Protein AF-A0A2G9NC36-F1 (afdb_monomer)

pLDDT: mean 77.53, std 16.36, range [22.19, 96.81]

Radius of gyration: 26.42 Å; Cα contacts (8 Å, |Δi|>4): 617; chains: 1; bounding box: 69×47×94 Å

Solvent-accessible surface area (backbone atoms only — not comparable to full-atom values): 25697 Å² total; per-residue (Å²): 114,75,70,69,78,70,40,68,79,71,44,37,54,64,49,45,41,42,75,47,56,85,85,50,82,55,37,86,55,66,44,44,47,41,65,25,54,75,38,78,63,41,40,47,51,50,34,28,48,54,59,43,30,57,73,79,97,61,54,72,70,52,50,50,33,51,55,51,51,51,52,52,32,73,72,32,71,68,51,36,48,52,50,48,38,52,49,49,49,51,25,44,46,45,9,47,58,44,93,63,91,25,84,47,46,59,56,57,46,74,66,67,52,52,59,66,73,41,53,57,73,50,66,64,66,46,85,80,39,73,56,50,52,49,55,49,33,41,68,71,62,77,46,80,42,78,73,56,96,64,49,10,45,51,34,36,57,51,38,26,50,41,46,54,65,62,60,77,50,79,69,55,79,68,59,86,79,55,70,72,56,50,49,48,31,49,46,40,40,38,30,51,47,48,45,57,51,27,40,42,95,78,38,23,84,57,28,52,83,74,81,88,88,88,86,88,80,95,74,71,51,69,49,59,72,66,77,87,62,81,80,53,33,69,24,30,51,40,49,31,52,42,49,60,47,50,52,53,51,34,59,72,63,46,47,73,54,39,77,29,55,47,75,44,89,86,76,45,67,47,98,51,31,42,50,55,52,53,55,52,49,39,37,31,27,50,8,47,22,50,52,26,27,58,49,62,70,50,91,75,91,87,51,91,77,44,60,60,20,36,53,48,24,55,50,42,69,76,45,42,66,72,34,76,76,38,65,54,54,30,34,37,60,32,82,74,48,68,33,76,85,63,57,31,22,41,26,38,35,32,68,33,26,29,82,42,81,45,82,39,61,64,91,71,73,77,91,80,80,82,86,71,75,98,73,78,77,77,80,84,92,72,90,75,79,69,79,79,68,59,76,42,76,44,71,38,77,48,75,42,80,43,58,41,54,46,82,43,63,22,47,51,83,64,64,69,29,28,67,58,48,41,54,50,43,66,76,53,46,95,54,99,53,60,62,51,76,67,38,52,53,49,45,47,57,63,60,50,105

Secondary structure (DSSP, 8-state):
-HHHHH--TTTHHHHHHHH-GGG---HHHHS--GGGTTSTTHHHHHHHHHHHH--SS--HHHHHHHHHHHHHHHH-HHHHHHHHHHHHHHHHHS-SB-SSS-SSPPB--HHHHHHHHS-HHHHHH-TT-HHHHHHHHHHTTSS-----TT--HHHHHHHHHHHHHH--SGGGGS----HHHHHHHHHHHHHHHHHHHHSSTT-----------------SEE-------SS-HHHHHHHHHHHHHHHHHHHHH-GGGTTSEEEPTTS-EEEEEHHHHHHHHHHHHHHHHHHHHHHTT------TTHHHHHHHHHHHHHHGGG-TTTSS---EEEEEEE-TTSSEEEEEEEEEEEEEEEEE--SS---------SS---------------EE---EEEEEEEEEEEEEEEETT-PPPHHHHHHHHHHH-SSSSBPPHHHHHHHHHHH--

Mean predicted aligned error: 10.38 Å

Nearest PDB structures (foldseek):
  6bfi-assembly1_A  TM=1.791E-01  e=7.728E+00  Oscarella pearsei

Structure (mmCIF, N/CA/C/O backbone):
data_AF-A0A2G9NC36-F1
#
_entry.id   AF-A0A2G9NC36-F1
#
loop_
_atom_site.group_PDB
_atom_site.id
_atom_site.type_symbol
_atom_site.label_atom_id
_atom_site.label_alt_id
_atom_site.label_comp_id
_atom_site.label_asym_id
_atom_site.label_entity_id
_atom_site.label_seq_id
_atom_site.pdbx_PDB_ins_code
_atom_site.Cartn_x
_atom_site.Cartn_y
_atom_site.Cartn_z
_atom_site.occupancy
_atom_site.B_iso_or_equiv
_atom_site.auth_seq_id
_atom_site.auth_comp_id
_atom_site.auth_asym_id
_atom_site.auth_atom_id
_atom_site.pdbx_PDB_model_num
ATOM 1 N N . LYS A 1 1 ? -21.804 11.315 20.994 1.00 44.22 1 LYS A N 1
ATOM 2 C CA . LYS A 1 1 ? -22.792 12.044 21.836 1.00 44.22 1 LYS A CA 1
ATOM 3 C C . LYS A 1 1 ? -24.109 11.271 21.976 1.00 44.22 1 LYS A C 1
ATOM 5 O O . LYS A 1 1 ? -24.357 10.840 23.087 1.00 44.22 1 LYS A O 1
ATOM 10 N N . GLY A 1 2 ? -24.885 11.010 20.910 1.00 48.91 2 GLY A N 1
ATOM 11 C CA . GLY A 1 2 ? -26.192 10.312 20.994 1.00 48.91 2 GLY A CA 1
ATOM 12 C C . GLY A 1 2 ? -26.221 9.040 21.864 1.00 48.91 2 GLY A C 1
ATOM 13 O O . GLY A 1 2 ? -26.971 8.994 22.833 1.00 48.91 2 GLY A O 1
ATOM 14 N N . LEU A 1 3 ? -25.329 8.073 21.605 1.00 46.31 3 LEU A N 1
ATOM 15 C CA . LEU A 1 3 ? -25.204 6.820 22.380 1.00 46.31 3 LEU A CA 1
ATOM 16 C C . LEU A 1 3 ? -25.100 7.004 23.910 1.00 46.31 3 LEU A C 1
ATOM 18 O O . LEU A 1 3 ? -25.616 6.180 24.660 1.00 46.31 3 LEU A O 1
ATOM 22 N N . VAL A 1 4 ? -24.486 8.097 24.381 1.00 51.41 4 VAL A N 1
ATOM 23 C CA . VAL A 1 4 ? -24.308 8.384 25.819 1.00 51.41 4 VAL A CA 1
ATOM 24 C C . VAL A 1 4 ? -25.640 8.738 26.497 1.00 51.41 4 VAL A C 1
ATOM 26 O O . VAL A 1 4 ? -25.793 8.534 27.694 1.00 51.41 4 VAL A O 1
ATOM 29 N N . GLY A 1 5 ? -26.633 9.223 25.742 1.00 54.19 5 GLY A N 1
ATOM 30 C CA . GLY A 1 5 ? -27.978 9.486 26.263 1.00 54.19 5 GLY A CA 1
ATOM 31 C C . GLY A 1 5 ? -28.843 8.231 26.435 1.00 54.19 5 GLY A C 1
ATOM 32 O O . GLY A 1 5 ? -29.790 8.258 27.218 1.00 54.19 5 GLY A O 1
ATOM 33 N N . VAL A 1 6 ? -28.528 7.140 25.725 1.00 52.34 6 VAL A N 1
ATOM 34 C CA . VAL A 1 6 ? -29.342 5.908 25.702 1.00 52.34 6 VAL A CA 1
ATOM 35 C C . VAL A 1 6 ? -28.864 4.879 26.736 1.00 52.34 6 VAL A C 1
ATOM 37 O O . VAL A 1 6 ? -29.656 4.091 27.251 1.00 52.34 6 VAL A O 1
ATOM 40 N N . LEU A 1 7 ? -27.573 4.888 27.077 1.00 52.72 7 LEU A N 1
ATOM 41 C CA . LEU A 1 7 ? -26.943 3.885 27.939 1.00 52.72 7 LEU A CA 1
ATOM 42 C C . LEU A 1 7 ? -26.838 4.372 29.388 1.00 52.72 7 LEU A C 1
ATOM 44 O O . LEU A 1 7 ? -25.788 4.841 29.827 1.00 52.72 7 LEU A O 1
ATOM 48 N N . ARG A 1 8 ? -27.931 4.237 30.146 1.00 54.28 8 ARG A N 1
ATOM 49 C CA . ARG A 1 8 ? -27.901 4.491 31.592 1.00 54.28 8 ARG A CA 1
ATOM 50 C C . ARG A 1 8 ? -27.179 3.387 32.369 1.00 54.28 8 ARG A C 1
ATOM 52 O O . ARG A 1 8 ? -27.300 2.199 32.070 1.00 54.28 8 ARG A O 1
ATOM 59 N N . ASP A 1 9 ? -26.458 3.856 33.381 1.00 52.72 9 ASP A N 1
ATOM 60 C CA . ASP A 1 9 ? -25.914 3.181 34.562 1.00 52.72 9 ASP A CA 1
ATOM 61 C C . ASP A 1 9 ? -25.004 1.960 34.324 1.00 52.72 9 ASP A C 1
ATOM 63 O O . ASP A 1 9 ? -23.807 2.059 34.580 1.00 52.72 9 ASP A O 1
ATOM 67 N N . GLU A 1 10 ? -25.500 0.846 33.784 1.00 47.88 10 GLU A N 1
ATOM 68 C CA . GLU A 1 10 ? -24.709 -0.383 33.579 1.00 47.88 10 GLU A CA 1
ATOM 69 C C . GLU A 1 10 ? -23.885 -0.367 32.282 1.00 47.88 10 GLU A C 1
ATOM 71 O O . GLU A 1 10 ? -22.680 -0.608 32.295 1.00 47.88 10 GLU A O 1
ATOM 76 N N . GLY A 1 11 ? -24.511 -0.025 31.145 1.00 50.00 11 GLY A N 1
ATOM 77 C CA . GLY A 1 11 ? -23.807 0.080 29.850 1.00 50.00 11 GLY A CA 1
ATOM 78 C C . GLY A 1 11 ? -22.803 1.239 29.797 1.00 50.00 11 GLY A C 1
ATOM 79 O O . GLY A 1 11 ? -22.037 1.382 28.844 1.00 50.00 11 GLY A O 1
ATOM 80 N N . ASN A 1 12 ? -22.815 2.060 30.845 1.00 57.25 12 ASN A N 1
ATOM 81 C CA . ASN A 1 12 ? -21.961 3.209 31.048 1.00 57.25 12 ASN A CA 1
ATOM 82 C C . ASN A 1 12 ? -20.493 2.792 31.246 1.00 57.25 12 ASN A C 1
ATOM 84 O O . ASN A 1 12 ? -19.615 3.540 30.848 1.00 57.25 12 ASN A O 1
ATOM 88 N N . ASP A 1 13 ? -20.185 1.609 31.795 1.00 59.25 13 ASP A N 1
ATOM 89 C CA . ASP A 1 13 ? -18.788 1.241 32.094 1.00 59.25 13 ASP A CA 1
ATOM 90 C C . ASP A 1 13 ? -17.988 0.790 30.860 1.00 59.25 13 ASP A C 1
ATOM 92 O O . ASP A 1 13 ? -16.901 1.304 30.604 1.00 59.25 13 ASP A O 1
ATOM 96 N N . TYR A 1 14 ? -18.559 -0.065 30.005 1.00 59.88 14 TYR A N 1
ATOM 97 C CA . TYR A 1 14 ? -17.944 -0.403 28.712 1.00 59.88 14 TYR A CA 1
ATOM 98 C C . TYR A 1 14 ? -17.834 0.830 27.796 1.00 59.88 14 TYR A C 1
ATOM 100 O O . TYR A 1 14 ? -16.826 1.007 27.114 1.00 59.88 14 TYR A O 1
ATOM 108 N N . VAL A 1 15 ? -18.813 1.748 27.832 1.00 59.91 15 VAL A N 1
ATOM 109 C CA . VAL A 1 15 ? -18.716 3.021 27.096 1.00 59.91 15 VAL A CA 1
ATOM 110 C C . VAL A 1 15 ? -17.710 3.989 27.723 1.00 59.91 15 VAL A C 1
ATOM 112 O O . VAL A 1 15 ? -17.000 4.654 26.974 1.00 59.91 15 VAL A O 1
ATOM 115 N N . LYS A 1 16 ? -17.551 4.036 29.053 1.00 65.19 16 LYS A N 1
ATOM 116 C CA . LYS A 1 16 ? -16.435 4.752 29.692 1.00 65.19 16 LYS A CA 1
ATOM 117 C C . LYS A 1 16 ? -15.099 4.192 29.224 1.00 65.19 16 LYS A C 1
ATOM 119 O O . LYS A 1 16 ? -14.269 4.995 28.837 1.00 65.19 16 LYS A O 1
ATOM 124 N N . ARG A 1 17 ? -14.895 2.870 29.172 1.00 63.53 17 ARG A N 1
ATOM 125 C CA . ARG A 1 17 ? -13.646 2.270 28.653 1.00 63.53 17 ARG A CA 1
ATOM 126 C C . ARG A 1 17 ? -13.426 2.573 27.169 1.00 63.53 17 ARG A C 1
ATOM 128 O O . ARG A 1 17 ? -12.319 2.924 26.776 1.00 63.53 17 ARG A O 1
ATOM 135 N N . ALA A 1 18 ? -14.481 2.538 26.352 1.00 60.66 18 ALA A N 1
ATOM 136 C CA . ALA A 1 18 ? -14.415 2.930 24.940 1.00 60.66 18 ALA A CA 1
ATOM 137 C C . ALA A 1 18 ? -14.108 4.430 24.725 1.00 60.66 18 ALA A C 1
ATOM 139 O O . ALA A 1 18 ? -13.563 4.793 23.685 1.00 60.66 18 ALA A O 1
ATOM 140 N N . LEU A 1 19 ? -14.442 5.297 25.691 1.00 60.38 19 LEU A N 1
ATOM 141 C CA . LEU A 1 19 ? -14.141 6.737 25.682 1.00 60.38 19 LEU A CA 1
ATOM 142 C C . LEU A 1 19 ? -12.830 7.095 26.414 1.00 60.38 19 LEU A C 1
ATOM 144 O O . LEU A 1 19 ? -12.193 8.087 26.064 1.00 60.38 19 LEU A O 1
ATOM 148 N N . ASN A 1 20 ? -12.406 6.269 27.375 1.00 65.62 20 ASN A N 1
ATOM 149 C CA . ASN A 1 20 ? -11.200 6.381 28.198 1.00 65.62 20 ASN A CA 1
ATOM 150 C C . ASN A 1 20 ? -10.367 5.076 28.104 1.00 65.62 20 ASN A C 1
ATOM 152 O O . ASN A 1 20 ? -10.308 4.311 29.067 1.00 65.62 20 ASN A O 1
ATOM 156 N N . PRO A 1 21 ? -9.676 4.803 26.980 1.00 57.12 21 PRO A N 1
ATOM 157 C CA . PRO A 1 21 ? -9.018 3.510 26.729 1.00 57.12 21 PRO A CA 1
ATOM 158 C C . PRO A 1 21 ? -7.812 3.167 27.623 1.00 57.12 21 PRO A C 1
ATOM 160 O O . PRO A 1 21 ? -7.161 2.152 27.395 1.00 57.12 21 PRO A O 1
ATOM 163 N N . GLY A 1 22 ? -7.448 4.029 28.578 1.00 58.78 22 GLY A N 1
ATOM 164 C CA . GLY A 1 22 ? -6.222 3.899 29.378 1.00 58.78 22 GLY A CA 1
ATOM 165 C C . GLY A 1 22 ? -6.221 2.731 30.370 1.00 58.78 22 GLY A C 1
ATOM 166 O O . GLY A 1 22 ? -5.154 2.334 30.822 1.00 58.78 22 GLY A O 1
ATOM 167 N N . GLU A 1 23 ? -7.395 2.177 30.678 1.00 62.16 23 GLU A N 1
ATOM 168 C CA . GLU A 1 23 ? -7.585 1.046 31.602 1.00 62.16 23 GLU A CA 1
ATOM 169 C C . GLU A 1 23 ? -7.373 -0.330 30.941 1.00 62.16 23 GLU A C 1
ATOM 171 O O . GLU A 1 23 ? -7.416 -1.351 31.621 1.00 62.16 23 GLU A O 1
ATOM 176 N N . ILE A 1 24 ? -7.174 -0.386 29.618 1.00 65.44 24 ILE A N 1
ATOM 177 C CA . ILE A 1 24 ? -7.014 -1.642 28.874 1.00 65.44 24 ILE A CA 1
ATOM 178 C C . ILE A 1 24 ? -5.527 -1.900 28.632 1.00 65.44 24 ILE A C 1
ATOM 180 O O . ILE A 1 24 ? -4.847 -1.095 28.000 1.00 65.44 24 ILE A O 1
ATOM 184 N N . GLU A 1 25 ? -5.021 -3.038 29.112 1.00 65.75 25 GLU A N 1
ATOM 185 C CA . GLU A 1 25 ? -3.594 -3.381 29.022 1.00 65.75 25 GLU A CA 1
ATOM 186 C C . GLU A 1 25 ? -3.163 -3.963 27.665 1.00 65.75 25 GLU A C 1
ATOM 188 O O . GLU A 1 25 ? -1.969 -3.983 27.377 1.00 65.75 25 GLU A O 1
ATOM 193 N N . GLU A 1 26 ? -4.098 -4.388 26.805 1.00 66.44 26 GLU A N 1
ATOM 194 C CA . GLU A 1 26 ? -3.772 -4.999 25.507 1.00 66.44 26 GLU A CA 1
ATOM 195 C C . GLU A 1 26 ? -2.943 -4.045 24.611 1.00 66.44 26 GLU A C 1
ATOM 197 O O . GLU A 1 26 ? -3.437 -2.970 24.243 1.00 66.44 26 GLU A O 1
ATOM 202 N N . PRO A 1 27 ? -1.712 -4.422 24.198 1.00 64.56 27 PRO A N 1
ATOM 203 C CA . PRO A 1 27 ? -0.825 -3.527 23.452 1.00 64.56 27 PRO A CA 1
ATOM 204 C C . PRO A 1 27 ? -1.411 -3.038 22.122 1.00 64.56 27 PRO A C 1
ATOM 206 O O . PRO A 1 27 ? -1.294 -1.856 21.820 1.00 64.56 27 PRO A O 1
ATOM 209 N N . SER A 1 28 ? -2.147 -3.884 21.391 1.00 64.75 28 SER A N 1
ATOM 210 C CA . SER A 1 28 ? -2.811 -3.528 20.121 1.00 64.75 28 SER A CA 1
ATOM 211 C C . SER A 1 28 ? -4.002 -2.565 20.272 1.00 64.75 28 SER A C 1
ATOM 213 O O . SER A 1 28 ? -4.563 -2.106 19.278 1.00 64.75 28 SER A O 1
ATOM 215 N N . ILE A 1 29 ? -4.396 -2.247 21.510 1.00 64.56 29 ILE A N 1
ATOM 216 C CA . ILE A 1 29 ? -5.322 -1.156 21.847 1.00 64.56 29 ILE A CA 1
ATOM 217 C C . ILE A 1 29 ? -4.544 0.026 22.442 1.00 64.56 29 ILE A C 1
ATOM 219 O O . ILE A 1 29 ? -4.863 1.183 22.167 1.00 64.56 29 ILE A O 1
ATOM 223 N N . ARG A 1 30 ? -3.504 -0.211 23.249 1.00 71.38 30 ARG A N 1
ATOM 224 C CA . ARG A 1 30 ? -2.697 0.870 23.843 1.00 71.38 30 ARG A CA 1
ATOM 225 C C . ARG A 1 30 ? -1.866 1.643 22.821 1.00 71.38 30 ARG A C 1
ATOM 227 O O . ARG A 1 30 ? -1.744 2.862 22.971 1.00 71.38 30 ARG A O 1
ATOM 234 N N . VAL A 1 31 ? -1.338 0.969 21.812 1.00 73.44 31 VAL A N 1
ATOM 235 C CA . VAL A 1 31 ? -0.427 1.511 20.802 1.00 73.44 31 VAL A CA 1
ATOM 236 C C . VAL A 1 31 ? -1.174 1.545 19.463 1.00 73.44 31 VAL A C 1
ATOM 238 O O . VAL A 1 31 ? -1.501 0.486 18.930 1.00 73.44 31 VAL A O 1
ATOM 241 N N . PRO A 1 32 ? -1.526 2.731 18.928 1.00 72.38 32 PRO A N 1
ATOM 242 C CA . PRO A 1 32 ? -2.003 2.833 17.555 1.00 72.38 32 PRO A CA 1
ATOM 243 C C . PRO A 1 32 ? -0.889 2.466 16.572 1.00 72.38 32 PRO A C 1
ATOM 245 O O . PRO A 1 32 ? 0.292 2.538 16.902 1.00 72.38 32 PRO A O 1
ATOM 248 N N . GLN A 1 33 ? -1.269 2.084 15.361 1.00 73.50 33 GLN A N 1
ATOM 249 C CA . GLN A 1 33 ? -0.358 1.788 14.253 1.00 73.50 33 GLN A CA 1
ATOM 250 C C . GLN A 1 33 ? -0.771 2.696 13.087 1.00 73.50 33 GLN A C 1
ATOM 252 O O . GLN A 1 33 ? -1.979 2.901 12.908 1.00 73.50 33 GLN A O 1
ATOM 257 N N . GLY A 1 34 ? 0.174 3.251 12.327 1.00 70.75 34 GLY A N 1
ATOM 258 C CA . GLY A 1 34 ? -0.125 4.234 11.285 1.00 70.75 34 GLY A CA 1
ATOM 259 C C . GLY A 1 34 ? -0.558 5.614 11.808 1.00 70.75 34 GLY A C 1
ATOM 260 O O . GLY A 1 34 ? -0.457 5.903 12.998 1.00 70.75 34 GLY A O 1
ATOM 261 N N . PHE A 1 35 ? -1.156 6.423 10.922 1.00 65.25 35 PHE A N 1
ATOM 262 C CA . PHE A 1 35 ? -1.780 7.753 11.068 1.00 65.25 35 PHE A CA 1
ATOM 263 C C . PHE A 1 35 ? -2.639 7.951 12.307 1.00 65.25 35 PHE A C 1
ATOM 265 O O . PHE A 1 35 ? -2.893 9.069 12.757 1.00 65.25 35 PHE A O 1
ATOM 272 N N . TYR A 1 36 ? -3.086 6.849 12.887 1.00 71.31 36 TYR A N 1
ATOM 273 C CA . TYR A 1 36 ? -3.763 6.820 14.162 1.00 71.31 36 TYR A CA 1
ATOM 274 C C . TYR A 1 36 ? -2.871 7.213 15.341 1.00 71.31 36 TYR A C 1
ATOM 276 O O . TYR A 1 36 ? -3.395 7.460 16.422 1.00 71.31 36 TYR A O 1
ATOM 284 N N . ASP A 1 37 ? -1.553 7.280 15.182 1.00 71.75 37 ASP A N 1
ATOM 285 C CA . ASP A 1 37 ? -0.635 7.673 16.239 1.00 71.75 37 ASP A CA 1
ATOM 286 C C . ASP A 1 37 ? -0.207 9.158 16.139 1.00 71.75 37 ASP A C 1
ATOM 288 O O . ASP A 1 37 ? -0.124 9.799 17.193 1.00 71.75 37 ASP A O 1
ATOM 292 N N . TRP A 1 38 ? -0.088 9.743 14.936 1.00 71.62 38 TRP A N 1
ATOM 293 C CA . TRP A 1 38 ? 0.381 11.129 14.717 1.00 71.62 38 TRP A CA 1
ATOM 294 C C . TRP A 1 38 ? -0.475 12.189 15.433 1.00 71.62 38 TRP A C 1
ATOM 296 O O . TRP A 1 38 ? 0.074 13.069 16.089 1.00 71.62 38 TRP A O 1
ATOM 306 N N . ASN A 1 39 ? -1.812 12.070 15.401 1.00 77.56 39 ASN A N 1
ATOM 307 C CA . ASN A 1 39 ? -2.724 13.033 16.039 1.00 77.56 39 ASN A CA 1
ATOM 308 C C . ASN A 1 39 ? -3.528 12.441 17.213 1.00 77.56 39 ASN A C 1
ATOM 310 O O . ASN A 1 39 ? -4.110 11.355 17.141 1.00 77.56 39 ASN A O 1
ATOM 314 N N . ASN A 1 40 ? -3.676 13.225 18.286 1.00 79.75 40 ASN A N 1
ATOM 315 C CA . ASN A 1 40 ? -4.393 12.838 19.510 1.00 79.75 40 ASN A CA 1
ATOM 316 C C . ASN A 1 40 ? -5.883 12.474 19.328 1.00 79.75 40 ASN A C 1
ATOM 318 O O . ASN A 1 40 ? -6.447 11.790 20.187 1.00 79.75 40 ASN A O 1
ATOM 322 N N . ASN A 1 41 ? -6.548 12.931 18.264 1.00 79.50 41 ASN A N 1
ATOM 323 C CA . ASN A 1 41 ? -7.943 12.591 17.973 1.00 79.50 41 ASN A CA 1
ATOM 324 C C . ASN A 1 41 ? -8.048 11.276 17.194 1.00 79.50 41 ASN A C 1
ATOM 326 O O . ASN A 1 41 ? -8.861 10.428 17.564 1.00 79.50 41 ASN A O 1
ATOM 330 N N . LEU A 1 42 ? -7.178 11.056 16.202 1.00 79.00 42 LEU A N 1
ATOM 331 C CA . LEU A 1 42 ? -7.066 9.774 15.496 1.00 79.00 42 LEU A CA 1
ATOM 332 C C . LEU A 1 42 ? -6.664 8.655 16.478 1.00 79.00 42 LEU A C 1
ATOM 334 O O . LEU A 1 42 ? -7.293 7.596 16.501 1.00 79.00 42 LEU A O 1
ATOM 338 N N . ARG A 1 43 ? -5.756 8.961 17.416 1.00 79.56 43 ARG A N 1
ATOM 339 C CA . ARG A 1 43 ? -5.343 8.107 18.549 1.00 79.56 43 ARG A CA 1
ATOM 340 C C . ARG A 1 43 ? -6.487 7.718 19.482 1.00 79.56 43 ARG A C 1
ATOM 342 O O . ARG A 1 43 ? -6.443 6.644 20.076 1.00 79.56 43 ARG A O 1
ATOM 349 N N . LYS A 1 44 ? -7.524 8.549 19.621 1.00 80.31 44 LYS A N 1
ATOM 350 C CA . LYS A 1 44 ? -8.743 8.215 20.385 1.00 80.31 44 LYS A CA 1
ATOM 351 C C . LYS A 1 44 ? -9.730 7.415 19.536 1.00 80.31 44 LYS A C 1
ATOM 353 O O . LYS A 1 44 ? -10.259 6.416 20.018 1.00 80.31 44 LYS A O 1
ATOM 358 N N . ALA A 1 45 ? -9.926 7.807 18.277 1.00 80.06 45 ALA A N 1
ATOM 359 C CA . ALA A 1 45 ? -10.822 7.129 17.342 1.00 80.06 45 ALA A CA 1
ATOM 360 C C . ALA A 1 45 ? -10.401 5.670 17.095 1.00 80.06 45 ALA A C 1
ATOM 362 O O . ALA A 1 45 ? -11.231 4.774 17.224 1.00 80.06 45 ALA A O 1
ATOM 363 N N . TYR A 1 46 ? -9.109 5.417 16.852 1.00 82.06 46 TYR A N 1
ATOM 364 C CA . TYR A 1 46 ? -8.526 4.074 16.733 1.00 82.06 46 TYR A CA 1
ATOM 365 C C . TYR A 1 46 ? -8.902 3.176 17.905 1.00 82.06 46 TYR A C 1
ATOM 367 O O . TYR A 1 46 ? -9.433 2.084 17.726 1.00 82.06 46 TYR A O 1
ATOM 375 N N . LYS A 1 47 ? -8.652 3.665 19.121 1.00 79.00 47 LYS A N 1
ATOM 376 C CA . LYS A 1 47 ? -8.860 2.902 20.349 1.00 79.00 47 LYS A CA 1
ATOM 377 C C . LYS A 1 47 ? -10.334 2.614 20.574 1.00 79.00 47 LYS A C 1
ATOM 379 O O . LYS A 1 47 ? -10.687 1.479 20.880 1.00 79.00 47 LYS A O 1
ATOM 384 N N . GLN A 1 48 ? -11.194 3.603 20.335 1.00 76.88 48 GLN A N 1
ATOM 385 C CA . GLN A 1 48 ? -12.638 3.412 20.369 1.00 76.88 48 GLN A CA 1
ATOM 386 C C . GLN A 1 48 ? -13.086 2.346 19.349 1.00 76.88 48 GLN A C 1
ATOM 388 O O . GLN A 1 48 ? -13.838 1.445 19.714 1.00 76.88 48 GLN A O 1
ATOM 393 N N . VAL A 1 49 ? -12.599 2.387 18.103 1.00 78.12 49 VAL A N 1
ATOM 394 C CA . VAL A 1 49 ? -12.930 1.388 17.070 1.00 78.12 49 VAL A CA 1
ATOM 395 C C . VAL A 1 49 ? -12.423 -0.006 17.452 1.00 78.12 49 VAL A C 1
ATOM 397 O O . VAL A 1 49 ? -13.214 -0.944 17.422 1.00 78.12 49 VAL A O 1
ATOM 400 N N . LYS A 1 50 ? -11.166 -0.157 17.896 1.00 76.56 50 LYS A N 1
ATOM 401 C CA . LYS A 1 50 ? -10.595 -1.456 18.310 1.00 76.56 50 LYS A CA 1
ATOM 402 C C . LYS A 1 50 ? -11.343 -2.078 19.498 1.00 76.56 50 LYS A C 1
ATOM 404 O O . LYS A 1 50 ? -11.587 -3.284 19.510 1.00 76.56 50 LYS A O 1
ATOM 409 N N . ILE A 1 51 ? -11.775 -1.268 20.470 1.00 73.56 51 ILE A N 1
ATOM 410 C CA . ILE A 1 51 ? -12.609 -1.722 21.600 1.00 73.56 51 ILE A CA 1
ATOM 411 C C . ILE A 1 51 ? -13.988 -2.207 21.120 1.00 73.56 51 ILE A C 1
ATOM 413 O O . ILE A 1 51 ? -14.498 -3.209 21.625 1.00 73.56 51 ILE A O 1
ATOM 417 N N . LEU A 1 52 ? -14.582 -1.528 20.134 1.00 73.88 52 LEU A N 1
ATOM 418 C CA . LEU A 1 52 ? -15.909 -1.842 19.590 1.00 73.88 52 LEU A CA 1
ATOM 419 C C . LEU A 1 52 ? -15.892 -2.973 18.532 1.00 73.88 52 LEU A C 1
ATOM 421 O O . LEU A 1 52 ? -16.924 -3.609 18.298 1.00 73.88 52 LEU A O 1
ATOM 425 N N . SER A 1 53 ? -14.739 -3.270 17.923 1.00 72.81 53 SER A N 1
ATOM 426 C CA . SER A 1 53 ? -14.555 -4.393 16.990 1.00 72.81 53 SER A CA 1
ATOM 427 C C . SER A 1 53 ? -14.334 -5.749 17.678 1.00 72.81 53 SER A C 1
ATOM 429 O O . SER A 1 53 ? -14.511 -6.788 17.044 1.00 72.81 53 SER A O 1
ATOM 431 N N . ARG A 1 54 ? -13.955 -5.773 18.967 1.00 68.00 54 ARG A N 1
ATOM 432 C CA . ARG A 1 54 ? -13.670 -7.009 19.728 1.00 68.00 54 ARG A CA 1
ATOM 433 C C . ARG A 1 54 ? -14.882 -7.961 19.830 1.00 68.00 54 ARG A C 1
ATOM 435 O O . ARG A 1 54 ? -16.021 -7.538 20.059 1.00 68.00 54 ARG A O 1
ATOM 442 N N . SER A 1 55 ? -14.613 -9.264 19.701 1.00 51.84 55 SER A N 1
ATOM 443 C CA . SER A 1 55 ? -15.485 -10.393 20.083 1.00 51.84 55 SER A CA 1
ATOM 444 C C . SER A 1 55 ? -14.747 -11.725 19.871 1.00 51.84 55 SER A C 1
ATOM 446 O O . SER A 1 55 ? -14.200 -11.891 18.780 1.00 51.84 55 SER A O 1
ATOM 448 N N . PRO A 1 56 ? -14.872 -12.718 20.773 1.00 48.22 56 PRO A N 1
ATOM 449 C CA . PRO A 1 56 ? -14.814 -12.662 22.247 1.00 48.22 56 PRO A CA 1
ATOM 450 C C . PRO A 1 56 ? -13.320 -12.715 22.707 1.00 48.22 56 PRO A C 1
ATOM 452 O O . PRO A 1 56 ? -12.445 -12.624 21.855 1.00 48.22 56 PRO A O 1
ATOM 455 N N . ASP A 1 57 ? -12.890 -12.779 23.971 1.00 51.69 57 ASP A N 1
ATOM 456 C CA . ASP A 1 57 ? -13.539 -13.020 25.270 1.00 51.69 57 ASP A CA 1
ATOM 457 C C . ASP A 1 57 ? -14.129 -11.752 25.900 1.00 51.69 57 ASP A C 1
ATOM 459 O O . ASP A 1 57 ? -13.460 -11.011 26.619 1.00 51.69 57 ASP A O 1
ATOM 463 N N . LEU A 1 58 ? -15.409 -11.492 25.626 1.00 57.91 58 LEU A N 1
ATOM 464 C CA . LEU A 1 58 ? -16.167 -10.441 26.305 1.00 57.91 58 LEU A CA 1
ATOM 465 C C . LEU A 1 58 ? -16.999 -11.060 27.425 1.00 57.91 58 LEU A C 1
ATOM 467 O O . LEU A 1 58 ? -17.759 -12.005 27.186 1.00 57.91 58 LEU A O 1
ATOM 471 N N . SER A 1 59 ? -16.889 -10.490 28.623 1.00 64.31 59 SER A N 1
ATOM 472 C CA . SER A 1 59 ? -17.702 -10.881 29.775 1.00 64.31 59 SER A CA 1
ATOM 473 C C . SER A 1 59 ? -19.197 -10.651 29.511 1.00 64.31 59 SER A C 1
ATOM 475 O O . SER A 1 59 ? -19.577 -9.842 28.657 1.00 64.31 59 SER A O 1
ATOM 477 N N . ASP A 1 60 ? -20.076 -11.344 30.242 1.00 70.50 60 ASP A N 1
ATOM 478 C CA . ASP A 1 60 ? -21.529 -11.291 30.003 1.00 70.50 60 ASP A CA 1
ATOM 479 C C . ASP A 1 60 ? -22.086 -9.854 30.003 1.00 70.50 60 ASP A C 1
ATOM 481 O O . ASP A 1 60 ? -22.949 -9.510 29.194 1.00 70.50 60 ASP A O 1
ATOM 485 N N . SER A 1 61 ? -21.553 -8.975 30.859 1.00 67.06 61 SER A N 1
ATOM 486 C CA . SER A 1 61 ? -21.933 -7.557 30.940 1.00 67.06 61 SER A CA 1
ATOM 487 C C . SER A 1 61 ? -21.526 -6.747 29.700 1.00 67.06 61 SER A C 1
ATOM 489 O O . SER A 1 61 ? -22.259 -5.848 29.272 1.00 67.06 61 SER A O 1
ATOM 491 N N . GLU A 1 62 ? -20.402 -7.082 29.068 1.00 67.12 62 GLU A N 1
ATOM 492 C CA . GLU A 1 62 ? -19.933 -6.468 27.823 1.00 67.12 62 GLU A CA 1
ATOM 493 C C . GLU A 1 62 ? -20.754 -6.967 26.627 1.00 67.12 62 GLU A C 1
ATOM 495 O O . GLU A 1 62 ? -21.181 -6.160 25.797 1.00 67.12 62 GLU A O 1
ATOM 500 N N . GLN A 1 63 ? -21.094 -8.261 26.584 1.00 71.69 63 GLN A N 1
ATOM 501 C CA . GLN A 1 63 ? -22.028 -8.811 25.592 1.00 71.69 63 GLN A CA 1
ATOM 502 C C . GLN A 1 63 ? -23.431 -8.192 25.713 1.00 71.69 63 GLN A C 1
ATOM 504 O O . GLN A 1 63 ? -24.050 -7.834 24.706 1.00 71.69 63 GLN A O 1
ATOM 509 N N . ILE A 1 64 ? -23.933 -8.019 26.941 1.00 72.75 64 ILE A N 1
ATOM 510 C CA . ILE A 1 64 ? -25.191 -7.313 27.223 1.00 72.75 64 ILE A CA 1
ATOM 511 C C . ILE A 1 64 ? -25.100 -5.853 26.760 1.00 72.75 64 ILE A C 1
ATOM 513 O O . ILE A 1 64 ? -26.035 -5.353 26.131 1.00 72.75 64 ILE A O 1
ATOM 517 N N . THR A 1 65 ? -23.982 -5.167 27.008 1.00 70.69 65 THR A N 1
ATOM 518 C CA . THR A 1 65 ? -23.812 -3.765 26.595 1.00 70.69 65 THR A CA 1
ATOM 519 C C . THR A 1 65 ? -23.743 -3.618 25.076 1.00 70.69 65 THR A C 1
ATOM 521 O O . THR A 1 65 ? -24.420 -2.756 24.522 1.00 70.69 65 THR A O 1
ATOM 524 N N . LYS A 1 66 ? -23.036 -4.513 24.381 1.00 72.94 66 LYS A N 1
ATOM 525 C CA . LYS A 1 66 ? -23.038 -4.626 22.915 1.00 72.94 66 LYS A CA 1
ATOM 526 C C . LYS A 1 66 ? -24.455 -4.824 22.355 1.00 72.94 66 LYS A C 1
ATOM 528 O O . LYS A 1 66 ? -24.872 -4.080 21.469 1.00 72.94 66 LYS A O 1
ATOM 533 N N . LYS A 1 67 ? -25.242 -5.745 22.927 1.00 78.25 67 LYS A N 1
ATOM 534 C CA . LYS A 1 67 ? -26.652 -5.973 22.545 1.00 78.25 67 LYS A CA 1
ATOM 535 C C . LYS A 1 67 ? -27.536 -4.741 22.817 1.00 78.25 67 LYS A C 1
ATOM 537 O O . LYS A 1 67 ? -28.417 -4.434 22.017 1.00 78.25 67 LYS A O 1
ATOM 542 N N . ARG A 1 68 ? -27.270 -3.977 23.886 1.00 77.69 68 ARG A N 1
ATOM 543 C CA . ARG A 1 68 ? -27.930 -2.683 24.168 1.00 77.69 68 ARG A CA 1
ATOM 544 C C . ARG A 1 68 ? -27.532 -1.582 23.174 1.00 77.69 68 ARG A C 1
ATOM 546 O O . ARG A 1 68 ? -28.405 -0.824 22.766 1.00 77.69 68 ARG A O 1
ATOM 553 N N . ILE A 1 69 ? -26.265 -1.515 22.753 1.00 79.00 69 ILE A N 1
ATOM 554 C CA . ILE A 1 69 ? -25.783 -0.584 21.715 1.00 79.00 69 ILE A CA 1
ATOM 555 C C . ILE A 1 69 ? -26.458 -0.876 20.371 1.00 79.00 69 ILE A C 1
ATOM 557 O O . ILE A 1 69 ? -27.016 0.040 19.773 1.00 79.00 69 ILE A O 1
ATOM 561 N N . MET A 1 70 ? -26.478 -2.139 19.929 1.00 83.50 70 MET A N 1
ATOM 562 C CA . MET A 1 70 ? -27.154 -2.518 18.681 1.00 83.50 70 MET A CA 1
ATOM 563 C C . MET A 1 70 ? -28.644 -2.183 18.726 1.00 83.50 70 MET A C 1
ATOM 565 O O . MET A 1 70 ? -29.137 -1.505 17.830 1.00 83.50 70 MET A O 1
ATOM 569 N N . LYS A 1 71 ? -29.342 -2.530 19.816 1.00 84.00 71 LYS A N 1
ATOM 570 C CA . LYS A 1 71 ? -30.756 -2.174 19.992 1.00 84.00 71 LYS A CA 1
ATOM 571 C C . LYS A 1 71 ? -30.998 -0.657 19.969 1.00 84.00 71 LYS A C 1
ATOM 573 O O . LYS A 1 71 ? -32.021 -0.220 19.450 1.00 84.00 71 LYS A O 1
ATOM 578 N N . ALA A 1 72 ? -30.076 0.147 20.506 1.00 82.31 72 ALA A N 1
ATOM 579 C CA . ALA A 1 72 ? -30.155 1.607 20.434 1.00 82.31 72 ALA A CA 1
ATOM 580 C C . ALA A 1 72 ? -30.042 2.108 18.983 1.00 82.31 72 ALA A C 1
ATOM 582 O O . ALA A 1 72 ? -30.888 2.886 18.545 1.00 82.31 72 ALA A O 1
ATOM 583 N N . VAL A 1 73 ? -29.054 1.613 18.228 1.00 85.19 73 VAL A N 1
ATOM 584 C CA . VAL A 1 73 ? -28.860 1.920 16.797 1.00 85.19 73 VAL A CA 1
ATOM 585 C C . VAL A 1 73 ? -30.059 1.466 15.956 1.00 85.19 73 VAL A C 1
ATOM 587 O O . VAL A 1 73 ? -30.504 2.193 15.079 1.00 85.19 73 VAL A O 1
ATOM 590 N N . GLU A 1 74 ? -30.639 0.302 16.243 1.00 87.06 74 GLU A N 1
ATOM 591 C CA . GLU A 1 74 ? -31.824 -0.210 15.545 1.00 87.06 74 GLU A CA 1
ATOM 592 C C . GLU A 1 74 ? -33.103 0.601 15.810 1.00 87.06 74 GLU A C 1
ATOM 594 O O . GLU A 1 74 ? -34.022 0.543 14.986 1.00 87.06 74 GLU A O 1
ATOM 599 N N . SER A 1 75 ? -33.162 1.321 16.939 1.00 87.06 75 SER A N 1
ATOM 600 C CA . SER A 1 75 ? -34.333 2.072 17.423 1.00 87.06 75 SER A CA 1
ATOM 601 C C . SER A 1 75 ? -34.386 3.552 17.020 1.00 87.06 75 SER A C 1
ATOM 603 O O . SER A 1 75 ? -35.400 4.203 17.262 1.00 87.06 75 SER A O 1
ATOM 605 N N . ASP A 1 76 ? -33.325 4.080 16.408 1.00 90.31 76 ASP A N 1
ATOM 606 C CA . ASP A 1 76 ? -33.237 5.452 15.895 1.00 90.31 76 ASP A CA 1
ATOM 607 C C . ASP A 1 76 ? -32.812 5.389 14.424 1.00 90.31 76 ASP A C 1
ATOM 609 O O . ASP A 1 76 ? -31.674 5.037 14.119 1.00 90.31 76 ASP A O 1
ATOM 613 N N . ASP A 1 77 ? -33.716 5.728 13.501 1.00 91.44 77 ASP A N 1
ATOM 614 C CA . ASP A 1 77 ? -33.468 5.582 12.060 1.00 91.44 77 ASP A CA 1
ATOM 615 C C . ASP A 1 77 ? -32.270 6.405 11.550 1.00 91.44 77 ASP A C 1
ATOM 617 O O . ASP A 1 77 ? -31.639 6.021 10.565 1.00 91.44 77 ASP A O 1
ATOM 621 N N . LYS A 1 78 ? -31.895 7.501 12.229 1.00 88.50 78 LYS A N 1
ATOM 622 C CA . LYS A 1 78 ? -30.723 8.309 11.854 1.00 88.50 78 LYS A CA 1
ATOM 623 C C . LYS A 1 78 ? -29.428 7.647 12.305 1.00 88.50 78 LYS A C 1
ATOM 625 O O . LYS A 1 78 ? -28.465 7.632 11.543 1.00 88.50 78 LYS A O 1
ATOM 630 N N . LEU A 1 79 ? -29.395 7.079 13.513 1.00 84.62 79 LEU A N 1
ATOM 631 C CA . LEU A 1 79 ? -28.261 6.261 13.961 1.00 84.62 79 LEU A CA 1
ATOM 632 C C . LEU A 1 79 ? -28.133 4.984 13.124 1.00 84.62 79 LEU A C 1
ATOM 634 O O . LEU A 1 79 ? -27.017 4.575 12.813 1.00 84.62 79 LEU A O 1
ATOM 638 N N . LYS A 1 80 ? -29.260 4.392 12.722 1.00 88.19 80 LYS A N 1
ATOM 639 C CA . LYS A 1 80 ? -29.344 3.199 11.874 1.00 88.19 80 LYS A CA 1
ATOM 640 C C . LYS A 1 80 ? -28.761 3.424 10.484 1.00 88.19 80 LYS A C 1
ATOM 642 O O . LYS A 1 80 ? -27.962 2.606 10.035 1.00 88.19 80 LYS A O 1
ATOM 647 N N . GLU A 1 81 ? -29.124 4.521 9.816 1.00 88.56 81 GLU A N 1
ATOM 648 C CA . GLU A 1 81 ? -28.578 4.828 8.489 1.00 88.56 81 GLU A CA 1
ATOM 649 C C . GLU A 1 81 ? -27.124 5.302 8.564 1.00 88.56 81 GLU A C 1
ATOM 651 O O . GLU A 1 81 ? -26.301 4.825 7.793 1.00 88.56 81 GLU A O 1
ATOM 656 N N . LEU A 1 82 ? -26.753 6.109 9.567 1.00 85.81 82 LEU A N 1
ATOM 657 C CA . LEU A 1 82 ? -25.347 6.455 9.810 1.00 85.81 82 LEU A CA 1
ATOM 658 C C . LEU A 1 82 ? -24.483 5.199 10.022 1.00 85.81 82 LEU A C 1
ATOM 660 O O . LEU A 1 82 ? -23.407 5.081 9.443 1.00 85.81 82 LEU A O 1
ATOM 664 N N . TYR A 1 83 ? -24.965 4.236 10.812 1.00 87.62 83 TYR A N 1
ATOM 665 C CA . TYR A 1 83 ? -24.288 2.954 11.006 1.00 87.62 83 TYR A CA 1
ATOM 666 C C . TYR A 1 83 ? -24.190 2.151 9.700 1.00 87.62 83 TYR A C 1
ATOM 668 O O . TYR A 1 83 ? -23.128 1.608 9.408 1.00 87.62 83 TYR A O 1
ATOM 676 N N . ARG A 1 84 ? -25.251 2.116 8.879 1.00 90.12 84 ARG A N 1
ATOM 677 C CA . ARG A 1 84 ? -25.232 1.468 7.555 1.00 90.12 84 ARG A CA 1
ATOM 678 C C . ARG A 1 84 ? -24.203 2.096 6.621 1.00 90.12 84 ARG A C 1
ATOM 680 O O . ARG A 1 84 ? -23.408 1.344 6.073 1.00 90.12 84 ARG A O 1
ATOM 687 N N . ASN A 1 85 ? -24.171 3.421 6.475 1.00 87.62 85 ASN A N 1
ATOM 688 C CA . ASN A 1 85 ? -23.186 4.108 5.630 1.00 87.62 85 ASN A CA 1
ATOM 689 C C . ASN A 1 85 ? -21.757 3.804 6.104 1.00 87.62 85 ASN A C 1
ATOM 691 O O . ASN A 1 85 ? -20.912 3.415 5.303 1.00 87.62 85 ASN A O 1
ATOM 695 N N . ILE A 1 86 ? -21.499 3.858 7.418 1.00 86.88 86 ILE A N 1
ATOM 696 C CA . ILE A 1 86 ? -20.191 3.480 7.979 1.00 86.88 86 ILE A CA 1
ATOM 697 C C . ILE A 1 86 ? -19.859 2.009 7.673 1.00 86.88 86 ILE A C 1
ATOM 699 O O . ILE A 1 86 ? -18.728 1.720 7.297 1.00 86.88 86 ILE A O 1
ATOM 703 N N . MET A 1 87 ? -20.814 1.076 7.771 1.00 89.31 87 MET A N 1
ATOM 704 C CA . MET A 1 87 ? -20.605 -0.330 7.391 1.00 89.31 87 MET A CA 1
ATOM 705 C C . MET A 1 87 ? -20.363 -0.515 5.884 1.00 89.31 87 MET A C 1
ATOM 707 O O . MET A 1 87 ? -19.508 -1.320 5.515 1.00 89.31 87 MET A O 1
ATOM 711 N N . ARG A 1 88 ? -21.060 0.226 5.008 1.00 91.31 88 ARG A N 1
ATOM 712 C CA . ARG A 1 88 ? -20.832 0.196 3.551 1.00 91.31 88 ARG A CA 1
ATOM 713 C C . ARG A 1 88 ? -19.442 0.728 3.205 1.00 91.31 88 ARG A C 1
ATOM 715 O O . ARG A 1 88 ? -18.722 0.057 2.476 1.00 91.31 88 ARG A O 1
ATOM 722 N N . ILE A 1 89 ? -19.013 1.841 3.806 1.00 89.50 89 ILE A N 1
ATOM 723 C CA . ILE A 1 89 ? -17.642 2.361 3.666 1.00 89.50 89 ILE A CA 1
ATOM 724 C C . ILE A 1 89 ? -16.628 1.354 4.205 1.00 89.50 89 ILE A C 1
ATOM 726 O O . ILE A 1 89 ? -15.658 1.056 3.521 1.00 89.50 89 ILE A O 1
ATOM 730 N N . TYR A 1 90 ? -16.844 0.774 5.389 1.00 86.00 90 TYR A N 1
ATOM 731 C CA . TYR A 1 90 ? -15.898 -0.187 5.963 1.00 86.00 90 TYR A CA 1
ATOM 732 C C . TYR A 1 90 ? -15.751 -1.430 5.071 1.00 86.00 90 TYR A C 1
ATOM 734 O O . TYR A 1 90 ? -14.630 -1.869 4.812 1.00 86.00 90 TYR A O 1
ATOM 742 N N . SER A 1 91 ? -16.863 -1.932 4.519 1.00 88.81 91 SER A N 1
ATOM 743 C CA . SER A 1 91 ? -16.878 -3.035 3.549 1.00 88.81 91 SER A CA 1
ATOM 744 C C . SER A 1 91 ? -16.295 -2.660 2.181 1.00 88.81 91 SER A C 1
ATOM 746 O O . SER A 1 91 ? -15.755 -3.527 1.497 1.00 88.81 91 SER A O 1
ATOM 748 N N . GLY A 1 92 ? -16.431 -1.398 1.768 1.00 90.75 92 GLY A N 1
ATOM 749 C CA . GLY A 1 92 ? -15.919 -0.870 0.505 1.00 90.75 92 GLY A CA 1
ATOM 750 C C . GLY A 1 92 ? -14.428 -0.544 0.557 1.00 90.75 92 GLY A C 1
ATOM 751 O O . GLY A 1 92 ? -13.731 -0.762 -0.424 1.00 90.75 92 GLY A O 1
ATOM 752 N N . MET A 1 93 ? -13.903 -0.103 1.700 1.00 88.25 93 MET A N 1
ATOM 753 C CA . MET A 1 93 ? -12.465 0.078 1.914 1.00 88.25 93 MET A CA 1
ATOM 754 C C . MET A 1 93 ? -11.766 -1.274 2.064 1.00 88.25 93 MET A C 1
ATOM 756 O O . MET A 1 93 ? -10.811 -1.559 1.354 1.00 88.25 93 MET A O 1
ATOM 760 N N . THR A 1 94 ? -12.253 -2.133 2.960 1.00 81.75 94 THR A N 1
ATOM 761 C CA . THR A 1 94 ? -11.603 -3.422 3.226 1.00 81.75 94 THR A CA 1
ATOM 762 C C . THR A 1 94 ? -12.078 -4.485 2.231 1.00 81.75 94 THR A C 1
ATOM 764 O O . THR A 1 94 ? -11.467 -4.677 1.185 1.00 81.75 94 THR A O 1
ATOM 767 N N . ASN A 1 95 ? -13.172 -5.174 2.546 1.00 88.81 95 ASN A N 1
ATOM 768 C CA . ASN A 1 95 ? -13.849 -6.185 1.736 1.00 88.81 95 ASN A CA 1
ATOM 769 C C . ASN A 1 95 ? -15.194 -6.531 2.389 1.00 88.81 95 ASN A C 1
ATOM 771 O O . ASN A 1 95 ? -15.481 -6.083 3.500 1.00 88.81 95 ASN A O 1
ATOM 775 N N . THR A 1 96 ? -15.974 -7.413 1.753 1.00 88.06 96 THR A N 1
ATOM 776 C CA . THR A 1 96 ? -17.139 -8.081 2.367 1.00 88.06 96 THR A CA 1
ATOM 777 C C . THR A 1 96 ? -16.899 -8.429 3.847 1.00 88.06 96 THR A C 1
ATOM 779 O O . THR A 1 96 ? -16.022 -9.232 4.187 1.00 88.06 96 THR A O 1
ATOM 782 N N . LEU A 1 97 ? -17.690 -7.821 4.733 1.00 86.06 97 LEU A N 1
ATOM 783 C CA . LEU A 1 97 ? -17.563 -7.981 6.183 1.00 86.06 97 LEU A CA 1
ATOM 784 C C . LEU A 1 97 ? -17.976 -9.388 6.640 1.00 86.06 97 LEU A C 1
ATOM 786 O O . LEU A 1 97 ? -18.917 -9.987 6.113 1.00 86.06 97 LEU A O 1
ATOM 790 N N . LYS A 1 98 ? -17.284 -9.931 7.646 1.00 81.81 98 LYS A N 1
ATOM 791 C CA . LYS A 1 98 ? -17.624 -11.230 8.237 1.00 81.81 98 LYS A CA 1
ATOM 792 C C . LYS A 1 98 ? -18.907 -11.115 9.057 1.00 81.81 98 LYS A C 1
ATOM 794 O O . LYS A 1 98 ? -19.033 -10.251 9.921 1.00 81.81 98 LYS A O 1
ATOM 799 N N . SER A 1 99 ? -19.837 -12.042 8.835 1.00 70.38 99 SER A N 1
ATOM 800 C CA . SER A 1 99 ? -20.996 -12.245 9.706 1.00 70.38 99 SER A CA 1
ATOM 801 C C . SER A 1 99 ? -20.518 -12.621 11.111 1.00 70.38 99 SER A C 1
ATOM 803 O O . SER A 1 99 ? -19.982 -13.712 11.309 1.00 70.38 99 SER A O 1
ATOM 805 N N . GLY A 1 100 ? -20.692 -11.724 12.076 1.00 63.78 100 GLY A N 1
ATOM 806 C CA . GLY A 1 100 ? -20.204 -11.899 13.439 1.00 63.78 100 GLY A CA 1
ATOM 807 C C . GLY A 1 100 ? -20.728 -10.816 14.374 1.00 63.78 100 GLY A C 1
ATOM 808 O O . GLY A 1 100 ? -21.377 -9.866 13.949 1.00 63.78 100 GLY A O 1
ATOM 809 N N . GLU A 1 101 ? -20.449 -10.962 15.666 1.00 54.12 101 GLU A N 1
ATOM 810 C CA . GLU A 1 101 ? -21.056 -10.133 16.715 1.00 54.12 101 GLU A CA 1
ATOM 811 C C . GLU A 1 101 ? -20.384 -8.758 16.918 1.00 54.12 101 GLU A C 1
ATOM 813 O O . GLU A 1 101 ? -20.747 -8.029 17.836 1.00 54.12 101 GLU A O 1
ATOM 818 N N . GLY A 1 102 ? -19.342 -8.395 16.166 1.00 64.12 102 GLY A N 1
ATOM 819 C CA . GLY A 1 102 ? -18.657 -7.100 16.319 1.00 64.12 102 GLY A CA 1
ATOM 820 C C . GLY A 1 102 ? -19.556 -5.910 15.957 1.00 64.12 102 GLY A C 1
ATOM 821 O O . GLY A 1 102 ? -20.326 -6.004 15.008 1.00 64.12 102 GLY A O 1
ATOM 822 N N . LEU A 1 103 ? -19.429 -4.772 16.660 1.00 74.50 103 LEU A N 1
ATOM 823 C CA . LEU A 1 103 ? -20.045 -3.511 16.200 1.00 74.50 103 LEU A CA 1
ATOM 824 C C . LEU A 1 103 ? -19.294 -2.952 14.977 1.00 74.50 103 LEU A C 1
ATOM 826 O O . LEU A 1 103 ? -19.866 -2.263 14.145 1.00 74.50 103 LEU A O 1
ATOM 830 N N . PHE A 1 104 ? -18.010 -3.285 14.864 1.00 78.94 104 PHE A N 1
ATOM 831 C CA . PHE A 1 104 ? -17.217 -3.130 13.650 1.00 78.94 104 PHE A CA 1
ATOM 832 C C . PHE A 1 104 ? -16.631 -4.510 13.321 1.00 78.94 104 PHE A C 1
ATOM 834 O O . PHE A 1 104 ? -15.580 -4.862 13.861 1.00 78.94 104 PHE A O 1
ATOM 841 N N . PRO A 1 105 ? -17.347 -5.360 12.560 1.00 78.25 105 PRO A N 1
ATOM 842 C CA . PRO A 1 105 ? -16.879 -6.704 12.237 1.00 78.25 105 PRO A CA 1
ATOM 843 C C . PRO A 1 105 ? -15.638 -6.654 11.336 1.00 78.25 105 PRO A C 1
ATOM 845 O O . PRO A 1 105 ? -15.468 -5.739 10.533 1.00 78.25 105 PRO A O 1
ATOM 848 N N . SER A 1 106 ? -14.769 -7.659 11.454 1.00 78.88 106 SER A N 1
ATOM 849 C CA . SER A 1 106 ? -13.593 -7.791 10.590 1.00 78.88 106 SER A CA 1
ATOM 850 C C . SER A 1 106 ? -13.979 -8.217 9.170 1.00 78.88 106 SER A C 1
ATOM 852 O O . SER A 1 106 ? -14.975 -8.908 8.953 1.00 78.88 106 SER A O 1
ATOM 854 N N . ALA A 1 107 ? -13.184 -7.817 8.182 1.00 83.38 107 ALA A N 1
ATOM 855 C CA . ALA A 1 107 ? -13.418 -8.163 6.784 1.00 83.38 107 ALA A CA 1
ATOM 856 C C . ALA A 1 107 ? -12.979 -9.592 6.435 1.00 83.38 107 ALA A C 1
ATOM 858 O O . ALA A 1 107 ? -12.166 -10.211 7.132 1.00 83.38 107 ALA A O 1
ATOM 859 N N . LYS A 1 108 ? -13.485 -10.123 5.319 1.00 83.38 108 LYS A N 1
ATOM 860 C CA . LYS A 1 108 ? -12.855 -11.241 4.606 1.00 83.38 108 LYS A CA 1
ATOM 861 C C . LYS A 1 108 ? -11.671 -10.719 3.802 1.00 83.38 108 LYS A C 1
ATOM 863 O O . LYS A 1 108 ? -11.849 -9.902 2.909 1.00 83.38 108 LYS A O 1
ATOM 868 N N . ILE A 1 109 ? -10.461 -11.143 4.140 1.00 83.12 109 ILE A N 1
ATOM 869 C CA . ILE A 1 109 ? -9.234 -10.674 3.490 1.00 83.12 109 ILE A CA 1
ATOM 870 C C . ILE A 1 109 ? -8.511 -11.934 2.995 1.00 83.12 109 ILE A C 1
ATOM 872 O O . ILE A 1 109 ? -8.223 -12.783 3.840 1.00 83.12 109 ILE A O 1
ATOM 876 N N . PRO A 1 110 ? -8.282 -12.115 1.675 1.00 85.44 110 PRO A N 1
ATOM 877 C CA . PRO A 1 110 ? -7.882 -13.413 1.119 1.00 85.44 110 PRO A CA 1
ATOM 878 C C . PRO A 1 110 ? -6.612 -13.998 1.740 1.00 85.44 110 PRO A C 1
ATOM 880 O O . PRO A 1 110 ? -6.544 -15.195 2.001 1.00 85.44 110 PRO A O 1
ATOM 883 N N . ASP A 1 111 ? -5.629 -13.152 2.044 1.00 81.25 111 ASP A N 1
ATOM 884 C CA . ASP A 1 111 ? -4.381 -13.578 2.669 1.00 81.25 111 ASP A CA 1
ATOM 885 C C . ASP A 1 111 ? -4.563 -13.954 4.157 1.00 81.25 111 ASP A C 1
ATOM 887 O O . ASP A 1 111 ? -3.983 -14.930 4.615 1.00 81.25 111 ASP A O 1
ATOM 891 N N . GLN A 1 112 ? -5.421 -13.260 4.919 1.00 80.12 112 GLN A N 1
ATOM 892 C CA . GLN A 1 112 ? -5.791 -13.647 6.288 1.00 80.12 112 GLN A CA 1
ATOM 893 C C . GLN A 1 112 ? -6.550 -14.970 6.336 1.00 80.12 112 GLN A C 1
ATOM 895 O O . GLN A 1 112 ? -6.541 -15.622 7.377 1.00 80.12 112 GLN A O 1
ATOM 900 N N . GLU A 1 113 ? -7.275 -15.315 5.275 1.00 81.88 113 GLU A N 1
ATOM 901 C CA . GLU A 1 113 ? -8.007 -16.577 5.190 1.00 81.88 113 GLU A CA 1
ATOM 902 C C . GLU A 1 113 ? -7.029 -17.701 4.816 1.00 81.88 113 GLU A C 1
ATOM 904 O O . GLU A 1 113 ? -6.945 -18.669 5.565 1.00 81.88 113 GLU A O 1
ATOM 909 N N . PHE A 1 114 ? -6.144 -17.482 3.837 1.00 84.69 114 PHE A N 1
ATOM 910 C CA . PHE A 1 114 ? -5.000 -18.358 3.549 1.00 84.69 114 PHE A CA 1
ATOM 911 C C . PHE A 1 114 ? -4.109 -18.652 4.769 1.00 84.69 114 PHE A C 1
ATOM 913 O O . PHE A 1 114 ? -3.870 -19.815 5.085 1.00 84.69 114 PHE A O 1
ATOM 920 N N . PHE A 1 115 ? -3.625 -17.632 5.491 1.00 79.44 115 PHE A N 1
ATOM 921 C CA . PHE A 1 115 ? -2.730 -17.861 6.635 1.00 79.44 115 PHE A CA 1
ATOM 922 C C . PHE A 1 115 ? -3.409 -18.650 7.768 1.00 79.44 115 PHE A C 1
ATOM 924 O O . PHE A 1 115 ? -2.713 -19.323 8.517 1.00 79.44 115 PHE A O 1
ATOM 931 N N . LYS A 1 116 ? -4.749 -18.628 7.860 1.00 73.12 116 LYS A N 1
ATOM 932 C CA . LYS A 1 116 ? -5.539 -19.415 8.829 1.00 73.12 116 LYS A CA 1
ATOM 933 C C . LYS A 1 116 ? -5.831 -20.850 8.386 1.00 73.12 116 LYS A C 1
ATOM 935 O O . LYS A 1 116 ? -6.319 -21.634 9.193 1.00 73.12 116 LYS A O 1
ATOM 940 N N . GLU A 1 117 ? -5.561 -21.192 7.129 1.00 74.62 117 GLU A N 1
ATOM 941 C CA . GLU A 1 117 ? -5.599 -22.574 6.631 1.00 74.62 117 GLU A CA 1
ATOM 942 C C . GLU A 1 117 ? -4.262 -23.303 6.858 1.00 74.62 117 GLU A C 1
ATOM 944 O O . GLU A 1 117 ? -4.214 -24.534 6.844 1.00 74.62 117 GLU A O 1
ATOM 949 N N . LEU A 1 118 ? -3.179 -22.561 7.109 1.00 72.62 118 LEU A N 1
ATOM 950 C CA . LEU A 1 118 ? -1.905 -23.109 7.574 1.00 72.62 118 LEU A CA 1
ATOM 951 C C . LEU A 1 118 ? -2.009 -23.432 9.074 1.00 72.62 118 LEU A C 1
ATOM 953 O O . LEU A 1 118 ? -2.508 -22.608 9.841 1.00 72.62 118 LEU A O 1
ATOM 957 N N . SER A 1 119 ? -1.504 -24.590 9.523 1.00 60.81 119 SER A N 1
ATOM 958 C CA . SER A 1 119 ? -1.438 -24.870 10.969 1.00 60.81 119 SER A CA 1
ATOM 959 C C . SER A 1 119 ? -0.578 -23.820 11.672 1.00 60.81 119 SER A C 1
ATOM 961 O O . SER A 1 119 ? 0.365 -23.305 11.075 1.00 60.81 119 SER A O 1
ATOM 963 N N . ASP A 1 120 ? -0.864 -23.504 12.934 1.00 58.62 120 ASP A N 1
ATOM 964 C CA . ASP A 1 120 ? -0.119 -22.466 13.665 1.00 58.62 120 ASP A CA 1
ATOM 965 C C . ASP A 1 120 ? 1.384 -22.815 13.767 1.00 58.62 120 ASP A C 1
ATOM 967 O O . ASP A 1 120 ? 2.258 -21.953 13.633 1.00 58.62 120 ASP A O 1
ATOM 971 N N . GLU A 1 121 ? 1.685 -24.112 13.898 1.00 58.12 121 GLU A N 1
ATOM 972 C CA . GLU A 1 121 ? 3.029 -24.700 13.792 1.00 58.12 121 GLU A CA 1
ATOM 973 C C . GLU A 1 121 ? 3.684 -24.369 12.440 1.00 58.12 121 GLU A C 1
ATOM 975 O O . GLU A 1 121 ? 4.815 -23.892 12.399 1.00 58.12 121 GLU A O 1
ATOM 980 N N . THR A 1 122 ? 2.950 -24.535 11.331 1.00 62.97 122 THR A N 1
ATOM 981 C CA . THR A 1 122 ? 3.418 -24.136 9.995 1.00 62.97 122 THR A CA 1
ATOM 982 C C . THR A 1 122 ? 3.643 -22.629 9.929 1.00 62.97 122 THR A C 1
ATOM 984 O O . THR A 1 122 ? 4.716 -22.207 9.517 1.00 62.97 122 THR A O 1
ATOM 987 N N . GLN A 1 123 ? 2.667 -21.814 10.350 1.00 62.94 123 GLN A N 1
ATOM 988 C CA . GLN A 1 123 ? 2.736 -20.346 10.299 1.00 62.94 123 GLN A CA 1
ATOM 989 C C . GLN A 1 123 ? 3.987 -19.795 10.999 1.00 62.94 123 GLN A C 1
ATOM 991 O O . GLN A 1 123 ? 4.560 -18.805 10.544 1.00 62.94 123 GLN A O 1
ATOM 996 N N . SER A 1 124 ? 4.417 -20.447 12.082 1.00 62.56 124 SER A N 1
ATOM 997 C CA . SER A 1 124 ? 5.594 -20.045 12.850 1.00 62.56 124 SER A CA 1
ATOM 998 C C . SER A 1 124 ? 6.910 -20.358 12.125 1.00 62.56 124 SER A C 1
ATOM 1000 O O . SER A 1 124 ? 7.811 -19.523 12.150 1.00 62.56 124 SER A O 1
ATOM 1002 N N . ASP A 1 125 ? 7.014 -21.489 11.420 1.00 70.06 125 ASP A N 1
ATOM 1003 C CA . ASP A 1 125 ? 8.283 -22.005 10.870 1.00 70.06 125 ASP A CA 1
ATOM 1004 C C . ASP A 1 125 ? 8.342 -22.062 9.323 1.00 70.06 125 ASP A C 1
ATOM 1006 O O . ASP A 1 125 ? 9.128 -22.821 8.749 1.00 70.06 125 ASP A O 1
ATOM 1010 N N . ILE A 1 126 ? 7.546 -21.244 8.615 1.00 76.56 126 ILE A N 1
ATOM 1011 C CA . ILE A 1 126 ? 7.584 -21.126 7.140 1.00 76.56 126 ILE A CA 1
ATOM 1012 C C . ILE A 1 126 ? 9.015 -20.837 6.633 1.00 76.56 126 ILE A C 1
ATOM 1014 O O . ILE A 1 126 ? 9.575 -19.772 6.924 1.00 76.56 126 ILE A O 1
ATOM 1018 N N . PRO A 1 127 ? 9.597 -21.711 5.784 1.00 74.38 127 PRO A N 1
ATOM 1019 C CA . PRO A 1 127 ? 10.892 -21.452 5.164 1.00 74.38 127 PRO A CA 1
ATOM 1020 C C . PRO A 1 127 ? 10.845 -20.207 4.266 1.00 74.38 127 PRO A C 1
ATOM 1022 O O . PRO A 1 127 ? 10.170 -20.188 3.238 1.00 74.38 127 PRO A O 1
ATOM 1025 N N . GLY A 1 128 ? 11.587 -19.164 4.648 1.00 78.94 128 GLY A N 1
ATOM 1026 C CA . GLY A 1 128 ? 11.640 -17.889 3.921 1.00 78.94 128 GLY A CA 1
ATOM 1027 C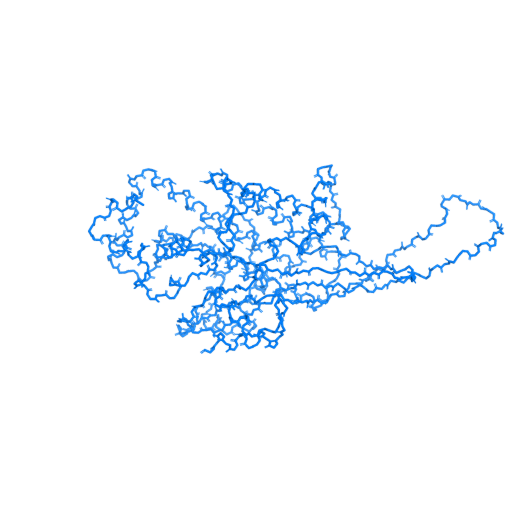 C . GLY A 1 128 ? 10.598 -16.842 4.338 1.00 78.94 128 GLY A C 1
ATOM 1028 O O . GLY A 1 128 ? 10.563 -15.778 3.721 1.00 78.94 128 GLY A O 1
ATOM 1029 N N . GLY A 1 129 ? 9.799 -17.104 5.376 1.00 85.44 129 GLY A N 1
ATOM 1030 C CA . GLY A 1 129 ? 8.855 -16.143 5.958 1.00 85.44 129 GLY A CA 1
ATOM 1031 C C . GLY A 1 129 ? 7.510 -16.009 5.231 1.00 85.44 129 GLY A C 1
ATOM 1032 O O . GLY A 1 129 ? 7.327 -16.445 4.087 1.00 85.44 129 GLY A O 1
ATOM 1033 N N . LEU A 1 130 ? 6.546 -15.387 5.914 1.00 84.19 130 LEU A N 1
ATOM 1034 C CA . LEU A 1 130 ? 5.128 -15.334 5.518 1.00 84.19 130 LEU A CA 1
ATOM 1035 C C . LEU A 1 130 ? 4.918 -14.730 4.120 1.00 84.19 130 LEU A C 1
ATOM 1037 O O . LEU A 1 130 ? 4.131 -15.253 3.327 1.00 84.19 130 LEU A O 1
ATOM 1041 N N . GLY A 1 131 ? 5.663 -13.675 3.781 1.00 87.94 131 GLY A N 1
ATOM 1042 C CA . GLY A 1 131 ? 5.599 -13.019 2.473 1.00 87.94 131 GLY A CA 1
ATOM 1043 C C . GLY A 1 131 ? 6.024 -13.925 1.310 1.00 87.94 131 GLY A C 1
ATOM 1044 O O . GLY A 1 131 ? 5.416 -13.881 0.241 1.00 87.94 131 GLY A O 1
ATOM 1045 N N . ARG A 1 132 ? 7.013 -14.813 1.502 1.00 91.56 132 ARG A N 1
ATOM 1046 C CA . ARG A 1 132 ? 7.426 -15.768 0.455 1.00 91.56 132 ARG A CA 1
ATOM 1047 C C . ARG A 1 132 ? 6.399 -16.887 0.273 1.00 91.56 132 ARG A C 1
ATOM 1049 O O . ARG A 1 132 ? 6.139 -17.276 -0.864 1.00 91.56 132 ARG A O 1
ATOM 1056 N N . ALA A 1 133 ? 5.756 -17.343 1.352 1.00 89.38 133 ALA A N 1
ATOM 1057 C CA . ALA A 1 133 ? 4.625 -18.270 1.254 1.00 89.38 133 ALA A CA 1
ATOM 1058 C C . ALA A 1 133 ? 3.417 -17.645 0.530 1.00 89.38 133 ALA A C 1
ATOM 1060 O O . ALA A 1 133 ? 2.784 -18.322 -0.279 1.00 89.38 133 ALA A O 1
ATOM 1061 N N . LEU A 1 134 ? 3.140 -16.355 0.754 1.00 91.19 134 LEU A N 1
ATOM 1062 C CA . LEU A 1 134 ? 2.120 -15.596 0.024 1.00 91.19 134 LEU A CA 1
ATOM 1063 C C . LEU A 1 134 ? 2.446 -15.493 -1.478 1.00 91.19 134 LEU A C 1
ATOM 1065 O O . LEU A 1 134 ? 1.612 -15.860 -2.303 1.00 91.19 134 LEU A O 1
ATOM 1069 N N . VAL A 1 135 ? 3.668 -15.079 -1.839 1.00 92.62 135 VAL A N 1
ATOM 1070 C CA . VAL A 1 135 ? 4.151 -15.045 -3.238 1.00 92.62 135 VAL A CA 1
ATOM 1071 C C . VAL A 1 135 ? 3.979 -16.405 -3.925 1.00 92.62 135 VAL A C 1
ATOM 1073 O O . VAL A 1 135 ? 3.515 -16.470 -5.064 1.00 92.62 135 VAL A O 1
ATOM 1076 N N . GLN A 1 136 ? 4.313 -17.499 -3.234 1.00 93.56 136 GLN A N 1
ATOM 1077 C CA . GLN A 1 136 ? 4.169 -18.851 -3.773 1.00 93.56 136 GLN A CA 1
ATOM 1078 C C . GLN A 1 136 ? 2.695 -19.261 -3.933 1.00 93.56 136 GLN A C 1
ATOM 1080 O O . GLN A 1 136 ? 2.313 -19.763 -4.988 1.00 93.56 136 GLN A O 1
ATOM 1085 N N . ALA A 1 137 ? 1.843 -18.986 -2.943 1.00 93.25 137 ALA A N 1
ATOM 1086 C CA . ALA A 1 137 ? 0.414 -19.293 -3.004 1.00 93.25 137 ALA A CA 1
ATOM 1087 C C . ALA A 1 137 ? -0.327 -18.511 -4.108 1.00 93.25 137 ALA A C 1
ATOM 1089 O O . ALA A 1 137 ? -1.273 -19.034 -4.697 1.00 93.25 137 ALA A O 1
ATOM 1090 N N . ILE A 1 138 ? 0.123 -17.295 -4.439 1.00 94.25 138 ILE A N 1
ATOM 1091 C CA . ILE A 1 138 ? -0.370 -16.525 -5.593 1.00 94.25 138 ILE A CA 1
ATOM 1092 C C . ILE A 1 138 ? 0.062 -17.190 -6.909 1.00 94.25 138 ILE A C 1
ATOM 1094 O O . ILE A 1 138 ? -0.781 -17.431 -7.770 1.00 94.25 138 ILE A O 1
ATOM 1098 N N . LYS A 1 139 ? 1.346 -17.554 -7.056 1.00 93.94 139 LYS A N 1
ATOM 1099 C CA . LYS A 1 139 ? 1.872 -18.253 -8.252 1.00 93.94 139 LYS A CA 1
ATOM 1100 C C . LYS A 1 139 ? 1.209 -19.610 -8.505 1.00 93.94 139 LYS A C 1
ATOM 1102 O O . LYS A 1 139 ? 1.062 -20.019 -9.651 1.00 93.94 139 LYS A O 1
ATOM 1107 N N . GLU A 1 140 ? 0.778 -20.287 -7.446 1.00 94.56 140 GLU A N 1
ATOM 1108 C CA . GLU A 1 140 ? 0.025 -21.546 -7.497 1.00 94.56 140 GLU A CA 1
ATOM 1109 C C . GLU A 1 140 ? -1.490 -21.353 -7.704 1.00 94.56 140 GLU A C 1
ATOM 1111 O O . GLU A 1 140 ? -2.226 -22.335 -7.784 1.00 94.56 140 GLU A O 1
ATOM 1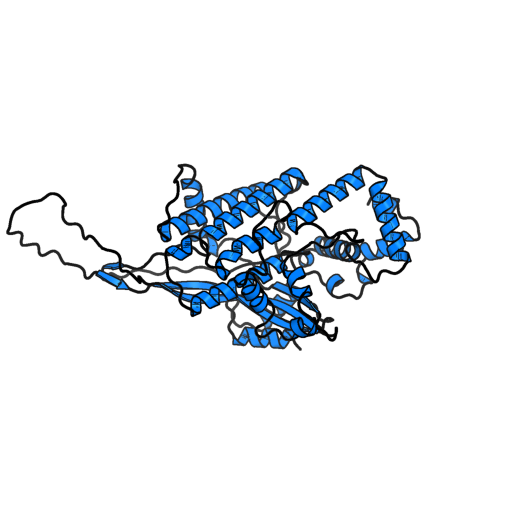116 N N . GLY A 1 141 ? -1.983 -20.111 -7.756 1.00 93.62 141 GLY A N 1
ATOM 1117 C CA . GLY A 1 141 ? -3.409 -19.800 -7.894 1.00 93.62 141 GLY A CA 1
ATOM 1118 C C . GLY A 1 141 ? -4.261 -20.113 -6.656 1.00 93.62 141 GLY A C 1
ATOM 1119 O O . GLY A 1 141 ? -5.487 -20.060 -6.739 1.00 93.62 141 GLY A O 1
ATOM 1120 N N . ARG A 1 142 ? -3.640 -20.418 -5.506 1.00 93.38 142 ARG A N 1
ATOM 1121 C CA . ARG A 1 142 ? -4.332 -20.638 -4.220 1.00 93.38 142 ARG A CA 1
ATOM 1122 C C . ARG A 1 142 ? -4.900 -19.342 -3.636 1.00 93.38 142 ARG A C 1
ATOM 1124 O O . ARG A 1 142 ? -5.864 -19.386 -2.881 1.00 93.38 142 ARG A O 1
ATOM 1131 N N . ILE A 1 143 ? -4.329 -18.196 -4.007 1.00 92.38 143 ILE A N 1
ATOM 1132 C CA . ILE A 1 143 ? -4.825 -16.858 -3.666 1.00 92.38 143 ILE A CA 1
ATOM 1133 C C . ILE A 1 143 ? -5.031 -16.078 -4.961 1.00 92.38 143 ILE A C 1
ATOM 1135 O O . ILE A 1 143 ? -4.170 -16.080 -5.839 1.00 92.38 143 ILE A O 1
ATOM 1139 N N . ASN A 1 144 ? -6.160 -15.378 -5.068 1.00 92.50 144 ASN A N 1
ATOM 1140 C CA . ASN A 1 144 ? -6.480 -14.527 -6.207 1.00 92.50 144 ASN A CA 1
ATOM 1141 C C . ASN A 1 144 ? -6.995 -13.167 -5.716 1.00 92.50 144 ASN A C 1
ATOM 1143 O O . ASN A 1 144 ? -7.980 -13.104 -4.982 1.00 92.50 144 ASN A O 1
ATOM 1147 N N . PHE A 1 145 ? -6.344 -12.087 -6.150 1.00 94.19 145 PHE A N 1
ATOM 1148 C CA . PHE A 1 145 ? -6.745 -10.709 -5.849 1.00 94.19 145 PHE A CA 1
ATOM 1149 C C . PHE A 1 145 ? -7.553 -10.041 -6.973 1.00 94.19 145 PHE A C 1
ATOM 1151 O O . PHE A 1 145 ? -7.876 -8.867 -6.866 1.00 94.19 145 PHE A O 1
ATOM 1158 N N . THR A 1 146 ? -7.912 -10.760 -8.042 1.00 94.94 146 THR A N 1
ATOM 1159 C CA . THR A 1 146 ? -8.767 -10.223 -9.118 1.00 94.94 146 THR A CA 1
ATOM 1160 C C . THR A 1 146 ? -10.106 -9.724 -8.546 1.00 94.94 146 THR A C 1
ATOM 1162 O O . THR A 1 146 ? -10.855 -10.538 -7.993 1.00 94.94 146 THR A O 1
ATOM 1165 N N . PRO A 1 147 ? -10.432 -8.419 -8.650 1.00 94.12 147 PRO A N 1
ATOM 1166 C CA . PRO A 1 147 ? -11.610 -7.860 -7.997 1.00 94.12 147 PRO A CA 1
ATOM 1167 C C . PRO A 1 147 ? -12.927 -8.387 -8.571 1.00 94.12 147 PRO A C 1
ATOM 1169 O O . PRO A 1 147 ? -13.077 -8.583 -9.775 1.00 94.12 147 PRO A O 1
ATOM 1172 N N . ASN A 1 148 ? -13.916 -8.540 -7.695 1.00 93.31 148 ASN A N 1
ATOM 1173 C CA . ASN A 1 148 ? -15.309 -8.833 -8.026 1.00 93.31 148 ASN A CA 1
ATOM 1174 C C . ASN A 1 148 ? -16.249 -7.807 -7.357 1.00 93.31 148 ASN A C 1
ATOM 1176 O O . ASN A 1 148 ? -15.793 -6.836 -6.749 1.00 93.31 148 ASN A O 1
ATOM 1180 N N . GLU A 1 149 ? -17.565 -7.997 -7.473 1.00 89.31 149 GLU A N 1
ATOM 1181 C CA . GLU A 1 149 ? -18.576 -7.079 -6.916 1.00 89.31 149 GLU A CA 1
ATOM 1182 C C . GLU A 1 149 ? -18.492 -6.929 -5.383 1.00 89.31 149 GLU A C 1
ATOM 1184 O O . GLU A 1 149 ? -18.806 -5.866 -4.854 1.00 89.31 149 GLU A O 1
ATOM 1189 N N . GLY A 1 150 ? -18.027 -7.961 -4.667 1.00 88.06 150 GLY A N 1
ATOM 1190 C CA . GLY A 1 150 ? -17.825 -7.951 -3.212 1.00 88.06 150 GLY A CA 1
ATOM 1191 C C . GLY A 1 150 ? -16.424 -7.515 -2.758 1.00 88.06 150 GLY A C 1
ATOM 1192 O O . GLY A 1 150 ? -16.122 -7.624 -1.562 1.00 88.06 150 GLY A O 1
ATOM 1193 N N . SER A 1 151 ? -15.569 -7.071 -3.691 1.00 92.56 151 SER A N 1
ATOM 1194 C CA . SER A 1 151 ? -14.187 -6.646 -3.435 1.00 92.56 151 SER A CA 1
ATOM 1195 C C . SER A 1 151 ? -14.076 -5.150 -3.142 1.00 92.56 151 SER A C 1
ATOM 1197 O O . SER A 1 151 ? -14.359 -4.309 -4.006 1.00 92.56 151 SER A O 1
ATOM 1199 N N . GLY A 1 152 ? -13.591 -4.846 -1.939 1.00 91.56 152 GLY A N 1
ATOM 1200 C CA . GLY A 1 152 ? -13.219 -3.506 -1.505 1.00 91.56 152 GLY A CA 1
ATOM 1201 C C . GLY A 1 152 ? -11.832 -3.080 -1.993 1.00 91.56 152 GLY A C 1
ATOM 1202 O O . GLY A 1 152 ? -11.161 -3.809 -2.730 1.00 91.56 152 GLY A O 1
ATOM 1203 N N . LEU A 1 153 ? -11.413 -1.881 -1.583 1.00 91.19 153 LEU A N 1
ATOM 1204 C CA . LEU A 1 153 ? -10.167 -1.238 -2.001 1.00 91.19 153 LEU A CA 1
ATOM 1205 C C . LEU A 1 153 ? -8.934 -2.105 -1.705 1.00 91.19 153 LEU A C 1
ATOM 1207 O O . LEU A 1 153 ? -8.105 -2.244 -2.595 1.00 91.19 153 LEU A O 1
ATOM 1211 N N . TYR A 1 154 ? -8.858 -2.780 -0.548 1.00 89.62 154 TYR A N 1
ATOM 1212 C CA . TYR A 1 154 ? -7.731 -3.670 -0.215 1.00 89.62 154 TYR A CA 1
ATOM 1213 C C . TYR A 1 154 ? -7.456 -4.713 -1.311 1.00 89.62 154 TYR A C 1
ATOM 1215 O O . TYR A 1 154 ? -6.320 -4.900 -1.741 1.00 89.62 154 TYR A O 1
ATOM 1223 N N . THR A 1 155 ? -8.494 -5.401 -1.802 1.00 92.38 155 THR A N 1
ATOM 1224 C CA . THR A 1 155 ? -8.318 -6.411 -2.858 1.00 92.38 155 THR A CA 1
ATOM 1225 C C . THR A 1 155 ? -7.889 -5.780 -4.182 1.00 92.38 155 THR A C 1
ATOM 1227 O O . THR A 1 155 ? -7.165 -6.419 -4.938 1.00 92.38 155 THR A O 1
ATOM 1230 N N . ARG A 1 156 ? -8.274 -4.527 -4.449 1.00 94.50 156 ARG A N 1
ATOM 1231 C CA . ARG A 1 156 ? -7.866 -3.793 -5.655 1.00 94.50 156 ARG A CA 1
ATOM 1232 C C . ARG A 1 156 ? -6.407 -3.330 -5.562 1.00 94.50 156 ARG A C 1
ATOM 1234 O O . ARG A 1 156 ? -5.656 -3.614 -6.486 1.00 94.50 156 ARG A O 1
ATOM 1241 N N . GLN A 1 157 ? -5.978 -2.813 -4.410 1.00 89.94 157 GLN A N 1
ATOM 1242 C CA . GLN A 1 157 ? -4.569 -2.518 -4.102 1.00 89.94 157 GLN A CA 1
ATOM 1243 C C . GLN A 1 157 ? -3.684 -3.764 -4.255 1.00 89.94 157 GLN A C 1
ATOM 1245 O O . GLN A 1 157 ? -2.684 -3.754 -4.966 1.00 89.94 157 GLN A O 1
ATOM 1250 N N . MET A 1 158 ? -4.111 -4.910 -3.716 1.00 93.06 158 MET A N 1
ATOM 1251 C CA . MET A 1 158 ? -3.395 -6.170 -3.944 1.00 93.06 158 MET A CA 1
ATOM 1252 C C . MET A 1 158 ? -3.414 -6.626 -5.419 1.00 93.06 158 MET A C 1
ATOM 1254 O O . MET A 1 158 ? -2.485 -7.304 -5.866 1.00 93.06 158 MET A O 1
ATOM 1258 N N . HIS A 1 159 ? -4.435 -6.259 -6.203 1.00 93.88 159 HIS A N 1
ATOM 1259 C CA . HIS A 1 159 ? -4.495 -6.541 -7.641 1.00 93.88 159 HIS A CA 1
ATOM 1260 C C . HIS A 1 159 ? -3.529 -5.678 -8.462 1.00 93.88 159 HIS A C 1
ATOM 1262 O O . HIS A 1 159 ? -2.982 -6.174 -9.449 1.00 93.88 159 HIS A O 1
ATOM 1268 N N . GLU A 1 160 ? -3.302 -4.425 -8.065 1.00 91.50 160 GLU A N 1
ATOM 1269 C CA . GLU A 1 160 ? -2.338 -3.507 -8.692 1.00 91.50 160 GLU A CA 1
ATOM 1270 C C . GLU A 1 160 ? -0.946 -4.123 -8.739 1.00 91.50 160 GLU A C 1
ATOM 1272 O O . GLU A 1 160 ? -0.336 -4.163 -9.802 1.00 91.50 160 GLU A O 1
ATOM 1277 N N . ILE A 1 161 ? -0.507 -4.686 -7.611 1.00 88.69 161 ILE A N 1
ATOM 1278 C CA . ILE A 1 161 ? 0.851 -5.206 -7.404 1.00 88.69 161 ILE A CA 1
ATOM 1279 C C . ILE A 1 161 ? 1.006 -6.694 -7.780 1.00 88.69 161 ILE A C 1
ATOM 1281 O O . ILE A 1 161 ? 2.112 -7.222 -7.870 1.00 88.69 161 ILE A O 1
ATOM 1285 N N . THR A 1 162 ? -0.098 -7.394 -8.062 1.00 92.38 162 THR A N 1
ATOM 1286 C CA . THR A 1 162 ? -0.093 -8.801 -8.513 1.00 92.38 162 THR A CA 1
ATOM 1287 C C . THR A 1 162 ? 0.771 -9.088 -9.773 1.00 92.38 162 THR A C 1
ATOM 1289 O O . THR A 1 162 ? 1.351 -10.179 -9.829 1.00 92.38 162 THR A O 1
ATOM 1292 N N . PRO A 1 163 ? 0.917 -8.192 -10.783 1.00 91.75 163 PRO A N 1
ATOM 1293 C CA . PRO A 1 163 ? 1.756 -8.440 -11.963 1.00 91.75 163 PRO A CA 1
ATOM 1294 C C . PRO A 1 163 ? 3.223 -8.743 -11.637 1.00 91.75 163 PRO A C 1
ATOM 1296 O O . PRO A 1 163 ? 3.803 -9.607 -12.288 1.00 91.75 163 PRO A O 1
ATOM 1299 N N . LEU A 1 164 ? 3.788 -8.127 -10.590 1.00 88.44 164 LEU A N 1
ATOM 1300 C CA . LEU A 1 164 ? 5.180 -8.328 -10.149 1.00 88.44 164 LEU A CA 1
ATOM 1301 C C . LEU A 1 164 ? 5.481 -9.820 -9.860 1.00 88.44 164 LEU A C 1
ATOM 1303 O O . LEU A 1 164 ? 6.558 -10.349 -10.165 1.00 88.44 164 LEU A O 1
ATOM 1307 N N . VAL A 1 165 ? 4.476 -10.514 -9.313 1.00 92.00 165 VAL A N 1
ATOM 1308 C CA . VAL A 1 165 ? 4.513 -11.924 -8.898 1.00 92.00 165 VAL A CA 1
ATOM 1309 C C . VAL A 1 165 ? 4.112 -12.871 -10.027 1.00 92.00 165 VAL A C 1
ATOM 1311 O O . VAL A 1 165 ? 4.812 -13.857 -10.264 1.00 92.00 165 VAL A O 1
ATOM 1314 N N . LEU A 1 166 ? 2.989 -12.601 -10.707 1.00 91.94 166 LEU A N 1
ATOM 1315 C CA . LEU A 1 166 ? 2.434 -13.503 -11.728 1.00 91.94 166 LEU A CA 1
ATOM 1316 C C . LEU A 1 166 ? 3.061 -13.341 -13.115 1.00 91.94 166 LEU A C 1
ATOM 1318 O O . LEU A 1 166 ? 3.050 -14.296 -13.888 1.00 91.94 166 LEU A O 1
ATOM 1322 N N . ARG A 1 167 ? 3.585 -12.151 -13.436 1.00 89.75 167 ARG A N 1
ATOM 1323 C CA . ARG A 1 167 ? 4.284 -11.813 -14.693 1.00 89.75 167 ARG A CA 1
ATOM 1324 C C . ARG A 1 167 ? 3.484 -12.178 -15.949 1.00 89.75 167 ARG A C 1
ATOM 1326 O O . ARG A 1 167 ? 4.027 -12.590 -16.968 1.00 89.75 167 ARG A O 1
ATOM 1333 N N . ASN A 1 168 ? 2.164 -12.041 -15.837 1.00 86.75 168 ASN A N 1
ATOM 1334 C CA . ASN A 1 168 ? 1.158 -12.454 -16.817 1.00 86.75 168 ASN A CA 1
ATOM 1335 C C . ASN A 1 168 ? 0.439 -11.271 -17.494 1.00 86.75 168 ASN A C 1
ATOM 1337 O O . ASN A 1 168 ? -0.556 -11.477 -18.186 1.00 86.75 168 ASN A O 1
ATOM 1341 N N . ALA A 1 169 ? 0.913 -10.047 -17.258 1.00 87.00 169 ALA A N 1
ATOM 1342 C CA . ALA A 1 169 ? 0.454 -8.838 -17.933 1.00 87.00 169 ALA A CA 1
ATOM 1343 C C . ALA A 1 169 ? 1.154 -8.662 -19.299 1.00 87.00 169 ALA A C 1
ATOM 1345 O O . ALA A 1 169 ? 2.217 -9.242 -19.533 1.00 87.00 169 ALA A O 1
ATOM 1346 N N . GLU A 1 170 ? 0.556 -7.895 -20.213 1.00 87.06 170 GLU A N 1
ATOM 1347 C CA . GLU A 1 170 ? 0.977 -7.829 -21.625 1.00 87.06 170 GLU A CA 1
ATOM 1348 C C . GLU A 1 170 ? 2.382 -7.235 -21.820 1.00 87.06 170 GLU A C 1
ATOM 1350 O O . GLU A 1 170 ? 3.089 -7.607 -22.758 1.00 87.06 170 GLU A O 1
ATOM 1355 N N . GLU A 1 171 ? 2.820 -6.364 -20.910 1.00 85.19 171 GLU A N 1
ATOM 1356 C CA . GLU A 1 171 ? 4.181 -5.824 -20.853 1.00 85.19 171 GLU A CA 1
ATOM 1357 C C . GLU A 1 171 ? 5.264 -6.916 -20.815 1.00 85.19 171 GLU A C 1
ATOM 1359 O O . GLU A 1 171 ? 6.267 -6.799 -21.517 1.00 85.19 171 GLU A O 1
ATOM 1364 N N . TYR A 1 172 ? 5.046 -8.035 -20.116 1.00 86.75 172 TYR A N 1
ATOM 1365 C CA . TYR A 1 172 ? 6.034 -9.120 -20.010 1.00 86.75 172 TYR A CA 1
ATOM 1366 C C . TYR A 1 172 ? 6.251 -9.898 -21.323 1.00 86.75 172 TYR A C 1
ATOM 1368 O O . TYR A 1 172 ? 7.151 -10.730 -21.402 1.00 86.75 172 TYR A O 1
ATOM 1376 N N . ALA A 1 173 ? 5.482 -9.610 -22.381 1.00 86.50 173 ALA A N 1
ATOM 1377 C CA . ALA A 1 173 ? 5.769 -10.081 -23.737 1.00 86.50 173 ALA A CA 1
ATOM 1378 C C . ALA A 1 173 ? 6.803 -9.207 -24.488 1.00 86.50 173 ALA A C 1
ATOM 1380 O O . ALA A 1 173 ? 7.137 -9.513 -25.635 1.00 86.50 173 ALA A O 1
ATOM 1381 N N . LYS A 1 174 ? 7.289 -8.109 -23.884 1.00 84.88 174 LYS A N 1
ATOM 1382 C CA . LYS A 1 174 ? 8.206 -7.132 -24.505 1.00 84.88 174 LYS A CA 1
ATOM 1383 C C . LYS A 1 174 ? 9.671 -7.279 -24.089 1.00 84.88 174 LYS A C 1
ATOM 1385 O O . LYS A 1 174 ? 10.541 -6.837 -24.834 1.00 84.88 174 LYS A O 1
ATOM 1390 N N . TYR A 1 175 ? 9.952 -7.887 -22.939 1.00 80.75 175 TYR A N 1
ATOM 1391 C CA . TYR A 1 175 ? 11.298 -7.999 -22.363 1.00 80.75 175 TYR A CA 1
ATOM 1392 C C . TYR A 1 175 ? 11.490 -9.329 -21.625 1.00 80.75 175 TYR A C 1
ATOM 1394 O O . TYR A 1 175 ? 10.536 -9.945 -21.154 1.00 80.75 175 TYR A O 1
ATOM 1402 N N . LEU A 1 176 ? 12.745 -9.765 -21.506 1.00 84.38 176 LEU A N 1
ATOM 1403 C CA . LEU A 1 176 ? 13.130 -10.937 -20.717 1.00 84.38 176 LEU A CA 1
ATOM 1404 C C . LEU A 1 176 ? 13.600 -10.502 -19.326 1.00 84.38 176 LEU A C 1
ATOM 1406 O O . LEU A 1 176 ? 14.264 -9.479 -19.181 1.00 84.38 176 LEU A O 1
ATOM 1410 N N . LEU A 1 177 ? 13.281 -11.293 -18.300 1.00 86.62 177 LEU A N 1
ATOM 1411 C CA . LEU A 1 177 ? 13.647 -10.998 -16.915 1.00 86.62 177 LEU A CA 1
ATOM 1412 C C . LEU A 1 177 ? 14.788 -11.895 -16.427 1.00 86.62 177 LEU A C 1
ATOM 1414 O O . LEU A 1 177 ? 14.656 -13.117 -16.397 1.00 86.62 177 LEU A O 1
ATOM 1418 N N . GLY A 1 178 ? 15.877 -11.288 -15.952 1.00 85.19 178 GLY A N 1
ATOM 1419 C CA . GLY A 1 178 ? 16.929 -12.006 -15.229 1.00 85.19 178 GLY A CA 1
ATOM 1420 C C . GLY A 1 178 ? 16.479 -12.434 -13.826 1.00 85.19 178 GLY A C 1
ATOM 1421 O O . GLY A 1 178 ? 15.747 -11.709 -13.150 1.00 85.19 178 GLY A O 1
ATOM 1422 N N . GLU A 1 179 ? 16.954 -13.588 -13.342 1.00 87.75 179 GLU A N 1
ATOM 1423 C CA . GLU A 1 179 ? 16.541 -14.175 -12.051 1.00 87.75 179 GLU A CA 1
ATOM 1424 C C . GLU A 1 179 ? 16.705 -13.224 -10.853 1.00 87.75 179 GLU A C 1
ATOM 1426 O O . GLU A 1 179 ? 15.846 -13.178 -9.971 1.00 87.75 179 GLU A O 1
ATOM 1431 N N . ARG A 1 180 ? 17.773 -12.412 -10.840 1.00 83.56 180 ARG A N 1
ATOM 1432 C CA . ARG A 1 180 ? 18.027 -11.398 -9.801 1.00 83.56 180 ARG A CA 1
ATOM 1433 C C . ARG A 1 180 ? 16.908 -10.355 -9.728 1.00 83.56 180 ARG A C 1
ATOM 1435 O O . ARG A 1 180 ? 16.454 -10.036 -8.632 1.00 83.56 180 ARG A O 1
ATOM 1442 N N . TYR A 1 181 ? 16.456 -9.850 -10.874 1.00 84.25 181 TYR A N 1
ATOM 1443 C CA . TYR A 1 181 ? 15.383 -8.858 -10.944 1.00 84.25 181 TYR A CA 1
ATOM 1444 C C . TYR A 1 181 ? 14.007 -9.514 -10.739 1.00 84.25 181 TYR A C 1
ATOM 1446 O O . TYR A 1 181 ? 13.182 -8.972 -10.015 1.00 84.25 181 TYR A O 1
ATOM 1454 N N . MET A 1 182 ? 13.786 -10.744 -11.227 1.00 86.81 182 MET A N 1
ATOM 1455 C CA . MET A 1 182 ? 12.600 -11.537 -10.863 1.00 86.81 182 MET A CA 1
ATOM 1456 C C . MET A 1 182 ? 12.460 -11.711 -9.344 1.00 86.81 182 MET A C 1
ATOM 1458 O O . MET A 1 182 ? 11.362 -11.576 -8.807 1.00 86.81 182 MET A O 1
ATOM 1462 N N . LYS A 1 183 ? 13.566 -11.968 -8.636 1.00 87.69 183 LYS A N 1
ATOM 1463 C CA . LYS A 1 183 ? 13.569 -12.008 -7.172 1.00 87.69 183 LYS A CA 1
ATOM 1464 C C . LYS A 1 183 ? 13.265 -10.633 -6.563 1.00 87.69 183 LYS A C 1
ATOM 1466 O O . LYS A 1 183 ? 12.499 -10.586 -5.607 1.00 87.69 183 LYS A O 1
ATOM 1471 N N . GLN A 1 184 ? 13.809 -9.547 -7.118 1.00 84.69 184 GLN A N 1
ATOM 1472 C CA . GLN A 1 184 ? 13.535 -8.181 -6.653 1.00 84.69 184 GLN A CA 1
ATOM 1473 C C . GLN A 1 184 ? 12.060 -7.783 -6.839 1.00 84.69 184 GLN A C 1
ATOM 1475 O O . GLN A 1 184 ? 11.508 -7.165 -5.939 1.00 84.69 184 GLN A O 1
ATOM 1480 N N . LEU A 1 185 ? 11.391 -8.200 -7.921 1.00 86.38 185 LEU A N 1
ATOM 1481 C CA . LEU A 1 185 ? 9.937 -8.039 -8.077 1.00 86.38 185 LEU A CA 1
ATOM 1482 C C . LEU A 1 185 ? 9.145 -8.823 -7.017 1.00 86.38 185 LEU A C 1
ATOM 1484 O O . LEU A 1 185 ? 8.159 -8.322 -6.482 1.00 86.38 185 LEU A O 1
ATOM 1488 N N . ASP A 1 186 ? 9.583 -10.044 -6.685 1.00 90.44 186 ASP A N 1
ATOM 1489 C CA . ASP A 1 186 ? 8.975 -10.832 -5.604 1.00 90.44 186 ASP A CA 1
ATOM 1490 C C . ASP A 1 186 ? 9.229 -10.226 -4.212 1.00 90.44 186 ASP A C 1
ATOM 1492 O O . ASP A 1 186 ? 8.415 -10.422 -3.315 1.00 90.44 186 ASP A O 1
ATOM 1496 N N . ASP A 1 187 ? 10.356 -9.537 -4.004 1.00 85.81 187 ASP A N 1
ATOM 1497 C CA . ASP A 1 187 ? 10.651 -8.802 -2.766 1.00 85.81 187 ASP A CA 1
ATOM 1498 C C . ASP A 1 187 ? 9.846 -7.497 -2.676 1.00 85.81 187 ASP A C 1
ATOM 1500 O O . ASP A 1 187 ? 9.275 -7.208 -1.628 1.00 85.81 187 ASP A O 1
ATOM 1504 N N . GLU A 1 188 ? 9.736 -6.748 -3.773 1.00 85.25 188 GLU A N 1
ATOM 1505 C CA . GLU A 1 188 ? 8.979 -5.495 -3.843 1.00 85.25 188 GLU A CA 1
ATOM 1506 C C . GLU A 1 188 ? 7.473 -5.734 -3.662 1.00 85.25 188 GLU A C 1
ATOM 1508 O O . GLU A 1 188 ? 6.820 -5.011 -2.916 1.00 85.25 188 GLU A O 1
ATOM 1513 N N . PHE A 1 189 ? 6.927 -6.826 -4.215 1.00 90.06 189 PHE A N 1
ATOM 1514 C CA . PHE A 1 189 ? 5.568 -7.264 -3.883 1.00 90.06 189 PHE A CA 1
ATOM 1515 C C . PHE A 1 189 ? 5.384 -7.512 -2.379 1.00 90.06 189 PHE A C 1
ATOM 1517 O O . PHE A 1 189 ? 4.326 -7.198 -1.843 1.00 90.06 189 PHE A O 1
ATOM 1524 N N . ILE A 1 190 ? 6.374 -8.080 -1.681 1.00 88.81 190 ILE A N 1
ATOM 1525 C CA . ILE A 1 190 ? 6.271 -8.326 -0.233 1.00 88.81 190 ILE A CA 1
ATOM 1526 C C . ILE A 1 190 ? 6.324 -7.003 0.537 1.00 88.81 190 ILE A C 1
ATOM 1528 O O . ILE A 1 190 ? 5.550 -6.836 1.479 1.00 88.81 190 ILE A O 1
ATOM 1532 N N . SER A 1 191 ? 7.153 -6.048 0.109 1.00 83.12 191 SER A N 1
ATOM 1533 C CA . SER A 1 191 ? 7.184 -4.693 0.669 1.00 83.12 191 SER A CA 1
ATOM 1534 C C . SER A 1 191 ? 5.852 -3.958 0.470 1.00 83.12 191 SER A C 1
ATOM 1536 O O . SER A 1 191 ? 5.293 -3.414 1.421 1.00 83.12 191 SER A O 1
ATOM 1538 N N . GLN A 1 192 ? 5.281 -4.003 -0.737 1.00 83.19 192 GLN A N 1
ATOM 1539 C CA . GLN A 1 192 ? 4.006 -3.351 -1.063 1.00 83.19 192 GLN A CA 1
ATOM 1540 C C . GLN A 1 192 ? 2.792 -4.102 -0.495 1.00 83.19 192 GLN A C 1
ATOM 1542 O O . GLN A 1 192 ? 1.794 -3.476 -0.150 1.00 83.19 192 GLN A O 1
ATOM 1547 N N . TRP A 1 193 ? 2.871 -5.421 -0.292 1.00 88.31 193 TRP A N 1
ATOM 1548 C CA . TRP A 1 193 ? 1.909 -6.175 0.518 1.00 88.31 193 TRP A CA 1
ATOM 1549 C C . TRP A 1 193 ? 1.979 -5.757 1.987 1.00 88.31 193 TRP A C 1
ATOM 1551 O O . TRP A 1 193 ? 0.938 -5.529 2.603 1.00 88.31 193 TRP A O 1
ATOM 1561 N N . ALA A 1 194 ? 3.188 -5.620 2.543 1.00 82.62 194 ALA A N 1
ATOM 1562 C CA . ALA A 1 194 ? 3.388 -5.121 3.896 1.00 82.62 194 ALA A CA 1
ATOM 1563 C C . ALA A 1 194 ? 2.872 -3.682 4.029 1.00 82.62 194 ALA A C 1
ATOM 1565 O O . ALA A 1 194 ? 2.185 -3.410 5.001 1.00 82.62 194 ALA A O 1
ATOM 1566 N N . GLY A 1 195 ? 3.077 -2.807 3.037 1.00 73.06 195 GLY A N 1
ATOM 1567 C CA . GLY A 1 195 ? 2.487 -1.460 2.966 1.00 73.06 195 GLY A CA 1
ATOM 1568 C C . GLY A 1 195 ? 0.962 -1.457 2.778 1.00 73.06 195 GLY A C 1
ATOM 1569 O O . GLY A 1 195 ? 0.254 -0.721 3.449 1.00 73.06 195 GLY A O 1
ATOM 1570 N N . THR A 1 196 ? 0.401 -2.362 1.972 1.00 78.56 196 THR A N 1
ATOM 1571 C CA . THR A 1 196 ? -1.062 -2.496 1.799 1.00 78.56 196 THR A CA 1
ATOM 1572 C C . THR A 1 196 ? -1.731 -3.102 3.043 1.00 78.56 196 THR A C 1
ATOM 1574 O O . THR A 1 196 ? -2.881 -2.815 3.369 1.00 78.56 196 THR A O 1
ATOM 1577 N N . ARG A 1 197 ? -1.010 -3.930 3.807 1.00 70.31 197 ARG A N 1
ATOM 1578 C CA . ARG A 1 197 ? -1.402 -4.304 5.172 1.00 70.31 197 ARG A CA 1
ATOM 1579 C C . ARG A 1 197 ? -1.095 -3.223 6.194 1.00 70.31 197 ARG A C 1
ATOM 1581 O O . ARG A 1 197 ? -1.812 -3.159 7.193 1.00 70.31 197 ARG A O 1
ATOM 1588 N N . HIS A 1 198 ? -0.096 -2.377 5.955 1.00 65.12 198 HIS A N 1
ATOM 1589 C CA . HIS A 1 198 ? 0.078 -1.175 6.742 1.00 65.12 198 HIS A CA 1
ATOM 1590 C C . HIS A 1 198 ? -1.093 -0.249 6.499 1.00 65.12 198 HIS A C 1
ATOM 1592 O O . HIS A 1 198 ? -1.520 0.265 7.500 1.00 65.12 198 HIS A O 1
ATOM 1598 N N . THR A 1 199 ? -1.731 -0.149 5.321 1.00 52.19 199 THR A N 1
ATOM 1599 C CA . THR A 1 199 ? -2.910 0.725 5.095 1.00 52.19 199 THR A CA 1
ATOM 1600 C C . THR A 1 199 ? -4.240 0.213 5.649 1.00 52.19 199 THR A C 1
ATOM 1602 O O . THR A 1 199 ? -5.201 0.983 5.703 1.00 52.19 199 THR A O 1
ATOM 1605 N N . HIS A 1 200 ? -4.340 -1.037 6.132 1.00 58.56 200 HIS A N 1
ATOM 1606 C CA . HIS A 1 200 ? -5.635 -1.663 6.462 1.00 58.56 200 HIS A CA 1
ATOM 1607 C C . HIS A 1 200 ? -5.778 -2.264 7.872 1.00 58.56 200 HIS A C 1
ATOM 1609 O O . HIS A 1 200 ? -4.835 -2.708 8.521 1.00 58.56 200 HIS A O 1
ATOM 1615 N N . VAL A 1 201 ? -7.035 -2.282 8.338 1.00 37.47 201 VAL A N 1
ATOM 1616 C CA . VAL A 1 201 ? -7.544 -2.775 9.633 1.00 37.47 201 VAL A CA 1
ATOM 1617 C C . VAL A 1 201 ? -6.820 -2.245 10.900 1.00 37.47 201 VAL A C 1
ATOM 1619 O O . VAL A 1 201 ? -6.608 -2.988 11.863 1.00 37.47 201 VAL A O 1
ATOM 1622 N N . GLY A 1 202 ? -6.420 -0.976 11.060 1.00 57.22 202 GLY A N 1
ATOM 1623 C CA . GLY A 1 202 ? -6.880 0.324 10.538 1.00 57.22 202 GLY A CA 1
ATOM 1624 C C . GLY A 1 202 ? -6.669 0.605 9.052 1.00 57.22 202 GLY A C 1
ATOM 1625 O O . GLY A 1 202 ? -7.639 0.442 8.318 1.00 57.22 202 GLY A O 1
ATOM 1626 N N . HIS A 1 203 ? -5.492 0.997 8.553 1.00 37.44 203 HIS A N 1
ATOM 1627 C CA . HIS A 1 203 ? -4.249 1.505 9.179 1.00 37.44 203 HIS A CA 1
ATOM 1628 C C . HIS A 1 203 ? -3.678 2.630 8.236 1.00 37.44 203 HIS A C 1
ATOM 1630 O O . HIS A 1 203 ? -4.449 3.552 7.979 1.00 37.44 203 HIS A O 1
ATOM 1636 N N . SER A 1 204 ? -2.402 2.700 7.791 1.00 28.25 204 SER A N 1
ATOM 1637 C CA . SER A 1 204 ? -1.768 3.858 7.076 1.00 28.25 204 SER A CA 1
ATOM 1638 C C . SER A 1 204 ? -0.537 3.583 6.149 1.00 28.25 204 SER A C 1
ATOM 1640 O O . SER A 1 204 ? -0.351 2.455 5.730 1.00 28.25 204 SER A O 1
ATOM 1642 N N . ASP A 1 205 ? 0.258 4.619 5.803 1.00 29.81 205 ASP A N 1
ATOM 1643 C CA . ASP A 1 205 ? 1.375 4.653 4.814 1.00 29.81 205 ASP A CA 1
ATOM 1644 C C . ASP A 1 205 ? 2.625 5.421 5.337 1.00 29.81 205 ASP A C 1
ATOM 1646 O O . ASP A 1 205 ? 2.542 6.012 6.420 1.00 29.81 205 ASP A O 1
ATOM 1650 N N . PHE A 1 206 ? 3.732 5.469 4.555 1.00 30.30 206 PHE A N 1
ATOM 1651 C CA . PHE A 1 206 ? 4.533 6.688 4.216 1.00 30.30 206 PHE A CA 1
ATOM 1652 C C . PHE A 1 206 ? 5.742 6.429 3.270 1.00 30.30 206 PHE A C 1
ATOM 1654 O O . PHE A 1 206 ? 5.933 5.275 2.947 1.00 30.30 206 PHE A O 1
ATOM 1661 N N . ASP A 1 207 ? 6.520 7.470 2.873 1.00 25.19 207 ASP A N 1
ATOM 1662 C CA . ASP A 1 207 ? 7.351 7.666 1.625 1.00 25.19 207 ASP A CA 1
ATOM 1663 C C . ASP A 1 207 ? 8.902 7.954 1.950 1.00 25.19 207 ASP A C 1
ATOM 1665 O O . ASP A 1 207 ? 9.231 7.697 3.096 1.00 25.19 207 ASP A O 1
ATOM 1669 N N . ASP A 1 208 ? 10.043 8.288 1.273 1.00 26.02 208 ASP A N 1
ATOM 1670 C CA . ASP A 1 208 ? 10.650 9.071 0.135 1.00 26.02 208 ASP A CA 1
ATOM 1671 C C . ASP A 1 208 ? 12.050 8.536 -0.343 1.00 26.02 208 ASP A C 1
ATOM 1673 O O . ASP A 1 208 ? 12.707 7.916 0.493 1.00 26.02 208 ASP A O 1
ATOM 1677 N N . VAL A 1 209 ? 12.575 8.915 -1.545 1.00 22.19 209 VAL A N 1
ATOM 1678 C CA . VAL A 1 209 ? 14.003 9.335 -1.830 1.00 22.19 209 VAL A CA 1
ATOM 1679 C C . VAL A 1 209 ? 14.105 10.257 -3.095 1.00 22.19 209 VAL A C 1
ATOM 1681 O O . VAL A 1 209 ? 13.370 10.079 -4.064 1.00 22.19 209 VAL A O 1
ATOM 1684 N N . LEU A 1 210 ? 15.078 11.192 -3.122 1.00 22.19 210 LEU A N 1
ATOM 1685 C CA . LEU A 1 210 ? 15.451 12.155 -4.198 1.00 22.19 210 LEU A CA 1
ATOM 1686 C C . LEU A 1 210 ? 16.161 11.600 -5.477 1.00 22.19 210 LEU A C 1
ATOM 1688 O O . LEU A 1 210 ? 16.727 10.511 -5.487 1.00 22.19 210 LEU A O 1
ATOM 1692 N N . ILE A 1 211 ? 16.203 12.417 -6.551 1.00 23.34 211 ILE A N 1
ATOM 1693 C CA . ILE A 1 211 ? 16.714 12.111 -7.920 1.00 23.34 211 ILE A CA 1
ATOM 1694 C C . ILE A 1 211 ? 18.030 12.866 -8.250 1.00 23.34 211 ILE A C 1
ATOM 1696 O O . ILE A 1 211 ? 18.257 13.963 -7.740 1.00 23.34 211 ILE A O 1
ATOM 1700 N N . GLY A 1 212 ? 18.867 12.343 -9.167 1.00 22.88 212 GLY A N 1
ATOM 1701 C CA . GLY A 1 212 ? 20.026 13.059 -9.737 1.00 22.88 212 GLY A CA 1
ATOM 1702 C C . GLY A 1 212 ? 20.303 12.773 -11.228 1.00 22.88 212 GLY A C 1
ATOM 1703 O O . GLY A 1 212 ? 20.134 11.648 -11.688 1.00 22.88 212 GLY A O 1
ATOM 1704 N N . CYS A 1 213 ? 20.774 13.787 -11.972 1.00 22.39 213 CYS A N 1
ATOM 1705 C CA . CYS A 1 213 ? 21.088 13.728 -13.415 1.00 22.39 213 CYS A CA 1
ATOM 1706 C C . CYS A 1 213 ? 22.587 13.951 -13.713 1.00 22.39 213 CYS A C 1
ATOM 1708 O O . CYS A 1 213 ? 23.300 14.567 -12.919 1.00 22.39 213 CYS A O 1
ATOM 1710 N N . SER A 1 214 ? 23.059 13.507 -14.885 1.00 26.03 214 SER A N 1
ATOM 1711 C CA . SER A 1 214 ? 24.463 13.589 -15.334 1.00 26.03 214 SER A CA 1
ATOM 1712 C C . SER A 1 214 ? 24.660 14.438 -16.608 1.00 26.03 214 SER A C 1
ATOM 1714 O O . SER A 1 214 ? 23.701 14.840 -17.267 1.00 26.03 214 SER A O 1
ATOM 1716 N N . THR A 1 215 ? 25.917 14.766 -16.939 1.00 28.59 215 THR A N 1
ATOM 1717 C CA . THR A 1 215 ? 26.307 15.665 -18.047 1.00 28.59 215 THR A CA 1
ATOM 1718 C C . THR A 1 215 ? 27.073 14.944 -19.165 1.00 28.59 215 THR A C 1
ATOM 1720 O O . THR A 1 215 ? 27.727 13.930 -18.937 1.00 28.59 215 THR A O 1
ATOM 1723 N N . ILE A 1 216 ? 26.999 15.481 -20.391 1.00 27.66 216 ILE A N 1
ATOM 1724 C CA . ILE A 1 216 ? 27.467 14.826 -21.628 1.00 27.66 216 ILE A CA 1
ATOM 1725 C C . ILE A 1 216 ? 28.821 15.382 -22.109 1.00 27.66 216 ILE A C 1
ATOM 1727 O O . ILE A 1 216 ? 28.959 16.591 -22.299 1.00 27.66 216 ILE A O 1
ATOM 1731 N N . GLU A 1 217 ? 29.759 14.490 -22.446 1.00 36.62 217 GLU A N 1
ATOM 1732 C CA . GLU A 1 217 ? 30.847 14.737 -23.412 1.00 36.62 217 GLU A CA 1
ATOM 1733 C C . GLU A 1 217 ? 30.614 13.933 -24.712 1.00 36.62 217 GLU A C 1
ATOM 1735 O O . GLU A 1 217 ? 29.802 13.009 -24.751 1.00 36.62 217 GLU A O 1
ATOM 1740 N N . GLN A 1 218 ? 31.274 14.307 -25.816 1.00 39.19 218 GLN A N 1
ATOM 1741 C CA . GLN A 1 218 ? 30.975 13.745 -27.144 1.00 39.19 218 GLN A CA 1
ATOM 1742 C C . GLN A 1 218 ? 31.675 12.402 -27.413 1.00 39.19 218 GLN A C 1
ATOM 1744 O O . GLN A 1 218 ? 32.895 12.300 -27.325 1.00 39.19 218 GLN A O 1
ATOM 1749 N N . SER A 1 219 ? 30.880 11.410 -27.822 1.00 43.19 219 SER A N 1
ATOM 1750 C CA . SER A 1 219 ? 31.252 9.995 -27.990 1.00 43.19 219 SER A CA 1
ATOM 1751 C C . SER A 1 219 ? 30.473 9.356 -29.178 1.00 43.19 219 SER A C 1
ATOM 1753 O O . SER A 1 219 ? 29.797 10.106 -29.897 1.00 43.19 219 SER A O 1
ATOM 1755 N N . PRO A 1 220 ? 30.588 8.039 -29.492 1.00 58.12 220 PRO A N 1
ATOM 1756 C CA . PRO A 1 220 ? 29.906 7.419 -30.648 1.00 58.12 220 PRO A CA 1
ATOM 1757 C C . PRO A 1 220 ? 28.365 7.444 -30.565 1.00 58.12 220 PRO A C 1
ATOM 1759 O O . PRO A 1 220 ? 27.786 7.943 -29.601 1.00 58.12 220 PRO A O 1
ATOM 1762 N N . ILE A 1 221 ? 27.677 6.922 -31.595 1.00 68.75 221 ILE A N 1
ATOM 1763 C CA . ILE A 1 221 ? 26.217 6.731 -31.525 1.00 68.75 221 ILE A CA 1
ATOM 1764 C C . ILE A 1 221 ? 25.955 5.491 -30.669 1.00 68.75 221 ILE A C 1
ATOM 1766 O O . ILE A 1 221 ? 25.862 4.374 -31.178 1.00 68.75 221 ILE A O 1
ATOM 1770 N N . ILE A 1 222 ? 25.875 5.718 -29.363 1.00 74.62 222 ILE A N 1
ATOM 1771 C CA . ILE A 1 222 ? 25.435 4.735 -28.380 1.00 74.62 222 ILE A CA 1
ATOM 1772 C C . ILE A 1 222 ? 23.907 4.626 -28.464 1.00 74.62 222 ILE A C 1
ATOM 1774 O O . ILE A 1 222 ? 23.217 5.644 -28.529 1.00 74.62 222 ILE A O 1
ATOM 1778 N N . ILE A 1 223 ? 23.385 3.400 -28.494 1.00 77.31 223 ILE A N 1
ATOM 1779 C CA . ILE A 1 223 ? 21.949 3.103 -28.523 1.00 77.31 223 ILE A CA 1
ATOM 1780 C C . ILE A 1 223 ? 21.626 2.117 -27.402 1.00 77.31 223 ILE A C 1
ATOM 1782 O O . ILE A 1 223 ? 21.950 0.928 -27.492 1.00 77.31 223 ILE A O 1
ATOM 1786 N N . THR A 1 224 ? 20.963 2.620 -26.368 1.00 78.19 224 THR A N 1
ATOM 1787 C CA . THR A 1 224 ? 20.458 1.860 -25.222 1.00 78.19 224 THR A CA 1
ATOM 1788 C C . THR A 1 224 ? 18.942 1.635 -25.308 1.00 78.19 224 THR A C 1
ATOM 1790 O O . THR A 1 224 ? 18.263 2.323 -26.074 1.00 78.19 224 THR A O 1
ATOM 1793 N N . PRO A 1 225 ? 18.382 0.672 -24.550 1.00 77.75 225 PRO A N 1
ATOM 1794 C CA . PRO A 1 225 ? 16.938 0.535 -24.379 1.00 77.75 225 PRO A CA 1
ATOM 1795 C C . PRO A 1 225 ? 16.415 1.537 -23.335 1.00 77.75 225 PRO A C 1
ATOM 1797 O O . PRO A 1 225 ? 16.732 1.418 -22.155 1.00 77.75 225 PRO A O 1
ATOM 1800 N N . GLU A 1 226 ? 15.577 2.484 -23.756 1.00 77.50 226 GLU A N 1
ATOM 1801 C CA . GLU A 1 226 ? 14.963 3.477 -22.864 1.00 77.50 226 GLU A CA 1
ATOM 1802 C C . GLU A 1 226 ? 13.784 2.874 -22.072 1.00 77.50 226 GLU A C 1
ATOM 1804 O O . GLU A 1 226 ? 12.774 2.476 -22.658 1.00 77.50 226 GLU A O 1
ATOM 1809 N N . ILE A 1 227 ? 13.876 2.848 -20.736 1.00 76.50 227 ILE A N 1
ATOM 1810 C CA . ILE A 1 227 ? 12.739 2.590 -19.834 1.00 76.50 227 ILE A CA 1
ATOM 1811 C C . ILE A 1 227 ? 12.555 3.805 -18.926 1.00 76.50 227 ILE A C 1
ATOM 1813 O O . ILE A 1 227 ? 13.404 4.098 -18.091 1.00 76.50 227 ILE A O 1
ATOM 1817 N N . THR A 1 228 ? 11.439 4.516 -19.096 1.00 74.88 228 THR A N 1
ATOM 1818 C CA . THR A 1 228 ? 11.248 5.839 -18.483 1.00 74.88 228 THR A CA 1
ATOM 1819 C C . THR A 1 228 ? 10.597 5.784 -17.090 1.00 74.88 228 THR A C 1
ATOM 1821 O O . THR A 1 228 ? 10.826 6.688 -16.293 1.00 74.88 228 THR A O 1
ATOM 1824 N N . VAL A 1 229 ? 9.768 4.770 -16.784 1.00 73.56 229 VAL A N 1
ATOM 1825 C CA . VAL A 1 229 ? 9.000 4.669 -15.518 1.00 73.56 229 VAL A CA 1
ATOM 1826 C C . VAL A 1 229 ? 8.685 3.222 -15.098 1.00 73.56 229 VAL A C 1
ATOM 1828 O O . VAL A 1 229 ? 8.476 2.356 -15.948 1.00 73.56 229 VAL A O 1
ATOM 1831 N N . GLU A 1 230 ? 8.569 2.998 -13.784 1.00 73.81 230 GLU A N 1
ATOM 1832 C CA . GLU A 1 230 ? 8.221 1.733 -13.105 1.00 73.81 230 GLU A CA 1
ATOM 1833 C C . GLU A 1 230 ? 7.211 1.996 -11.960 1.00 73.81 230 GLU A C 1
ATOM 1835 O O . GLU A 1 230 ? 7.248 3.089 -11.384 1.00 73.81 230 GLU A O 1
ATOM 1840 N N . PRO A 1 231 ? 6.319 1.051 -11.577 1.00 59.25 231 PRO A N 1
ATOM 1841 C CA . PRO A 1 231 ? 6.331 -0.374 -11.920 1.00 59.25 231 PRO A CA 1
ATOM 1842 C C . PRO A 1 231 ? 5.254 -0.772 -12.950 1.00 59.25 231 PRO A C 1
ATOM 1844 O O . PRO A 1 231 ? 4.148 -1.155 -12.574 1.00 59.25 231 PRO A O 1
ATOM 1847 N N . PHE A 1 232 ? 5.597 -0.766 -14.241 1.00 79.69 232 PHE A N 1
ATOM 1848 C CA . PHE A 1 232 ? 4.767 -1.207 -15.384 1.00 79.69 232 PHE A CA 1
ATOM 1849 C C . PHE A 1 232 ? 3.372 -0.565 -15.611 1.00 79.69 232 PHE A C 1
ATOM 1851 O O . PHE A 1 232 ? 2.631 -0.176 -14.705 1.00 79.69 232 PHE A O 1
ATOM 1858 N N . SER A 1 233 ? 2.949 -0.521 -16.882 1.00 87.75 233 SER A N 1
ATOM 1859 C CA . SER A 1 233 ? 1.710 0.157 -17.292 1.00 87.75 233 SER A CA 1
ATOM 1860 C C . SER A 1 233 ? 0.421 -0.451 -16.720 1.00 87.75 233 SER A C 1
ATOM 1862 O O . SER A 1 233 ? -0.525 0.288 -16.429 1.00 87.75 233 SER A O 1
ATOM 1864 N N . THR A 1 234 ? 0.365 -1.773 -16.519 1.00 89.06 234 THR A N 1
ATOM 1865 C CA . THR A 1 234 ? -0.826 -2.436 -15.971 1.00 89.06 234 THR A CA 1
ATOM 1866 C C . THR A 1 234 ? -1.084 -2.011 -14.524 1.00 89.06 234 THR A C 1
ATOM 1868 O O . THR A 1 234 ? -2.242 -1.814 -14.147 1.00 89.06 234 THR A O 1
ATOM 1871 N N . SER A 1 235 ? -0.032 -1.814 -13.725 1.00 87.94 235 SER A N 1
ATOM 1872 C CA . SER A 1 235 ? -0.144 -1.387 -12.326 1.00 87.94 235 SER A CA 1
ATOM 1873 C C . SER A 1 235 ? -0.740 0.020 -12.237 1.00 87.94 235 SER A C 1
ATOM 1875 O O . SER A 1 235 ? -1.725 0.217 -11.528 1.00 87.94 235 SER A O 1
ATOM 1877 N N . TYR A 1 236 ? -0.244 0.971 -13.041 1.00 90.69 236 TYR A N 1
ATOM 1878 C CA . TYR A 1 236 ? -0.776 2.341 -13.076 1.00 90.69 236 TYR A CA 1
ATOM 1879 C C . TYR A 1 236 ? -2.256 2.413 -13.496 1.00 90.69 236 TYR A C 1
ATOM 1881 O O . TYR A 1 236 ? -3.017 3.189 -12.910 1.00 90.69 236 TYR A O 1
ATOM 1889 N N . SER A 1 237 ? -2.706 1.592 -14.462 1.00 93.06 237 SER A N 1
ATOM 1890 C CA . SER A 1 237 ? -4.142 1.531 -14.797 1.00 93.06 237 SER A CA 1
ATOM 1891 C C . SER A 1 237 ? -4.965 1.023 -13.616 1.00 93.06 237 SER A C 1
ATOM 1893 O O . SER A 1 237 ? -5.969 1.644 -13.265 1.00 93.06 237 SER A O 1
ATOM 1895 N N . ARG A 1 238 ? -4.516 -0.056 -12.960 1.00 93.56 238 ARG A N 1
ATOM 1896 C CA . ARG A 1 238 ? -5.203 -0.633 -11.795 1.00 93.56 238 ARG A CA 1
ATOM 1897 C C . ARG A 1 238 ? -5.259 0.352 -10.623 1.00 93.56 238 ARG A C 1
ATOM 1899 O O . ARG A 1 238 ? -6.316 0.488 -10.017 1.00 93.56 238 ARG A O 1
ATOM 1906 N N . MET A 1 239 ? -4.186 1.108 -10.372 1.00 91.69 239 MET A N 1
ATOM 1907 C CA . MET A 1 239 ? -4.140 2.146 -9.332 1.00 91.69 239 MET A CA 1
ATOM 1908 C C . MET A 1 239 ? -5.195 3.222 -9.613 1.00 91.69 239 MET A C 1
ATOM 1910 O O . MET A 1 239 ? -6.001 3.566 -8.749 1.00 91.69 239 MET A O 1
ATOM 1914 N N . ARG A 1 240 ? -5.281 3.697 -10.862 1.00 93.88 240 ARG A N 1
ATOM 1915 C CA . ARG A 1 240 ? -6.327 4.640 -11.285 1.00 93.88 240 ARG A CA 1
ATOM 1916 C C . ARG A 1 240 ? -7.733 4.043 -11.149 1.00 93.88 240 ARG A C 1
ATOM 1918 O O . ARG A 1 240 ? -8.650 4.753 -10.744 1.00 93.88 240 ARG A O 1
ATOM 1925 N N . GLU A 1 241 ? -7.928 2.765 -11.470 1.00 94.06 241 GLU A N 1
ATOM 1926 C CA . GLU A 1 241 ? -9.211 2.064 -11.300 1.00 94.06 241 GLU A CA 1
ATOM 1927 C C . GLU A 1 241 ? -9.626 1.953 -9.821 1.00 94.06 241 GLU A C 1
ATOM 1929 O O . GLU A 1 241 ? -10.808 2.111 -9.505 1.00 94.06 241 GLU A O 1
ATOM 1934 N N . SER A 1 242 ? -8.668 1.769 -8.909 1.00 92.75 242 SER A N 1
ATOM 1935 C CA . SER A 1 242 ? -8.876 1.834 -7.457 1.00 92.75 242 SER A CA 1
ATOM 1936 C C . SER A 1 242 ? -9.254 3.230 -6.972 1.00 92.75 242 SER A C 1
ATOM 1938 O O . SER A 1 242 ? -10.199 3.360 -6.193 1.00 92.75 242 SER A O 1
ATOM 1940 N N . LEU A 1 243 ? -8.602 4.286 -7.472 1.00 93.62 243 LEU A N 1
ATOM 1941 C CA . LEU A 1 243 ? -8.986 5.668 -7.157 1.00 93.62 243 LEU A CA 1
ATOM 1942 C C . LEU A 1 243 ? -10.382 6.012 -7.695 1.00 93.62 243 LEU A C 1
ATOM 1944 O O . LEU A 1 243 ? -11.186 6.587 -6.968 1.00 93.62 243 LEU A O 1
ATOM 1948 N N . LEU A 1 244 ? -10.714 5.578 -8.915 1.00 94.56 244 LEU A N 1
ATOM 1949 C CA . LEU A 1 244 ? -12.057 5.693 -9.502 1.00 94.56 244 LEU A CA 1
ATOM 1950 C C . LEU A 1 244 ? -13.124 4.911 -8.722 1.00 94.56 244 LEU A C 1
ATOM 1952 O O . LEU A 1 244 ? -14.309 5.236 -8.803 1.00 94.56 244 LEU A O 1
ATOM 1956 N N . PHE A 1 245 ? -12.745 3.844 -8.018 1.00 95.19 245 PHE A N 1
ATOM 1957 C CA . PHE A 1 245 ? -13.628 3.106 -7.115 1.00 95.19 245 PHE A CA 1
ATOM 1958 C C . PHE A 1 245 ? -13.789 3.838 -5.772 1.00 95.19 245 PHE A C 1
ATOM 1960 O O . PHE A 1 245 ? -14.918 4.008 -5.309 1.00 95.19 245 PHE A O 1
ATOM 1967 N N . LEU A 1 246 ? -12.692 4.332 -5.189 1.00 93.25 246 LEU A N 1
ATOM 1968 C CA . LEU A 1 246 ? -12.681 5.107 -3.946 1.00 93.25 246 LEU A CA 1
ATOM 1969 C C . LEU A 1 246 ? -13.487 6.408 -4.075 1.00 93.25 246 LEU A C 1
ATOM 1971 O O . LEU A 1 246 ? -14.324 6.698 -3.224 1.00 93.25 246 LEU A O 1
ATOM 1975 N N . GLU A 1 247 ? -13.300 7.153 -5.164 1.00 94.50 247 GLU A N 1
ATOM 1976 C CA . GLU A 1 247 ? -14.058 8.367 -5.480 1.00 94.50 247 GLU A CA 1
ATOM 1977 C C . GLU A 1 247 ? -15.570 8.093 -5.505 1.00 94.50 247 GLU A C 1
ATOM 1979 O O . GLU A 1 247 ? -16.340 8.800 -4.854 1.00 94.50 247 GLU A O 1
ATOM 1984 N N . LYS A 1 248 ? -16.007 7.026 -6.191 1.00 95.38 248 LYS A N 1
ATOM 1985 C CA . LYS A 1 248 ? -17.425 6.627 -6.262 1.00 95.38 248 LYS A CA 1
ATOM 1986 C C . LYS A 1 248 ? -17.977 6.212 -4.899 1.00 95.38 248 LYS A C 1
ATOM 1988 O O . LYS A 1 248 ? -19.102 6.584 -4.571 1.00 95.38 248 LYS A O 1
ATOM 1993 N N . LEU A 1 249 ? -17.194 5.475 -4.107 1.00 93.44 249 LEU A N 1
ATOM 1994 C CA . LEU A 1 249 ? -17.563 5.061 -2.751 1.00 93.44 249 LEU A CA 1
ATOM 1995 C C . LEU A 1 249 ? -17.769 6.280 -1.838 1.00 93.44 249 LEU A C 1
ATOM 1997 O O . LEU A 1 249 ? -18.806 6.389 -1.185 1.00 93.44 249 LEU A O 1
ATOM 2001 N N . LEU A 1 250 ? -16.821 7.222 -1.838 1.00 92.94 250 LEU A N 1
ATOM 2002 C CA . LEU A 1 250 ? -16.914 8.462 -1.063 1.00 92.94 250 LEU A CA 1
ATOM 2003 C C . LEU A 1 250 ? -18.082 9.337 -1.540 1.00 92.94 250 LEU A C 1
ATOM 2005 O O . LEU A 1 250 ? -18.897 9.746 -0.719 1.00 92.94 250 LEU A O 1
ATOM 2009 N N . THR A 1 251 ? -18.225 9.543 -2.855 1.00 94.75 251 THR A N 1
ATOM 2010 C CA . THR A 1 251 ? -19.337 10.304 -3.462 1.00 94.75 251 THR A CA 1
ATOM 2011 C C . THR A 1 251 ? -20.710 9.763 -3.051 1.00 94.75 251 THR A C 1
ATOM 2013 O O . THR A 1 251 ? -21.645 10.541 -2.870 1.00 94.75 251 THR A O 1
ATOM 2016 N N . HIS A 1 252 ? -20.855 8.440 -2.908 1.00 92.94 252 HIS A N 1
ATOM 2017 C CA . HIS A 1 252 ? -22.138 7.830 -2.563 1.00 92.94 252 HIS A CA 1
ATOM 2018 C C . HIS A 1 252 ? -22.433 7.834 -1.056 1.00 92.94 252 HIS A C 1
ATOM 2020 O O . HIS A 1 252 ? -23.559 8.135 -0.661 1.00 92.94 252 HIS A O 1
ATOM 2026 N N . GLU A 1 253 ? -21.449 7.499 -0.217 1.00 90.94 253 GLU A N 1
ATOM 2027 C CA . GLU A 1 253 ? -21.686 7.204 1.204 1.00 90.94 253 GLU A CA 1
ATOM 2028 C C . GLU A 1 253 ? -21.396 8.377 2.156 1.00 90.94 253 GLU A C 1
ATOM 2030 O O . GLU A 1 253 ? -22.080 8.501 3.178 1.00 90.94 253 GLU A O 1
ATOM 2035 N N . MET A 1 254 ? -20.390 9.209 1.841 1.00 89.56 254 MET A N 1
ATOM 2036 C CA . MET A 1 254 ? -19.927 10.373 2.622 1.00 89.56 254 MET A CA 1
ATOM 2037 C C . MET A 1 254 ? -19.327 11.462 1.695 1.00 89.56 254 MET A C 1
ATOM 2039 O O . MET A 1 254 ? -18.121 11.741 1.753 1.00 89.56 254 MET A O 1
ATOM 2043 N N . PRO A 1 255 ? -20.131 12.090 0.812 1.00 93.00 255 PRO A N 1
ATOM 2044 C CA . PRO A 1 255 ? -19.642 13.083 -0.151 1.00 93.00 255 PRO A CA 1
ATOM 2045 C C . PRO A 1 255 ? -18.978 14.295 0.519 1.00 93.00 255 PRO A C 1
ATOM 2047 O O . PRO A 1 255 ? -18.098 14.922 -0.066 1.00 93.00 255 PRO A O 1
ATOM 2050 N N . GLU A 1 256 ? -19.320 14.604 1.773 1.00 92.94 256 GLU A N 1
ATOM 2051 C CA . GLU A 1 256 ? -18.703 15.686 2.539 1.00 92.94 256 GLU A CA 1
ATOM 2052 C C . GLU A 1 256 ? -17.217 15.462 2.869 1.00 92.94 256 GLU A C 1
ATOM 2054 O O . GLU A 1 256 ? -16.577 16.394 3.361 1.00 92.94 256 GLU A O 1
ATOM 2059 N N . VAL A 1 257 ? -16.667 14.266 2.618 1.00 90.44 257 VAL A N 1
ATOM 2060 C CA . VAL A 1 257 ? -15.228 13.959 2.731 1.00 90.44 257 VAL A CA 1
ATOM 2061 C C . VAL A 1 257 ? -14.436 14.508 1.545 1.00 90.44 257 VAL A C 1
ATOM 2063 O O . VAL A 1 257 ? -13.303 14.938 1.734 1.00 90.44 257 VAL A O 1
ATOM 2066 N N . LEU A 1 258 ? -15.025 14.560 0.346 1.00 94.81 258 LEU A N 1
ATOM 2067 C CA . LEU A 1 258 ? -14.357 15.094 -0.849 1.00 94.81 258 LEU A CA 1
ATOM 2068 C C . LEU A 1 258 ? -14.052 16.595 -0.701 1.00 94.81 258 LEU A C 1
ATOM 2070 O O . LEU A 1 258 ? -13.029 17.060 -1.188 1.00 94.81 258 LEU A O 1
ATOM 2074 N N . GLU A 1 259 ? -14.888 17.296 0.072 1.00 96.62 259 GLU A N 1
ATOM 2075 C CA . GLU A 1 259 ? -14.775 18.696 0.515 1.00 96.62 259 GLU A CA 1
ATOM 2076 C C . GLU A 1 259 ? -13.919 18.857 1.798 1.00 96.62 259 GLU A C 1
ATOM 2078 O O . GLU A 1 259 ? -14.203 19.700 2.664 1.00 96.62 259 GLU A O 1
ATOM 2083 N N . LYS A 1 260 ? -12.940 17.976 2.028 1.00 94.12 260 LYS A N 1
ATOM 2084 C CA . LYS A 1 260 ? -11.981 18.074 3.141 1.00 94.12 260 LYS A CA 1
ATOM 2085 C C . LYS A 1 260 ? -10.571 18.123 2.594 1.00 94.12 260 LYS A C 1
ATOM 2087 O O . LYS A 1 260 ? -10.255 17.433 1.636 1.00 94.12 260 LYS A O 1
ATOM 2092 N N . HIS A 1 261 ? -9.722 18.892 3.259 1.00 92.06 261 HIS A N 1
ATOM 2093 C CA . HIS A 1 261 ? -8.282 18.789 3.083 1.00 92.06 261 HIS A CA 1
ATOM 2094 C C . HIS A 1 261 ? -7.777 17.536 3.803 1.00 92.06 261 HIS A C 1
ATOM 2096 O O . HIS A 1 261 ? -8.231 17.223 4.910 1.00 92.06 261 HIS A O 1
ATOM 2102 N N . ARG A 1 262 ? -6.830 16.833 3.184 1.00 86.3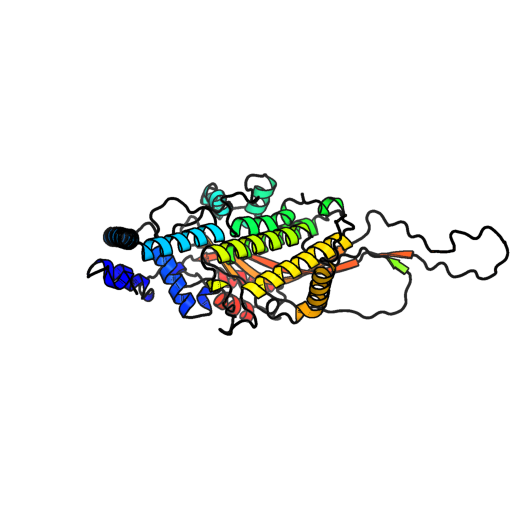8 262 ARG A N 1
ATOM 2103 C CA . ARG A 1 262 ? -6.059 15.762 3.822 1.00 86.38 262 ARG A CA 1
ATOM 2104 C C . ARG A 1 262 ? -5.246 16.325 4.994 1.00 86.38 262 ARG A C 1
ATOM 2106 O O . ARG A 1 262 ? -4.786 17.463 4.932 1.00 86.38 262 ARG A O 1
ATOM 2113 N N . VAL A 1 263 ? -5.089 15.549 6.067 1.00 81.38 263 VAL A N 1
ATOM 2114 C CA . VAL A 1 263 ? -4.257 15.926 7.224 1.00 81.38 263 VAL A CA 1
ATOM 2115 C C . VAL A 1 263 ? -2.869 15.322 7.051 1.00 81.38 263 VAL A C 1
ATOM 2117 O O . VAL A 1 263 ? -2.749 14.141 6.726 1.00 81.38 263 VAL A O 1
ATOM 2120 N N . MET A 1 264 ? -1.843 16.139 7.262 1.00 76.94 264 MET A N 1
ATOM 2121 C CA . MET A 1 264 ? -0.439 15.795 7.057 1.00 76.94 264 MET A CA 1
ATOM 2122 C C . MET A 1 264 ? 0.231 15.318 8.358 1.00 76.94 264 MET A C 1
ATOM 2124 O O . MET A 1 264 ? -0.337 15.381 9.451 1.00 76.94 264 MET A O 1
ATOM 2128 N N . ASN A 1 265 ? 1.469 14.844 8.221 1.00 68.75 265 ASN A N 1
ATOM 2129 C CA . ASN A 1 265 ? 2.315 14.282 9.283 1.00 68.75 265 ASN A CA 1
ATOM 2130 C C . ASN A 1 265 ? 2.533 15.242 10.477 1.00 68.75 265 ASN A C 1
ATOM 2132 O O . ASN A 1 265 ? 2.597 14.826 11.630 1.00 68.75 265 ASN A O 1
ATOM 2136 N N . ASP A 1 266 ? 2.618 16.540 10.188 1.00 72.69 266 ASP A N 1
ATOM 2137 C CA . ASP A 1 266 ? 2.857 17.655 11.114 1.00 72.69 266 ASP A CA 1
ATOM 2138 C C . ASP A 1 266 ? 1.559 18.286 11.668 1.00 72.69 266 ASP A C 1
ATOM 2140 O O . ASP A 1 266 ? 1.568 19.406 12.175 1.00 72.69 266 ASP A O 1
ATOM 2144 N N . GLU A 1 267 ? 0.430 17.580 11.546 1.00 76.44 267 GLU A N 1
ATOM 2145 C CA . GLU A 1 267 ? -0.938 18.066 11.789 1.00 76.44 267 GLU A CA 1
ATOM 2146 C C . GLU A 1 267 ? -1.398 19.219 10.866 1.00 76.44 267 GLU A C 1
ATOM 2148 O O . GLU A 1 267 ? -2.502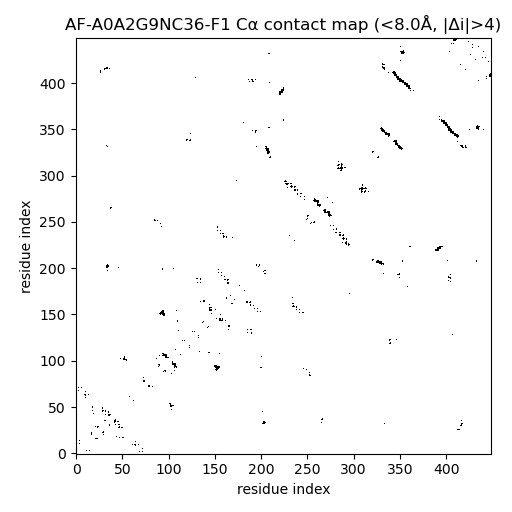 19.744 11.052 1.00 76.44 267 GLU A O 1
ATOM 2153 N N . SER A 1 268 ? -0.617 19.598 9.842 1.00 83.19 268 SER A N 1
ATOM 2154 C CA . SER A 1 268 ? -1.050 20.581 8.840 1.00 83.19 268 SER A CA 1
ATOM 2155 C C . SER A 1 268 ? -2.116 20.008 7.892 1.00 83.19 268 SER A C 1
ATOM 2157 O O . SER A 1 268 ? -2.506 18.840 7.970 1.00 83.19 268 SER A O 1
ATOM 2159 N N . SER A 1 269 ? -2.655 20.851 7.011 1.00 86.62 269 SER A N 1
ATOM 2160 C CA . SER A 1 269 ? -3.658 20.462 6.013 1.00 86.62 269 SER A CA 1
ATOM 2161 C C . SER A 1 269 ? -3.085 20.592 4.605 1.00 86.62 269 SER A C 1
ATOM 2163 O O . SER A 1 269 ? -2.474 21.612 4.286 1.00 86.62 269 SER A O 1
ATOM 2165 N N . GLY A 1 270 ? -3.319 19.583 3.763 1.00 86.25 270 GLY A N 1
ATOM 2166 C CA . GLY A 1 270 ? -2.948 19.595 2.349 1.00 86.25 270 GLY A CA 1
ATOM 2167 C C . GLY A 1 270 ? -3.561 20.786 1.606 1.00 86.25 270 GLY A C 1
ATOM 2168 O O . GLY A 1 270 ? -4.642 21.265 1.947 1.00 86.25 270 GLY A O 1
ATOM 2169 N N . SER A 1 271 ? -2.873 21.283 0.579 1.00 89.88 271 SER A N 1
ATOM 2170 C CA . SER A 1 271 ? -3.236 22.531 -0.113 1.00 89.88 271 SER A CA 1
ATOM 2171 C C . SER A 1 271 ? -4.532 22.461 -0.934 1.00 89.88 271 SER A C 1
ATOM 2173 O O . SER A 1 271 ? -5.062 23.505 -1.314 1.00 89.88 271 SER A O 1
ATOM 2175 N N . LYS A 1 272 ? -5.049 21.253 -1.181 1.00 94.25 272 LYS A N 1
ATOM 2176 C CA . LYS A 1 272 ? -6.236 20.943 -1.993 1.00 94.25 272 LYS A CA 1
ATOM 2177 C C . LYS A 1 272 ? -7.236 20.109 -1.198 1.00 94.25 272 LYS A C 1
ATOM 2179 O O . LYS A 1 272 ? -6.888 19.562 -0.147 1.00 94.25 272 LYS A O 1
ATOM 2184 N N . VAL A 1 273 ? -8.467 20.002 -1.693 1.00 96.81 273 VAL A N 1
ATOM 2185 C CA . VAL A 1 273 ? -9.456 19.075 -1.120 1.00 96.81 273 VAL A CA 1
ATOM 2186 C C . VAL A 1 273 ? -9.333 17.677 -1.739 1.00 96.81 273 VAL A C 1
ATOM 2188 O O . VAL A 1 273 ? -8.876 17.526 -2.870 1.00 96.81 273 VAL A O 1
ATOM 2191 N N . ILE A 1 274 ? -9.753 16.639 -1.015 1.00 94.81 274 ILE A N 1
ATOM 2192 C CA . ILE A 1 274 ? -9.578 15.225 -1.393 1.00 94.81 274 ILE A CA 1
ATOM 2193 C C . ILE A 1 274 ? -10.173 14.909 -2.778 1.00 94.81 274 ILE A C 1
ATOM 2195 O O . ILE A 1 274 ? -9.599 14.108 -3.511 1.00 94.81 274 ILE A O 1
ATOM 2199 N N . GLY A 1 275 ? -11.276 15.550 -3.182 1.00 96.56 275 GLY A N 1
ATOM 2200 C CA . GLY A 1 275 ? -11.825 15.396 -4.539 1.00 96.56 275 GLY A CA 1
ATOM 2201 C C . GLY A 1 275 ? -10.886 15.891 -5.652 1.00 96.56 275 GLY A C 1
ATOM 2202 O O . GLY A 1 275 ? -10.774 15.254 -6.702 1.00 96.56 275 GLY A O 1
ATOM 2203 N N . GLU A 1 276 ? -10.163 16.987 -5.413 1.00 96.69 276 GLU A N 1
ATOM 2204 C CA . GLU A 1 276 ? -9.152 17.520 -6.335 1.00 96.69 276 GLU A CA 1
ATOM 2205 C C . GLU A 1 276 ? -7.891 16.644 -6.334 1.00 96.69 276 GLU A C 1
ATOM 2207 O O . GLU A 1 276 ? -7.388 16.305 -7.406 1.00 96.69 276 GLU A O 1
ATOM 2212 N N . GLU A 1 277 ? -7.419 16.216 -5.154 1.00 94.19 277 GLU A N 1
ATOM 2213 C CA . GLU A 1 277 ? -6.274 15.299 -5.020 1.00 94.19 277 GLU A CA 1
ATOM 2214 C C . GLU A 1 277 ? -6.529 13.977 -5.769 1.00 94.19 277 GLU A C 1
ATOM 2216 O O . GLU A 1 277 ? -5.698 13.556 -6.573 1.00 94.19 277 GLU A O 1
ATOM 2221 N N . LEU A 1 278 ? -7.708 13.362 -5.594 1.00 94.81 278 LEU A N 1
ATOM 2222 C CA . LEU A 1 278 ? -8.105 12.145 -6.316 1.00 94.81 278 LEU A CA 1
ATOM 2223 C C . LEU A 1 278 ? -8.149 12.357 -7.836 1.00 94.81 278 LEU A C 1
ATOM 2225 O O . LEU A 1 278 ? -7.618 11.531 -8.580 1.00 94.81 278 LEU A O 1
ATOM 2229 N N . THR A 1 279 ? -8.747 13.459 -8.300 1.00 95.12 279 THR A N 1
ATOM 2230 C CA . THR A 1 279 ? -8.848 13.782 -9.735 1.00 95.12 279 THR A CA 1
ATOM 2231 C C . THR A 1 279 ? -7.463 13.962 -10.363 1.00 95.12 279 THR A C 1
ATOM 2233 O O . THR A 1 279 ? -7.173 13.423 -11.434 1.00 95.12 279 THR A O 1
ATOM 2236 N N . GLU A 1 280 ? -6.571 14.691 -9.690 1.00 94.81 280 GLU A N 1
ATOM 2237 C CA . GLU A 1 280 ? -5.210 14.915 -10.171 1.00 94.81 280 GLU A CA 1
ATOM 2238 C C . GLU A 1 280 ? -4.349 13.651 -10.142 1.00 94.81 280 GLU A C 1
ATOM 2240 O O . GLU A 1 280 ? -3.558 13.445 -11.065 1.00 94.81 280 GLU A O 1
ATOM 2245 N N . MET A 1 281 ? -4.506 12.795 -9.131 1.00 93.94 281 MET A N 1
ATOM 2246 C CA . MET A 1 281 ? -3.736 11.557 -9.009 1.00 93.94 281 MET A CA 1
ATOM 2247 C C . MET A 1 281 ? -4.177 10.511 -10.045 1.00 93.94 281 MET A C 1
ATOM 2249 O O . MET A 1 281 ? -3.333 9.859 -10.659 1.00 93.94 281 MET A O 1
ATOM 2253 N N . GLN A 1 282 ? -5.476 10.431 -10.366 1.00 95.50 282 GLN A N 1
ATOM 2254 C CA . GLN A 1 282 ? -5.972 9.654 -11.513 1.00 95.50 282 GLN A CA 1
ATOM 2255 C C . GLN A 1 282 ? -5.385 10.132 -12.854 1.00 95.50 282 GLN A C 1
ATOM 2257 O O . GLN A 1 282 ? -5.061 9.310 -13.718 1.00 95.50 282 GLN A O 1
ATOM 2262 N N . LEU A 1 283 ? -5.247 11.451 -13.040 1.00 95.25 283 LEU A N 1
ATOM 2263 C CA . LEU A 1 283 ? -4.682 12.049 -14.253 1.00 95.25 283 LEU A CA 1
ATOM 2264 C C . LEU A 1 283 ? -3.164 11.821 -14.359 1.00 95.25 283 LEU A C 1
ATOM 2266 O O . LEU A 1 283 ? -2.667 11.538 -15.449 1.00 95.25 283 LEU A O 1
ATOM 2270 N N . LEU A 1 284 ? -2.442 11.884 -13.234 1.00 94.38 284 LEU A N 1
ATOM 2271 C CA . LEU A 1 284 ? -1.023 11.529 -13.138 1.00 94.38 284 LEU A CA 1
ATOM 2272 C C . LEU A 1 284 ? -0.795 10.057 -13.512 1.00 94.38 284 LEU A C 1
ATOM 2274 O O . LEU A 1 284 ? -0.022 9.772 -14.425 1.00 94.38 284 LEU A O 1
ATOM 2278 N N . LEU A 1 285 ? -1.529 9.132 -12.886 1.00 94.56 285 LEU A N 1
ATOM 2279 C CA . LEU A 1 285 ? -1.438 7.694 -13.168 1.00 94.56 285 LEU A CA 1
ATOM 2280 C C . LEU A 1 285 ? -1.772 7.359 -14.629 1.00 94.56 285 LEU A C 1
ATOM 2282 O O . LEU A 1 285 ? -1.129 6.494 -15.219 1.00 94.56 285 LEU A O 1
ATOM 2286 N N . LYS A 1 286 ? -2.714 8.080 -15.258 1.00 94.75 286 LYS A N 1
ATOM 2287 C CA . LYS A 1 286 ? -2.971 7.961 -16.704 1.00 94.75 286 LYS A CA 1
ATOM 2288 C C . LYS A 1 286 ? -1.750 8.351 -17.548 1.00 94.75 286 LYS A C 1
ATOM 2290 O O . LYS A 1 286 ? -1.461 7.682 -18.534 1.00 94.75 286 LYS A O 1
ATOM 2295 N N . GLY A 1 287 ? -1.033 9.408 -17.171 1.00 94.06 287 GLY A N 1
ATOM 2296 C CA . GLY A 1 287 ? 0.187 9.817 -17.866 1.00 94.06 287 GLY A CA 1
ATOM 2297 C C . GLY A 1 287 ? 1.327 8.814 -17.690 1.00 94.06 287 GLY A C 1
ATOM 2298 O O . GLY A 1 287 ? 1.989 8.475 -18.667 1.00 94.06 287 GLY A O 1
ATOM 2299 N N . LEU A 1 288 ? 1.510 8.287 -16.476 1.00 91.94 288 LEU A N 1
ATOM 2300 C CA . LEU A 1 288 ? 2.513 7.260 -16.171 1.00 91.94 288 LEU A CA 1
ATOM 2301 C C . LEU A 1 288 ? 2.232 5.938 -16.916 1.00 91.94 288 LEU A C 1
ATOM 2303 O O . LEU A 1 288 ? 3.144 5.360 -17.504 1.00 91.94 288 LEU A O 1
ATOM 2307 N N . GLU A 1 289 ? 0.963 5.512 -16.997 1.00 93.31 289 GLU A N 1
ATOM 2308 C CA . GLU A 1 289 ? 0.518 4.386 -17.836 1.00 93.31 289 GLU A CA 1
ATOM 2309 C C . GLU A 1 289 ? 0.957 4.558 -19.301 1.00 93.31 289 GLU A C 1
ATOM 2311 O O . GLU A 1 289 ? 1.483 3.625 -19.910 1.00 93.31 289 GLU A O 1
ATOM 2316 N N . MET A 1 290 ? 0.747 5.748 -19.867 1.00 92.06 290 MET A N 1
ATOM 2317 C CA . MET A 1 290 ? 1.037 6.048 -21.273 1.00 92.06 290 MET A CA 1
ATOM 2318 C C . MET A 1 290 ? 2.532 6.134 -21.563 1.00 92.06 290 MET A C 1
ATOM 2320 O O . MET A 1 290 ? 2.977 5.581 -22.565 1.00 92.06 290 MET A O 1
ATOM 2324 N N . ILE A 1 291 ? 3.306 6.760 -20.672 1.00 90.44 291 ILE A N 1
ATOM 2325 C CA . ILE A 1 291 ? 4.771 6.815 -20.774 1.00 90.44 291 ILE A CA 1
ATOM 2326 C C . ILE A 1 291 ? 5.345 5.392 -20.711 1.00 90.44 291 ILE A C 1
ATOM 2328 O O . ILE A 1 291 ? 6.112 5.011 -21.587 1.00 90.44 291 ILE A O 1
ATOM 2332 N N . SER A 1 292 ? 4.891 4.562 -19.763 1.00 89.75 292 SER A N 1
ATOM 2333 C CA . SER A 1 292 ? 5.301 3.151 -19.671 1.00 89.75 292 SER A CA 1
ATOM 2334 C C . SER A 1 292 ? 4.978 2.363 -20.953 1.00 89.75 292 SER A C 1
ATOM 2336 O O . SER A 1 292 ? 5.817 1.615 -21.457 1.00 89.75 292 SER A O 1
ATOM 2338 N N . LYS A 1 293 ? 3.791 2.571 -21.546 1.00 89.81 293 LYS A N 1
ATOM 2339 C CA . LYS A 1 293 ? 3.409 1.952 -22.831 1.00 89.81 293 LYS A CA 1
ATOM 2340 C C . LYS A 1 293 ? 4.248 2.448 -24.010 1.00 89.81 293 LYS A C 1
ATOM 2342 O O . LYS A 1 293 ? 4.536 1.656 -24.906 1.00 89.81 293 LYS A O 1
ATOM 2347 N N . GLU A 1 294 ? 4.649 3.718 -24.015 1.00 87.69 294 GLU A N 1
ATOM 2348 C CA . GLU A 1 294 ? 5.521 4.318 -25.032 1.00 87.69 294 GLU A CA 1
ATOM 2349 C C . GLU A 1 294 ? 6.933 3.696 -24.988 1.00 87.69 294 GLU A C 1
ATOM 2351 O O . GLU A 1 294 ? 7.383 3.150 -26.005 1.00 87.69 294 GLU A O 1
ATOM 2356 N N . SER A 1 295 ? 7.568 3.646 -23.805 1.00 84.81 295 SER A N 1
ATOM 2357 C CA . SER A 1 295 ? 8.878 2.997 -23.590 1.00 84.81 295 SER A CA 1
ATOM 2358 C C . SER A 1 295 ? 8.872 1.522 -24.020 1.00 84.81 295 SER A C 1
ATOM 2360 O O . SER A 1 295 ? 9.774 1.057 -24.709 1.00 84.81 295 SER A O 1
ATOM 2362 N N . LEU A 1 296 ? 7.810 0.783 -23.678 1.00 83.56 296 LEU A N 1
ATOM 2363 C CA . LEU A 1 296 ? 7.653 -0.645 -23.997 1.00 83.56 296 LEU A CA 1
ATOM 2364 C C . LEU A 1 296 ? 7.133 -0.923 -25.423 1.00 83.56 296 LEU A C 1
ATOM 2366 O O . LEU A 1 296 ? 6.849 -2.073 -25.783 1.00 83.56 296 LEU A O 1
ATOM 2370 N N . HIS A 1 297 ? 6.962 0.123 -26.238 1.00 85.06 297 HIS A N 1
ATOM 2371 C CA . HIS A 1 297 ? 6.401 0.064 -27.592 1.00 85.06 297 HIS A CA 1
ATOM 2372 C C . HIS A 1 297 ? 5.089 -0.747 -27.651 1.00 85.06 297 HIS A C 1
ATOM 2374 O O . HIS A 1 297 ? 4.877 -1.586 -28.537 1.00 85.06 297 HIS A O 1
ATOM 2380 N N . MET A 1 298 ? 4.223 -0.565 -26.654 1.00 86.06 298 MET A N 1
ATOM 2381 C CA . MET A 1 298 ? 2.882 -1.142 -26.587 1.00 86.06 298 MET A CA 1
ATOM 2382 C C . MET A 1 298 ? 1.912 -0.272 -27.392 1.00 86.06 298 MET A C 1
ATOM 2384 O O . MET A 1 298 ? 1.988 0.953 -27.375 1.00 86.06 298 MET A O 1
ATOM 2388 N N . THR A 1 299 ? 0.980 -0.895 -28.109 1.00 83.94 299 THR A N 1
ATOM 2389 C CA . THR A 1 299 ? -0.043 -0.173 -28.876 1.00 83.94 299 THR A CA 1
ATOM 2390 C C . THR A 1 299 ? -1.143 0.342 -27.954 1.00 83.94 299 THR A C 1
ATOM 2392 O O . THR A 1 299 ? -1.741 -0.450 -27.227 1.00 83.94 299 THR A O 1
ATOM 2395 N N . TYR A 1 300 ? -1.462 1.634 -28.029 1.00 82.88 300 TYR A N 1
ATOM 2396 C CA . TYR A 1 300 ? -2.607 2.233 -27.343 1.00 82.88 300 TYR A CA 1
ATOM 2397 C C . TYR A 1 300 ? -3.339 3.239 -28.245 1.00 82.88 300 TYR A C 1
ATOM 2399 O O . TYR A 1 300 ? -2.755 3.790 -29.176 1.00 82.88 300 TYR A O 1
ATOM 2407 N N . ASP A 1 301 ? -4.636 3.434 -27.993 1.00 78.88 301 ASP A N 1
ATOM 2408 C CA . ASP A 1 301 ? -5.468 4.418 -28.695 1.00 78.88 301 ASP A CA 1
ATOM 2409 C C . ASP A 1 301 ? -5.182 5.815 -28.132 1.00 78.88 301 ASP A C 1
ATOM 2411 O O . ASP A 1 301 ? -5.583 6.125 -27.010 1.00 78.88 301 ASP A O 1
ATOM 2415 N N . TYR A 1 302 ? -4.435 6.629 -28.880 1.00 76.00 302 TYR A N 1
ATOM 2416 C CA . TYR A 1 302 ? -4.036 7.970 -28.456 1.00 76.00 302 TYR A CA 1
ATOM 2417 C C . TYR A 1 302 ? -5.164 8.973 -28.706 1.00 76.00 302 TYR A C 1
ATOM 2419 O O . TYR A 1 302 ? -5.508 9.266 -29.853 1.00 76.00 302 TYR A O 1
ATOM 2427 N N . GLN A 1 303 ? -5.710 9.555 -27.641 1.00 78.38 303 GLN A N 1
ATOM 2428 C CA . GLN A 1 303 ? -6.774 10.553 -27.715 1.00 78.38 303 GLN A CA 1
ATOM 2429 C C . GLN A 1 303 ? -6.232 11.932 -27.326 1.00 78.38 303 GLN A C 1
ATOM 2431 O O . GLN A 1 303 ? -5.417 12.055 -26.422 1.00 78.38 303 GLN A O 1
ATOM 2436 N N . ASN A 1 304 ? -6.730 13.024 -27.916 1.00 69.44 304 ASN A N 1
ATOM 2437 C CA . ASN A 1 304 ? -6.230 14.384 -27.622 1.00 69.44 304 ASN A CA 1
ATOM 2438 C C . ASN A 1 304 ? -6.358 14.812 -26.137 1.00 69.44 304 ASN A C 1
ATOM 2440 O O . ASN A 1 304 ? -5.798 15.826 -25.734 1.00 69.44 304 ASN A O 1
ATOM 2444 N N . LYS A 1 305 ? -7.104 14.061 -25.313 1.00 70.81 305 LYS A N 1
ATOM 2445 C CA . LYS A 1 305 ? -7.195 14.248 -23.851 1.00 70.81 305 LYS A CA 1
ATOM 2446 C C . LYS A 1 305 ? -5.996 13.665 -23.084 1.00 70.81 305 LYS A C 1
ATOM 2448 O O . LYS A 1 305 ? -5.911 13.826 -21.871 1.00 70.81 305 LYS A O 1
ATOM 2453 N N . ASP A 1 306 ? -5.094 12.985 -23.779 1.00 86.44 306 ASP A N 1
ATOM 2454 C CA . ASP A 1 306 ? -3.983 12.229 -23.202 1.00 86.44 306 ASP A CA 1
ATOM 2455 C C . ASP A 1 306 ? -2.705 13.068 -23.138 1.00 86.44 306 ASP A C 1
ATOM 2457 O O . ASP A 1 306 ? -1.895 12.892 -22.229 1.00 86.44 306 ASP A O 1
ATOM 2461 N N . GLU A 1 307 ? -2.584 14.074 -24.014 1.00 90.75 307 GLU A N 1
ATOM 2462 C CA . GLU A 1 307 ? -1.543 15.103 -23.947 1.00 90.75 307 GLU A CA 1
ATOM 2463 C C . GLU A 1 307 ? -1.432 15.738 -22.554 1.00 90.75 307 GLU A C 1
ATOM 2465 O O . GLU A 1 307 ? -0.334 16.020 -22.085 1.00 90.75 307 GLU A O 1
ATOM 2470 N N . GLU A 1 308 ? -2.563 15.995 -21.889 1.00 94.06 308 GLU A N 1
ATOM 2471 C CA . GLU A 1 308 ? -2.588 16.614 -20.562 1.00 94.06 308 GLU A CA 1
ATOM 2472 C C . GLU A 1 308 ? -2.101 15.656 -19.471 1.00 94.06 308 GLU A C 1
ATOM 2474 O O . GLU A 1 308 ? -1.310 16.056 -18.616 1.00 94.06 308 GLU A O 1
ATOM 2479 N N . ALA A 1 309 ? -2.500 14.383 -19.550 1.00 94.62 309 ALA A N 1
ATOM 2480 C CA . ALA A 1 309 ? -2.052 13.334 -18.642 1.00 94.62 309 ALA A CA 1
ATOM 2481 C C . ALA A 1 309 ? -0.534 13.121 -18.754 1.00 94.62 309 ALA A C 1
ATOM 2483 O O . ALA A 1 309 ? 0.186 13.210 -17.759 1.00 94.62 309 ALA A O 1
ATOM 2484 N N . ILE A 1 310 ? -0.033 12.935 -19.980 1.00 93.56 310 ILE A N 1
ATOM 2485 C CA . ILE A 1 310 ? 1.397 12.762 -20.273 1.00 93.56 310 ILE A CA 1
ATOM 2486 C C . ILE A 1 310 ? 2.192 14.000 -19.833 1.00 93.56 310 ILE A C 1
ATOM 2488 O O . ILE A 1 310 ? 3.250 13.864 -19.225 1.00 93.56 310 ILE A O 1
ATOM 2492 N N . ARG A 1 311 ? 1.679 15.216 -20.067 1.00 94.62 311 ARG A N 1
ATOM 2493 C CA . ARG A 1 311 ? 2.324 16.471 -19.638 1.00 94.62 311 ARG A CA 1
ATOM 2494 C C . ARG A 1 311 ? 2.368 16.624 -18.114 1.00 94.62 311 ARG A C 1
ATOM 2496 O O . ARG A 1 311 ? 3.371 17.111 -17.598 1.00 94.62 311 ARG A O 1
ATOM 2503 N N . LYS A 1 312 ? 1.318 16.205 -17.392 1.00 94.50 312 LYS A N 1
ATOM 2504 C CA . LYS A 1 312 ? 1.311 16.173 -15.918 1.00 94.50 312 LYS A CA 1
ATOM 2505 C C . LYS A 1 312 ? 2.316 15.151 -15.388 1.00 94.50 312 LYS A C 1
ATOM 2507 O O . LYS A 1 312 ? 3.053 15.479 -14.468 1.00 94.50 312 LYS A O 1
ATOM 2512 N N . ALA A 1 313 ? 2.384 13.963 -15.990 1.00 93.25 313 ALA A N 1
ATOM 2513 C CA . ALA A 1 313 ? 3.325 12.923 -15.588 1.00 93.25 313 ALA A CA 1
ATOM 2514 C C . ALA A 1 313 ? 4.788 13.285 -15.883 1.00 93.25 313 ALA A C 1
ATOM 2516 O O . ALA A 1 313 ? 5.611 13.142 -14.990 1.00 93.25 313 ALA A O 1
ATOM 2517 N N . LYS A 1 314 ? 5.122 13.826 -17.067 1.00 91.25 314 LYS A N 1
ATOM 2518 C CA . LYS A 1 314 ? 6.501 14.260 -17.373 1.00 91.25 314 LYS A CA 1
ATOM 2519 C C . LYS A 1 314 ? 6.977 15.360 -16.417 1.00 91.25 314 LYS A C 1
ATOM 2521 O O . LYS A 1 314 ? 8.046 15.213 -15.839 1.00 91.25 314 LYS A O 1
ATOM 2526 N N . ARG A 1 315 ? 6.139 16.369 -16.128 1.00 93.31 315 ARG A N 1
ATOM 2527 C CA . ARG A 1 315 ? 6.451 17.360 -15.082 1.00 93.31 315 ARG A CA 1
ATOM 2528 C C . ARG A 1 315 ? 6.609 16.718 -13.703 1.00 93.31 315 ARG A C 1
ATOM 2530 O O . ARG A 1 315 ? 7.536 17.061 -12.989 1.00 93.31 315 ARG A O 1
ATOM 2537 N N . TRP A 1 316 ? 5.715 15.809 -13.314 1.00 91.31 316 TRP A N 1
ATOM 2538 C CA . TRP A 1 316 ? 5.826 15.157 -12.010 1.00 91.31 316 TRP A CA 1
ATOM 2539 C C . TRP A 1 316 ? 7.129 14.358 -11.892 1.00 91.31 316 TRP A C 1
ATOM 2541 O O . TRP A 1 316 ? 7.787 14.477 -10.876 1.00 91.31 316 TRP A O 1
ATOM 2551 N N . ILE A 1 317 ? 7.572 13.649 -12.936 1.00 85.38 317 ILE A N 1
ATOM 2552 C CA . ILE A 1 317 ? 8.879 12.963 -12.958 1.00 85.38 317 ILE A CA 1
ATOM 2553 C C . ILE A 1 317 ? 10.042 13.965 -12.803 1.00 85.38 317 ILE A C 1
ATOM 2555 O O . ILE A 1 317 ? 10.980 13.701 -12.056 1.00 85.38 317 ILE A O 1
ATOM 2559 N N . GLU A 1 318 ? 9.971 15.128 -13.462 1.00 86.56 318 GLU A N 1
ATOM 2560 C CA . GLU A 1 318 ? 10.953 16.221 -13.325 1.00 86.56 318 GLU A CA 1
ATOM 2561 C C . GLU A 1 318 ? 10.958 16.854 -11.914 1.00 86.56 318 GLU A C 1
ATOM 2563 O O . GLU A 1 318 ? 11.997 17.322 -11.447 1.00 86.56 318 GLU A O 1
ATOM 2568 N N . GLU A 1 319 ? 9.810 16.876 -11.228 1.00 86.94 319 GLU A N 1
ATOM 2569 C CA . GLU A 1 319 ? 9.603 17.557 -9.941 1.00 86.94 319 GLU A CA 1
ATOM 2570 C C . GLU A 1 319 ? 9.601 16.607 -8.719 1.00 86.94 319 GLU A C 1
ATOM 2572 O O . GLU A 1 319 ? 9.741 17.099 -7.598 1.00 86.94 319 GLU A O 1
ATOM 2577 N N . ALA A 1 320 ? 9.506 15.280 -8.904 1.00 78.38 320 ALA A N 1
ATOM 2578 C CA . ALA A 1 320 ? 9.126 14.280 -7.887 1.00 78.38 320 ALA A CA 1
ATOM 2579 C C . ALA A 1 320 ? 9.960 14.309 -6.600 1.00 78.38 320 ALA A C 1
ATOM 2581 O O . ALA A 1 320 ? 9.410 14.181 -5.510 1.00 78.38 320 ALA A O 1
ATOM 2582 N N . GLY A 1 321 ? 11.270 14.552 -6.698 1.00 74.06 321 GLY A N 1
ATOM 2583 C CA . GLY A 1 321 ? 12.146 14.686 -5.527 1.00 74.06 321 GLY A CA 1
ATOM 2584 C C . GLY A 1 321 ? 11.841 15.896 -4.625 1.00 74.06 321 GLY A C 1
ATOM 2585 O O . GLY A 1 321 ? 12.427 16.018 -3.555 1.00 74.06 321 GLY A O 1
ATOM 2586 N N . ASN A 1 322 ? 10.936 16.788 -5.040 1.00 78.94 322 ASN A N 1
ATOM 2587 C CA . ASN A 1 322 ? 10.416 17.912 -4.255 1.00 78.94 322 ASN A CA 1
ATOM 2588 C C . ASN A 1 322 ? 8.947 17.709 -3.837 1.00 78.94 322 ASN A C 1
ATOM 2590 O O . ASN A 1 322 ? 8.365 18.607 -3.226 1.00 78.94 322 ASN A O 1
ATOM 2594 N N . ASP A 1 323 ? 8.316 16.591 -4.210 1.00 77.75 323 ASP A N 1
ATOM 2595 C CA . ASP A 1 323 ? 6.923 16.311 -3.872 1.00 77.75 323 ASP A CA 1
ATOM 2596 C C . ASP A 1 323 ? 6.816 16.012 -2.361 1.00 77.75 323 ASP A C 1
ATOM 2598 O O . ASP A 1 323 ? 7.455 15.066 -1.895 1.00 77.75 323 ASP A O 1
ATOM 2602 N N . PRO A 1 324 ? 6.029 16.771 -1.567 1.00 73.12 324 PRO A N 1
ATOM 2603 C CA . PRO A 1 324 ? 5.831 16.513 -0.136 1.00 73.12 324 PRO A CA 1
ATOM 2604 C C . PRO A 1 324 ? 5.156 15.173 0.178 1.00 73.12 324 PRO A C 1
ATOM 2606 O O . PRO A 1 324 ? 5.161 14.741 1.334 1.00 73.12 324 PRO A O 1
ATOM 2609 N N . ASP A 1 325 ? 4.543 14.539 -0.824 1.00 71.38 325 ASP A N 1
ATOM 2610 C CA . ASP A 1 325 ? 4.018 13.185 -0.717 1.00 71.38 325 ASP A CA 1
ATOM 2611 C C . ASP A 1 325 ? 5.063 12.124 -1.030 1.00 71.38 325 ASP A C 1
ATOM 2613 O O . ASP A 1 325 ? 4.992 11.062 -0.432 1.00 71.38 325 ASP A O 1
ATOM 2617 N N . MET A 1 326 ? 6.073 12.418 -1.853 1.00 70.12 326 MET A N 1
ATOM 2618 C CA . MET A 1 326 ? 7.276 11.587 -1.871 1.00 70.12 326 MET A CA 1
ATOM 2619 C C . MET A 1 326 ? 8.065 11.802 -0.569 1.00 70.12 326 MET A C 1
ATOM 2621 O O . MET A 1 326 ? 8.362 10.833 0.100 1.00 70.12 326 MET A O 1
ATOM 2625 N N . ASN A 1 327 ? 8.281 13.042 -0.110 1.00 66.88 327 ASN A N 1
ATOM 2626 C CA . ASN A 1 327 ? 9.187 13.451 0.989 1.00 66.88 327 ASN A CA 1
ATOM 2627 C C . ASN A 1 327 ? 8.776 13.061 2.447 1.00 66.88 327 ASN A C 1
ATOM 2629 O O . ASN A 1 327 ? 8.892 13.879 3.366 1.00 66.88 327 ASN A O 1
ATOM 2633 N N . ARG A 1 328 ? 8.283 11.839 2.719 1.00 68.62 328 ARG A N 1
ATOM 2634 C CA . ARG A 1 328 ? 7.911 11.378 4.087 1.00 68.62 328 ARG A CA 1
ATOM 2635 C C . ARG A 1 328 ? 8.859 10.300 4.649 1.00 68.62 328 ARG A C 1
ATOM 2637 O O . ARG A 1 328 ? 10.069 10.493 4.613 1.00 68.62 328 ARG A O 1
ATOM 2644 N N . ASN A 1 329 ? 8.347 9.255 5.322 1.00 70.25 329 ASN A N 1
ATOM 2645 C CA . ASN A 1 329 ? 9.182 8.201 5.928 1.00 70.25 329 ASN A CA 1
ATOM 2646 C C . ASN A 1 329 ? 8.491 6.802 5.981 1.00 70.25 329 ASN A C 1
ATOM 2648 O O . ASN A 1 329 ? 7.703 6.551 6.899 1.00 70.25 329 ASN A O 1
ATOM 2652 N N . MET A 1 330 ? 8.838 5.887 5.053 1.00 73.75 330 MET A N 1
ATOM 2653 C CA . MET A 1 330 ? 8.304 4.511 4.871 1.00 73.75 330 MET A CA 1
ATOM 2654 C C . MET A 1 330 ? 8.539 3.566 6.059 1.00 73.75 330 MET A C 1
ATOM 2656 O O . MET A 1 330 ? 8.118 2.406 5.997 1.00 73.75 330 MET A O 1
ATOM 2660 N N . ALA A 1 331 ? 9.214 3.999 7.131 1.00 81.81 331 ALA A N 1
ATOM 2661 C CA . ALA A 1 331 ? 9.325 3.192 8.337 1.00 81.81 331 ALA A CA 1
ATOM 2662 C C . ALA A 1 331 ? 7.921 2.886 8.867 1.00 81.81 331 ALA A C 1
ATOM 2664 O O . ALA A 1 331 ? 7.202 3.782 9.319 1.00 81.81 331 ALA A O 1
ATOM 2665 N N . THR A 1 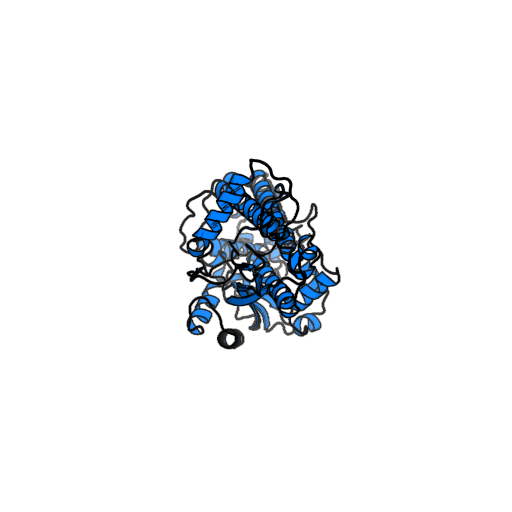332 ? 7.533 1.619 8.755 1.00 83.19 332 THR A N 1
ATOM 2666 C CA . THR A 1 332 ? 6.172 1.137 8.995 1.00 83.19 332 THR A CA 1
ATOM 2667 C C . THR A 1 332 ? 6.233 -0.215 9.698 1.00 83.19 332 THR A C 1
ATOM 2669 O O . THR A 1 332 ? 6.927 -1.128 9.245 1.00 83.19 332 THR A O 1
ATOM 2672 N N . PHE A 1 333 ? 5.540 -0.342 10.833 1.00 85.94 333 PHE A N 1
ATOM 2673 C CA . PHE A 1 333 ? 5.500 -1.559 11.646 1.00 85.94 333 PHE A CA 1
ATOM 2674 C C . PHE A 1 333 ? 4.150 -2.272 11.492 1.00 85.94 333 PHE A C 1
ATOM 2676 O O . PHE A 1 333 ? 3.091 -1.710 11.778 1.00 85.94 333 PHE A O 1
ATOM 2683 N N . VAL A 1 334 ? 4.180 -3.532 11.047 1.00 83.06 334 VAL A N 1
ATOM 2684 C CA . VAL A 1 334 ? 2.988 -4.274 10.613 1.00 83.06 334 VAL A CA 1
ATOM 2685 C C . VAL A 1 334 ? 2.896 -5.622 11.345 1.00 83.06 334 VAL A C 1
ATOM 2687 O O . VAL A 1 334 ? 3.477 -6.608 10.888 1.00 83.06 334 VAL A O 1
ATOM 2690 N N . PRO A 1 335 ? 2.173 -5.728 12.476 1.00 80.12 335 PRO A N 1
ATOM 2691 C CA . PRO A 1 335 ? 1.963 -7.009 13.152 1.00 80.12 335 PRO A CA 1
ATOM 2692 C C . PRO A 1 335 ? 1.061 -7.924 12.304 1.00 80.12 335 PRO A C 1
ATOM 2694 O O . PRO A 1 335 ? -0.065 -7.555 11.960 1.00 80.12 335 PRO A O 1
ATOM 2697 N N . ILE A 1 336 ? 1.547 -9.123 11.960 1.00 77.00 336 ILE A N 1
ATOM 2698 C CA . ILE A 1 336 ? 0.876 -10.047 11.028 1.00 77.00 336 ILE A CA 1
ATOM 2699 C C . ILE A 1 336 ? 0.087 -11.132 11.774 1.00 77.00 336 ILE A C 1
ATOM 2701 O O . ILE A 1 336 ? -1.107 -11.293 11.508 1.00 77.00 336 ILE A O 1
ATOM 2705 N N . ILE A 1 337 ? 0.734 -11.849 12.701 1.00 74.12 337 ILE A N 1
ATOM 2706 C CA . ILE A 1 337 ? 0.161 -12.939 13.521 1.00 74.12 337 ILE A CA 1
ATOM 2707 C C . ILE A 1 337 ? 0.865 -13.042 14.888 1.00 74.12 337 ILE A C 1
ATOM 2709 O O . ILE A 1 337 ? 1.958 -12.508 15.073 1.00 74.12 337 ILE A O 1
ATOM 2713 N N . ARG A 1 338 ? 0.253 -13.749 15.850 1.00 72.38 338 ARG A N 1
ATOM 2714 C CA . ARG A 1 338 ? 0.946 -14.229 17.064 1.00 72.38 338 ARG A CA 1
ATOM 2715 C C . ARG A 1 338 ? 1.675 -15.544 16.764 1.00 72.38 338 ARG A C 1
ATOM 2717 O O . ARG A 1 338 ? 1.275 -16.253 15.846 1.00 72.38 338 ARG A O 1
ATOM 2724 N N . THR A 1 339 ? 2.713 -15.867 17.528 1.00 68.06 339 THR A N 1
ATOM 2725 C CA . THR A 1 339 ? 3.363 -17.191 17.487 1.00 68.06 339 THR A CA 1
ATOM 2726 C C . THR A 1 339 ? 2.524 -18.248 18.215 1.00 68.06 339 THR A C 1
ATOM 2728 O O . THR A 1 339 ? 1.653 -17.917 19.022 1.00 68.06 339 THR A O 1
ATOM 2731 N N . THR A 1 340 ? 2.799 -19.529 17.949 1.00 64.31 340 THR A N 1
ATOM 2732 C CA . THR A 1 340 ? 2.136 -20.702 18.564 1.00 64.31 340 THR A CA 1
ATOM 2733 C C . THR A 1 340 ? 2.149 -20.719 20.086 1.00 64.31 340 THR A C 1
ATOM 2735 O O . THR A 1 340 ? 1.164 -21.111 20.707 1.00 64.31 340 THR A O 1
ATOM 2738 N N . ASP A 1 341 ? 3.259 -20.303 20.692 1.00 67.69 341 ASP A N 1
ATOM 2739 C CA . ASP A 1 341 ? 3.421 -20.219 22.146 1.00 67.69 341 ASP A CA 1
ATOM 2740 C C . ASP A 1 341 ? 2.596 -19.089 22.791 1.00 67.69 341 ASP A C 1
ATOM 2742 O O . ASP A 1 341 ? 2.447 -19.049 24.012 1.00 67.69 341 ASP A O 1
ATOM 2746 N N . GLY A 1 342 ? 2.059 -18.167 21.985 1.00 68.75 342 GLY A N 1
ATOM 2747 C CA . GLY A 1 342 ? 1.353 -16.972 22.432 1.00 68.75 342 GLY A CA 1
ATOM 2748 C C . GLY A 1 342 ? 2.237 -15.917 23.105 1.00 68.75 342 GLY A C 1
ATOM 2749 O O . GLY A 1 342 ? 1.724 -14.851 23.443 1.00 68.75 342 GLY A O 1
ATOM 2750 N N . GLU A 1 343 ? 3.538 -16.164 23.291 1.00 73.44 343 GLU A N 1
ATOM 2751 C CA . GLU A 1 343 ? 4.466 -15.216 23.917 1.00 73.44 343 GLU A CA 1
ATOM 2752 C C . GLU A 1 343 ? 5.077 -14.241 22.900 1.00 73.44 343 GLU A C 1
ATOM 2754 O O . GLU A 1 343 ? 5.375 -13.096 23.257 1.00 73.44 343 GLU A O 1
ATOM 2759 N N . GLY A 1 344 ? 5.169 -14.628 21.629 1.00 75.62 344 GLY A N 1
ATOM 2760 C CA . GLY A 1 344 ? 5.654 -13.796 20.529 1.00 75.62 344 GLY A CA 1
ATOM 2761 C C . GLY A 1 344 ? 4.588 -13.319 19.532 1.00 75.62 344 GLY A C 1
ATOM 2762 O O . GLY A 1 344 ? 3.397 -13.643 19.585 1.00 75.62 344 GLY A O 1
ATOM 2763 N N . GLN A 1 345 ? 5.055 -12.518 18.581 1.00 80.50 345 GLN A N 1
ATOM 2764 C CA . GLN A 1 345 ? 4.349 -12.104 17.376 1.00 80.50 345 GLN A CA 1
ATOM 2765 C C . GLN A 1 345 ? 5.319 -12.044 16.196 1.00 80.50 345 GLN A C 1
ATOM 2767 O O . GLN A 1 345 ? 6.481 -11.663 16.355 1.00 80.50 345 GLN A O 1
ATOM 2772 N N . ILE A 1 346 ? 4.819 -12.389 15.012 1.00 81.25 346 ILE A N 1
ATOM 2773 C CA . ILE A 1 346 ? 5.522 -12.183 13.748 1.00 81.25 346 ILE A CA 1
ATOM 2774 C C . ILE A 1 346 ? 4.980 -10.894 13.138 1.00 81.25 346 ILE A C 1
ATOM 2776 O O . ILE A 1 346 ? 3.776 -10.755 12.896 1.00 81.25 346 ILE A O 1
ATOM 2780 N N . ALA A 1 347 ? 5.879 -9.946 12.909 1.00 85.44 347 ALA A N 1
ATOM 2781 C CA . ALA A 1 347 ? 5.594 -8.673 12.272 1.00 85.44 347 ALA A CA 1
ATOM 2782 C C . ALA A 1 347 ? 6.481 -8.493 11.038 1.00 85.44 347 ALA A C 1
ATOM 2784 O O . ALA A 1 347 ? 7.515 -9.144 10.896 1.00 85.44 347 ALA A O 1
ATOM 2785 N N . TYR A 1 348 ? 6.077 -7.592 10.154 1.00 88.31 348 TYR A N 1
ATOM 2786 C CA . TYR A 1 348 ? 6.946 -7.047 9.120 1.00 88.31 348 TYR A CA 1
ATOM 2787 C C . TYR A 1 348 ? 7.294 -5.603 9.468 1.00 88.31 348 TYR A C 1
ATOM 2789 O O . TYR A 1 348 ? 6.436 -4.851 9.931 1.00 88.31 348 TYR A O 1
ATOM 2797 N N . ILE A 1 349 ? 8.541 -5.221 9.216 1.00 90.50 349 ILE A N 1
ATOM 2798 C CA . ILE A 1 349 ? 8.918 -3.820 9.034 1.00 90.50 349 ILE A CA 1
ATOM 2799 C C . ILE A 1 349 ? 9.127 -3.557 7.546 1.00 90.50 349 ILE A C 1
ATOM 2801 O O . ILE A 1 349 ? 9.716 -4.398 6.866 1.00 90.50 349 ILE A O 1
ATOM 2805 N N . ASN A 1 350 ? 8.722 -2.386 7.059 1.00 87.62 350 ASN A N 1
ATOM 2806 C CA . ASN A 1 350 ? 9.537 -1.689 6.065 1.00 87.62 350 ASN A CA 1
ATOM 2807 C C . ASN A 1 350 ? 10.405 -0.700 6.839 1.00 87.62 350 ASN A C 1
ATOM 2809 O O . ASN A 1 350 ? 9.903 -0.029 7.741 1.00 87.62 350 ASN A O 1
ATOM 2813 N N . ALA A 1 351 ? 11.699 -0.645 6.536 1.00 84.06 351 ALA A N 1
ATOM 2814 C CA . ALA A 1 351 ? 12.638 0.221 7.246 1.00 84.06 351 ALA A CA 1
ATOM 2815 C C . ALA A 1 351 ? 12.950 1.516 6.473 1.00 84.06 351 ALA A C 1
ATOM 2817 O O . ALA A 1 351 ? 13.331 2.513 7.074 1.00 84.06 351 ALA A O 1
ATOM 2818 N N . GLY A 1 352 ? 12.784 1.510 5.150 1.00 80.94 352 GLY A N 1
ATOM 2819 C CA . GLY A 1 352 ? 13.166 2.604 4.259 1.00 80.94 352 GLY A CA 1
ATOM 2820 C C . GLY A 1 352 ? 13.474 2.067 2.863 1.00 80.94 352 GLY A C 1
ATOM 2821 O O . GLY A 1 352 ? 12.959 1.010 2.481 1.00 80.94 352 GLY A O 1
ATOM 2822 N N . PHE A 1 353 ? 14.346 2.755 2.130 1.00 76.69 353 PHE A N 1
ATOM 2823 C CA . PHE A 1 353 ? 14.760 2.368 0.783 1.00 76.69 353 PHE A CA 1
ATOM 2824 C C . PHE A 1 353 ? 16.211 1.881 0.720 1.00 76.69 353 PHE A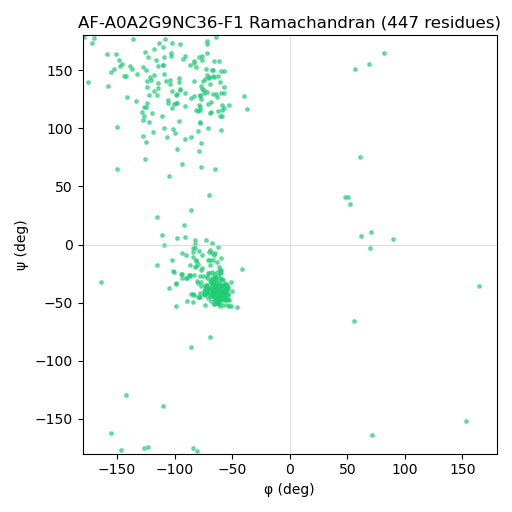 C 1
ATOM 2826 O O . PHE A 1 353 ? 17.000 2.000 1.660 1.00 76.69 353 PHE A O 1
ATOM 2833 N N . ARG A 1 354 ? 16.562 1.333 -0.442 1.00 78.06 354 ARG A N 1
ATOM 2834 C CA . ARG A 1 354 ? 17.936 1.193 -0.931 1.00 78.06 354 ARG A CA 1
ATOM 2835 C C . ARG A 1 354 ? 17.944 1.318 -2.453 1.00 78.06 354 ARG A C 1
ATOM 2837 O O . ARG A 1 354 ? 16.973 0.917 -3.096 1.00 78.06 354 ARG A O 1
ATOM 2844 N N . ASP A 1 355 ? 19.063 1.747 -3.020 1.00 76.31 355 ASP A N 1
ATOM 2845 C CA . ASP A 1 355 ? 19.289 1.644 -4.462 1.00 76.31 355 ASP A CA 1
ATOM 2846 C C . ASP A 1 355 ? 19.473 0.177 -4.884 1.00 76.31 355 ASP A C 1
ATOM 2848 O O . ASP A 1 355 ? 20.205 -0.595 -4.251 1.00 76.31 355 ASP A O 1
ATOM 2852 N N . VAL A 1 356 ? 18.870 -0.198 -6.011 1.00 75.25 356 VAL A N 1
ATOM 2853 C CA . VAL A 1 356 ? 19.218 -1.402 -6.771 1.00 75.25 356 VAL A CA 1
ATOM 2854 C C . VAL A 1 356 ? 19.562 -1.017 -8.202 1.00 75.25 356 VAL A C 1
ATOM 2856 O O . VAL A 1 356 ? 18.747 -0.457 -8.930 1.00 75.25 356 VAL A O 1
ATOM 2859 N N . GLU A 1 357 ? 20.780 -1.370 -8.609 1.00 83.12 357 GLU A N 1
ATOM 2860 C CA . GLU A 1 357 ? 21.226 -1.300 -9.999 1.00 83.12 357 GLU A CA 1
ATOM 2861 C C . GLU A 1 357 ? 20.602 -2.430 -10.828 1.00 83.12 357 GLU A C 1
ATOM 2863 O O . GLU A 1 357 ? 20.653 -3.608 -10.445 1.00 83.12 357 GLU A O 1
ATOM 2868 N N . VAL A 1 358 ? 20.026 -2.051 -11.969 1.00 78.75 358 VAL A N 1
ATOM 2869 C CA . VAL A 1 358 ? 19.374 -2.925 -12.945 1.00 78.75 358 VAL A CA 1
ATOM 2870 C C . VAL A 1 358 ? 19.992 -2.666 -14.315 1.00 78.75 358 VAL A C 1
ATOM 2872 O O . VAL A 1 358 ? 19.922 -1.563 -14.849 1.00 78.75 358 VAL A O 1
ATOM 2875 N N . GLU A 1 359 ? 20.607 -3.704 -14.873 1.00 85.75 359 GLU A N 1
ATOM 2876 C CA . GLU A 1 359 ? 21.199 -3.696 -16.210 1.00 85.75 359 GLU A CA 1
ATOM 2877 C C . GLU A 1 359 ? 20.138 -4.044 -17.262 1.00 85.75 359 GLU A C 1
ATOM 2879 O O . GLU A 1 359 ? 19.485 -5.086 -17.177 1.00 85.75 359 GLU A O 1
ATOM 2884 N N . ILE A 1 360 ? 19.988 -3.185 -18.269 1.00 84.50 360 ILE A N 1
ATOM 2885 C CA . ILE A 1 360 ? 19.018 -3.318 -19.360 1.00 84.50 360 ILE A CA 1
ATOM 2886 C C . ILE A 1 360 ? 19.783 -3.325 -20.683 1.00 84.50 360 ILE A C 1
ATOM 2888 O O . ILE A 1 360 ? 20.612 -2.457 -20.947 1.00 84.50 360 ILE A O 1
ATOM 2892 N N . SER A 1 361 ? 19.533 -4.321 -21.532 1.00 86.31 361 SER A N 1
ATOM 2893 C CA . SER A 1 361 ? 20.206 -4.452 -22.829 1.00 86.31 361 SER A CA 1
ATOM 2894 C C . SER A 1 361 ? 19.301 -5.104 -23.876 1.00 86.31 361 SER A C 1
ATOM 2896 O O . SER A 1 361 ? 18.326 -5.782 -23.550 1.00 86.31 361 SER A O 1
ATOM 2898 N N . TYR A 1 362 ? 19.611 -4.886 -25.154 1.00 86.19 362 TYR A N 1
ATOM 2899 C CA . TYR A 1 362 ? 18.867 -5.489 -26.256 1.00 86.19 362 TYR A CA 1
ATOM 2900 C C . TYR A 1 362 ? 19.260 -6.956 -26.482 1.00 86.19 362 TYR A C 1
ATOM 2902 O O . TYR A 1 362 ? 20.274 -7.228 -27.128 1.00 86.19 362 TYR A O 1
ATOM 2910 N N . GLU A 1 363 ? 18.392 -7.885 -26.070 1.00 85.12 363 GLU A N 1
ATOM 2911 C CA . GLU A 1 363 ? 18.416 -9.296 -26.509 1.00 85.12 363 GLU A CA 1
ATOM 2912 C C . GLU A 1 363 ? 18.405 -9.394 -28.048 1.00 85.12 363 GLU A C 1
ATOM 2914 O O . GLU A 1 363 ? 19.166 -10.145 -28.655 1.00 85.12 363 GLU A O 1
ATOM 2919 N N . GLN A 1 364 ? 17.577 -8.570 -28.702 1.00 83.75 364 GLN A N 1
ATOM 2920 C CA . GLN A 1 364 ? 17.562 -8.399 -30.155 1.00 83.75 364 GLN A CA 1
ATOM 2921 C C . GLN A 1 364 ? 17.796 -6.927 -30.499 1.00 83.75 364 GLN A C 1
ATOM 2923 O O . GLN A 1 364 ? 16.924 -6.080 -30.312 1.00 83.75 364 GLN A O 1
ATOM 2928 N N . LYS A 1 365 ? 19.004 -6.620 -30.985 1.00 84.25 365 LYS A N 1
ATOM 2929 C CA . LYS A 1 365 ? 19.437 -5.256 -31.326 1.00 84.25 365 LYS A CA 1
ATOM 2930 C C . LYS A 1 365 ? 18.576 -4.683 -32.469 1.00 84.25 365 LYS A C 1
ATOM 2932 O O . LYS A 1 365 ? 18.461 -5.343 -33.507 1.00 84.25 365 LYS A O 1
ATOM 2937 N N . PRO A 1 366 ? 17.970 -3.488 -32.320 1.00 82.50 366 PRO A N 1
ATOM 2938 C CA . PRO A 1 366 ? 17.060 -2.943 -33.323 1.00 82.50 366 PRO A CA 1
ATOM 2939 C C . PRO A 1 366 ? 17.785 -2.580 -34.626 1.00 82.50 366 PRO A C 1
ATOM 2941 O O . PRO A 1 366 ? 18.960 -2.212 -34.642 1.00 82.50 366 PRO A O 1
ATOM 2944 N N . HIS A 1 367 ? 17.071 -2.666 -35.750 1.00 80.88 367 HIS A N 1
ATOM 2945 C CA . HIS A 1 367 ? 17.638 -2.379 -37.068 1.00 80.88 367 HIS A CA 1
ATOM 2946 C C . HIS A 1 367 ? 17.710 -0.867 -37.337 1.00 80.88 367 HIS A C 1
ATOM 2948 O O . HIS A 1 367 ? 16.735 -0.241 -37.760 1.00 80.88 367 HIS A O 1
ATOM 2954 N N . VAL A 1 368 ? 18.889 -0.288 -37.116 1.00 77.56 368 VAL A N 1
ATOM 2955 C CA . VAL A 1 368 ? 19.150 1.148 -37.283 1.00 77.56 368 VAL A CA 1
ATOM 2956 C C . VAL A 1 368 ? 19.334 1.502 -38.758 1.00 77.56 368 VAL A C 1
ATOM 2958 O O . VAL A 1 368 ? 20.258 1.027 -39.417 1.00 77.56 368 VAL A O 1
ATOM 2961 N N . LYS A 1 369 ? 18.483 2.395 -39.273 1.00 73.94 369 LYS A N 1
ATOM 2962 C CA . LYS A 1 369 ? 18.613 2.964 -40.621 1.00 73.94 369 LYS A CA 1
ATOM 2963 C C . LYS A 1 369 ? 19.254 4.347 -40.555 1.00 73.94 369 LYS A C 1
ATOM 2965 O O . LYS A 1 369 ? 18.567 5.346 -40.364 1.00 73.94 369 LYS A O 1
ATOM 2970 N N . THR A 1 370 ? 20.568 4.420 -40.750 1.00 63.59 370 THR A N 1
ATOM 2971 C CA . THR A 1 370 ? 21.270 5.699 -40.936 1.00 63.59 370 THR A CA 1
ATOM 2972 C C . THR A 1 370 ? 20.870 6.323 -42.274 1.00 63.59 370 THR A C 1
ATOM 2974 O O . THR A 1 370 ? 21.175 5.772 -43.333 1.00 63.59 370 THR A O 1
ATOM 2977 N N . GLY A 1 371 ? 20.178 7.461 -42.238 1.00 54.44 371 GLY A N 1
ATOM 2978 C CA . GLY A 1 371 ? 19.625 8.092 -43.434 1.00 54.44 371 GLY A CA 1
ATOM 2979 C C . GLY A 1 371 ? 20.677 8.677 -44.383 1.00 54.44 371 GLY A C 1
ATOM 2980 O O . GLY A 1 371 ? 21.286 9.703 -44.089 1.00 54.44 371 GLY A O 1
ATOM 2981 N N . LYS A 1 372 ? 20.793 8.087 -45.576 1.00 48.56 372 LYS A N 1
ATOM 2982 C CA . LYS A 1 372 ? 20.989 8.831 -46.830 1.00 48.56 372 LYS A CA 1
ATOM 2983 C C . LYS A 1 372 ? 19.782 8.555 -47.733 1.00 48.56 372 LYS A C 1
ATOM 2985 O O . LYS A 1 372 ? 19.191 7.481 -47.650 1.00 48.56 372 LYS A O 1
ATOM 2990 N N . ASN A 1 373 ? 19.398 9.563 -48.511 1.00 45.47 373 ASN A N 1
ATOM 2991 C CA . ASN A 1 373 ? 18.102 9.727 -49.177 1.00 45.47 373 ASN A CA 1
ATOM 2992 C C . ASN A 1 373 ? 17.486 8.450 -49.782 1.00 45.47 373 ASN A C 1
ATOM 2994 O O . ASN A 1 373 ? 18.079 7.804 -50.645 1.00 45.47 373 ASN A O 1
ATOM 2998 N N . GLN A 1 374 ? 16.225 8.168 -49.432 1.00 43.34 374 GLN A N 1
ATOM 2999 C CA . GLN A 1 374 ? 15.354 7.321 -50.253 1.00 43.34 374 GLN A CA 1
ATOM 3000 C C . GLN A 1 374 ? 14.824 8.112 -51.463 1.00 43.34 374 GLN A C 1
ATOM 3002 O O . GLN A 1 374 ? 13.628 8.357 -51.532 1.00 43.34 374 GLN A O 1
ATOM 3007 N N . GLU A 1 375 ? 15.685 8.498 -52.411 1.00 50.09 375 GLU A N 1
ATOM 3008 C CA . GLU A 1 375 ? 15.233 8.811 -53.785 1.00 50.09 375 GLU A CA 1
ATOM 3009 C C . GLU A 1 375 ? 16.371 8.862 -54.821 1.00 50.09 375 GLU A C 1
ATOM 3011 O O . GLU A 1 375 ? 16.164 8.443 -55.962 1.00 50.09 375 GLU A O 1
ATOM 3016 N N . ASP A 1 376 ? 17.582 9.272 -54.430 1.00 46.53 376 ASP A N 1
ATOM 3017 C CA . ASP A 1 376 ? 18.699 9.467 -55.367 1.00 46.53 376 ASP A CA 1
ATOM 3018 C C . ASP A 1 376 ? 19.265 8.147 -55.926 1.00 46.53 376 ASP A C 1
ATOM 3020 O O . ASP A 1 376 ? 20.080 7.455 -55.309 1.00 46.53 376 ASP A O 1
ATOM 3024 N N . LYS A 1 377 ? 18.848 7.812 -57.152 1.00 54.66 377 LYS A N 1
ATOM 3025 C CA . LYS A 1 377 ? 19.586 6.915 -58.049 1.00 54.66 377 LYS A CA 1
ATOM 3026 C C . LYS A 1 377 ? 20.535 7.740 -58.915 1.00 54.66 377 LYS A C 1
ATOM 3028 O O . LYS A 1 377 ? 20.067 8.619 -59.631 1.00 54.66 377 LYS A O 1
ATOM 3033 N N . ALA A 1 378 ? 21.800 7.314 -58.954 1.00 47.78 378 ALA A N 1
ATOM 3034 C CA . ALA A 1 378 ? 22.923 8.002 -59.602 1.00 47.78 378 ALA A CA 1
ATOM 3035 C C . ALA A 1 378 ? 23.317 9.318 -58.881 1.00 47.78 378 ALA A C 1
ATOM 3037 O O . ALA A 1 378 ? 22.522 9.883 -58.140 1.00 47.78 378 ALA A O 1
ATOM 3038 N N . GLU A 1 379 ? 24.548 9.816 -58.991 1.00 43.59 379 GLU A N 1
ATOM 3039 C CA . GLU A 1 379 ? 25.695 9.350 -59.794 1.00 43.59 379 GLU A CA 1
ATOM 3040 C C . GLU A 1 379 ? 26.863 8.847 -58.916 1.00 43.59 379 GLU A C 1
ATOM 3042 O O . GLU A 1 379 ? 26.825 8.914 -57.686 1.00 43.59 379 GLU A O 1
ATOM 3047 N N . GLU A 1 380 ? 27.891 8.286 -59.558 1.00 51.38 380 GLU A N 1
ATOM 3048 C CA . GLU A 1 380 ? 29.185 7.992 -58.926 1.00 51.38 380 GLU A CA 1
ATOM 3049 C C . GLU A 1 380 ? 29.970 9.302 -58.648 1.00 51.38 380 GLU A C 1
ATOM 3051 O O . GLU A 1 380 ? 29.560 10.384 -59.058 1.00 51.38 380 GLU A O 1
ATOM 3056 N N . ASP A 1 381 ? 31.099 9.211 -57.935 1.00 48.09 381 ASP A N 1
ATOM 3057 C CA . ASP A 1 381 ? 32.011 10.326 -57.610 1.00 48.09 381 ASP A CA 1
ATOM 3058 C C . ASP A 1 381 ? 31.448 11.504 -56.777 1.00 48.09 381 ASP A C 1
ATOM 3060 O O . ASP A 1 381 ? 31.342 12.648 -57.218 1.00 48.09 381 ASP A O 1
ATOM 3064 N N . SER A 1 382 ? 31.274 11.271 -55.468 1.00 37.62 382 SER A N 1
ATOM 3065 C CA . SER A 1 382 ? 31.308 12.348 -54.464 1.00 37.62 382 SER A CA 1
ATOM 3066 C C . SER A 1 382 ? 32.272 12.016 -53.324 1.00 37.62 382 SER A C 1
ATOM 3068 O O . SER A 1 382 ? 32.056 11.087 -52.549 1.00 37.62 382 SER A O 1
ATOM 3070 N N . TRP A 1 383 ? 33.351 12.798 -53.209 1.00 42.19 383 TRP A N 1
ATOM 3071 C CA . TRP A 1 383 ? 34.488 12.539 -52.309 1.00 42.19 383 TRP A CA 1
ATOM 3072 C C . TRP A 1 383 ? 34.205 12.768 -50.812 1.00 42.19 383 TRP A C 1
ATOM 3074 O O . TRP A 1 383 ? 35.096 12.600 -49.977 1.00 42.19 383 TRP A O 1
ATOM 3084 N N . PHE A 1 384 ? 32.968 13.097 -50.434 1.00 36.34 384 PHE A N 1
ATOM 3085 C CA . PHE A 1 384 ? 32.555 13.117 -49.032 1.00 36.34 384 PHE A CA 1
ATOM 3086 C C . PHE A 1 384 ? 32.272 11.699 -48.525 1.00 36.34 384 PHE A C 1
ATOM 3088 O O . PHE A 1 384 ? 31.120 11.279 -48.363 1.00 36.34 384 PHE A O 1
ATOM 3095 N N . ALA A 1 385 ? 33.360 11.000 -48.187 1.00 41.38 385 ALA A N 1
ATOM 3096 C CA . ALA A 1 385 ? 33.380 9.844 -47.295 1.00 41.38 385 ALA A CA 1
ATOM 3097 C C . ALA A 1 385 ? 32.966 10.268 -45.869 1.00 41.38 385 ALA A C 1
ATOM 3099 O O . ALA A 1 385 ? 33.765 10.277 -44.934 1.00 41.38 385 ALA A O 1
ATOM 3100 N N . GLY A 1 386 ? 31.708 10.698 -45.728 1.00 42.19 386 GLY A N 1
ATOM 3101 C CA . GLY A 1 386 ? 31.110 11.108 -44.464 1.00 42.19 386 GLY A CA 1
ATOM 3102 C C . GLY A 1 386 ? 31.212 9.970 -43.459 1.00 42.19 386 GLY A C 1
ATOM 3103 O O . GLY A 1 386 ? 30.885 8.829 -43.787 1.00 42.19 386 GLY A O 1
ATOM 3104 N N . SER A 1 387 ? 31.709 10.282 -42.265 1.00 45.50 387 SER A N 1
ATOM 3105 C CA . SER A 1 387 ? 32.072 9.283 -41.271 1.00 45.50 387 SER A CA 1
ATOM 3106 C C . SER A 1 387 ? 30.877 8.415 -40.888 1.00 45.50 387 SER A C 1
ATOM 3108 O O . SER A 1 387 ? 29.917 8.878 -40.270 1.00 45.50 387 SER A O 1
ATOM 3110 N N . TRP A 1 388 ? 30.979 7.123 -41.206 1.00 51.50 388 TRP A N 1
ATOM 3111 C CA . TRP A 1 388 ? 30.217 6.089 -40.523 1.00 51.50 388 TRP A CA 1
ATOM 3112 C C . TRP A 1 388 ? 30.608 6.159 -39.047 1.00 51.50 388 TRP A C 1
ATOM 3114 O O . TRP A 1 388 ? 31.678 5.691 -38.661 1.00 51.50 388 TRP A O 1
ATOM 3124 N N . ARG A 1 389 ? 29.782 6.819 -38.228 1.00 57.84 389 ARG A N 1
ATOM 3125 C CA . ARG A 1 389 ? 29.910 6.706 -36.777 1.00 57.84 389 ARG A CA 1
ATOM 3126 C C . ARG A 1 389 ? 29.621 5.257 -36.423 1.00 57.84 389 ARG A C 1
ATOM 3128 O O . ARG A 1 389 ? 28.612 4.712 -36.867 1.00 57.84 389 ARG A O 1
ATOM 3135 N N . GLU A 1 390 ? 30.512 4.654 -35.651 1.00 66.12 390 GLU A N 1
ATOM 3136 C CA . GLU A 1 390 ? 30.282 3.328 -35.101 1.00 66.12 390 GLU A CA 1
ATOM 3137 C C . GLU A 1 390 ? 29.013 3.372 -34.238 1.00 66.12 390 GLU A C 1
ATOM 3139 O O . GLU A 1 390 ? 28.813 4.308 -33.454 1.00 66.12 390 GLU A O 1
ATOM 3144 N N . ILE A 1 391 ? 28.115 2.416 -34.482 1.00 73.50 391 ILE A N 1
ATOM 3145 C CA . ILE A 1 391 ? 26.863 2.265 -33.745 1.00 73.50 391 ILE A CA 1
ATOM 3146 C C . ILE A 1 391 ? 27.127 1.224 -32.672 1.00 73.50 391 ILE A C 1
ATOM 3148 O O . ILE A 1 391 ? 27.238 0.032 -32.970 1.00 73.50 391 ILE A O 1
ATOM 3152 N N . GLU A 1 392 ? 27.233 1.682 -31.433 1.00 83.31 392 GLU A N 1
ATOM 3153 C CA . GLU A 1 392 ? 27.430 0.811 -30.288 1.00 83.31 392 GLU A CA 1
ATOM 3154 C C . GLU A 1 392 ? 26.091 0.582 -29.587 1.00 83.31 392 GLU A C 1
ATOM 3156 O O . G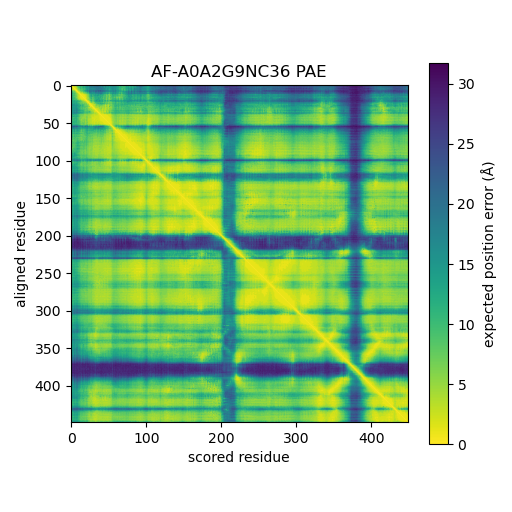LU A 1 392 ? 25.366 1.517 -29.261 1.00 83.31 392 GLU A O 1
ATOM 3161 N N . PHE A 1 393 ? 25.755 -0.683 -29.352 1.00 84.00 393 PHE A N 1
ATOM 3162 C CA . PHE A 1 393 ? 24.613 -1.051 -28.521 1.00 84.00 393 PHE A CA 1
ATOM 3163 C C . PHE A 1 393 ? 25.150 -1.446 -27.153 1.00 84.00 393 PHE A C 1
ATOM 3165 O O . PHE A 1 393 ? 25.649 -2.569 -27.007 1.00 84.00 393 PHE A O 1
ATOM 3172 N N . SER A 1 394 ? 25.080 -0.527 -26.194 1.00 85.94 394 SER A N 1
ATOM 3173 C CA . SER A 1 394 ? 25.517 -0.760 -24.820 1.00 85.94 394 SER A CA 1
ATOM 3174 C C . SER A 1 394 ? 24.373 -1.271 -23.944 1.00 85.94 394 SER A C 1
ATOM 3176 O O . SER A 1 394 ? 23.190 -1.141 -24.267 1.00 85.94 394 SER A O 1
ATOM 3178 N N . THR A 1 395 ? 24.746 -1.845 -22.806 1.00 86.00 395 THR A N 1
ATOM 3179 C CA . THR A 1 395 ? 23.858 -1.963 -21.648 1.00 86.00 395 THR A CA 1
ATOM 3180 C C . THR A 1 395 ? 23.639 -0.570 -21.051 1.00 86.00 395 THR A C 1
ATOM 3182 O O . THR A 1 395 ? 24.567 0.241 -21.035 1.00 86.00 395 THR A O 1
ATOM 3185 N N . GLU A 1 396 ? 22.439 -0.299 -20.549 1.00 84.19 396 GLU A N 1
ATOM 3186 C CA . GLU A 1 396 ? 22.160 0.825 -19.653 1.00 84.19 396 GLU A CA 1
ATOM 3187 C C . GLU A 1 396 ? 22.002 0.304 -18.223 1.00 84.19 396 GLU A C 1
ATOM 3189 O O . GLU A 1 396 ? 21.382 -0.739 -18.010 1.00 84.19 396 GLU A O 1
ATOM 3194 N N . THR A 1 397 ? 22.567 1.010 -17.244 1.00 83.00 397 THR A N 1
ATOM 3195 C CA . THR A 1 397 ? 22.419 0.667 -15.824 1.00 83.00 397 THR A CA 1
ATOM 3196 C C . THR A 1 397 ? 21.533 1.709 -15.164 1.00 83.00 397 THR A C 1
ATOM 3198 O O . THR A 1 397 ? 22.000 2.793 -14.814 1.00 83.00 397 THR A 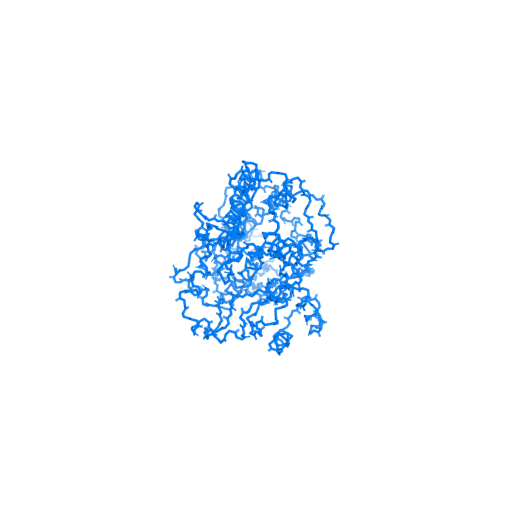O 1
ATOM 3201 N N . LEU A 1 398 ? 20.258 1.373 -14.983 1.00 80.12 398 LEU A N 1
ATOM 3202 C CA . LEU A 1 398 ? 19.340 2.190 -14.197 1.00 80.12 398 LEU A CA 1
ATOM 3203 C C . LEU A 1 398 ? 19.514 1.894 -12.705 1.00 80.12 398 LEU A C 1
ATOM 3205 O O . LEU A 1 398 ? 19.908 0.793 -12.310 1.00 80.12 398 LEU A O 1
ATOM 3209 N N . ARG A 1 399 ? 19.196 2.883 -11.868 1.00 73.88 399 ARG A N 1
ATOM 3210 C CA . ARG A 1 399 ? 19.075 2.727 -10.416 1.00 73.88 399 ARG A CA 1
ATOM 3211 C C . ARG A 1 399 ? 17.639 2.982 -10.009 1.00 73.88 399 ARG A C 1
ATOM 3213 O O . ARG A 1 399 ? 17.080 4.018 -10.352 1.00 73.88 399 ARG A O 1
ATOM 3220 N N . PHE A 1 400 ? 17.080 2.044 -9.258 1.00 72.56 400 PHE A N 1
ATOM 3221 C CA . PHE A 1 400 ? 15.739 2.155 -8.704 1.00 72.56 400 PHE A CA 1
ATOM 3222 C C . PHE A 1 400 ? 15.812 2.135 -7.175 1.00 72.56 400 PHE A C 1
ATOM 3224 O O . PHE A 1 400 ? 16.462 1.232 -6.631 1.00 72.56 400 PHE A O 1
ATOM 3231 N N . PRO A 1 401 ? 15.142 3.064 -6.469 1.00 72.38 401 PRO A N 1
ATOM 3232 C CA . PRO A 1 401 ? 14.874 2.884 -5.053 1.00 72.38 401 PRO A CA 1
ATOM 3233 C C . PRO A 1 401 ? 13.898 1.710 -4.896 1.00 72.38 401 PRO A C 1
ATOM 3235 O O . PRO A 1 401 ? 12.866 1.653 -5.563 1.00 72.38 401 PRO A O 1
ATOM 3238 N N . VAL A 1 402 ? 14.227 0.753 -4.029 1.00 74.75 402 VAL A N 1
ATOM 3239 C CA . VAL A 1 402 ? 13.352 -0.384 -3.694 1.00 74.75 402 VAL A CA 1
ATOM 3240 C C . VAL A 1 402 ? 13.133 -0.458 -2.194 1.00 74.75 402 VAL A C 1
ATOM 3242 O O . VAL A 1 402 ? 14.019 -0.097 -1.411 1.00 74.75 402 VAL A O 1
ATOM 3245 N N . LEU A 1 403 ? 11.974 -0.963 -1.781 1.00 79.31 403 LEU A N 1
ATOM 3246 C CA . LEU A 1 403 ? 11.604 -0.982 -0.373 1.00 79.31 403 LEU A CA 1
ATOM 3247 C C . LEU A 1 403 ? 12.308 -2.094 0.402 1.00 79.31 403 LEU A C 1
ATOM 3249 O O . LEU A 1 403 ? 12.270 -3.273 0.036 1.00 79.31 403 LEU A O 1
ATOM 3253 N N . VAL A 1 404 ? 12.926 -1.711 1.518 1.00 84.06 404 VAL A N 1
ATOM 3254 C CA . VAL A 1 404 ? 13.673 -2.603 2.407 1.00 84.06 404 VAL A CA 1
ATOM 3255 C C . VAL A 1 404 ? 12.735 -3.147 3.480 1.00 84.06 404 VAL A C 1
ATOM 3257 O O . VAL A 1 404 ? 12.578 -2.550 4.548 1.00 84.06 404 VAL A O 1
ATOM 3260 N N . HIS A 1 405 ? 12.110 -4.291 3.193 1.00 89.56 405 HIS A N 1
ATOM 3261 C CA . HIS A 1 405 ? 11.270 -5.010 4.152 1.00 89.56 405 HIS A CA 1
ATOM 3262 C C . HIS A 1 405 ? 12.042 -6.083 4.937 1.00 89.56 405 HIS A C 1
ATOM 3264 O O . HIS A 1 405 ? 13.077 -6.592 4.495 1.00 89.56 405 HIS A O 1
ATOM 3270 N N . LYS A 1 406 ? 11.498 -6.497 6.089 1.00 92.12 406 LYS A N 1
ATOM 3271 C CA . LYS A 1 406 ? 12.017 -7.624 6.878 1.00 92.12 406 LYS A CA 1
ATOM 3272 C C . LYS A 1 406 ? 10.949 -8.226 7.801 1.00 92.12 406 LYS A C 1
ATOM 3274 O O . LYS A 1 406 ? 10.236 -7.488 8.474 1.00 92.12 406 LYS A O 1
ATOM 3279 N N . GLU A 1 407 ? 10.871 -9.557 7.866 1.00 90.50 407 GLU A N 1
ATOM 3280 C CA . GLU A 1 407 ? 10.125 -10.265 8.922 1.00 90.50 407 GLU A CA 1
ATOM 3281 C C . GLU A 1 407 ? 10.911 -10.191 10.244 1.00 90.50 407 GLU A C 1
ATOM 3283 O O . GLU A 1 407 ? 12.117 -10.450 10.244 1.00 90.50 407 GLU A O 1
ATOM 3288 N N . VAL A 1 408 ? 10.237 -9.854 11.348 1.00 91.38 408 VAL A N 1
ATOM 3289 C CA . VAL A 1 408 ? 10.809 -9.745 12.702 1.00 91.38 408 VAL A CA 1
ATOM 3290 C C . VAL A 1 408 ? 9.941 -10.460 13.739 1.00 91.38 408 VAL A C 1
ATOM 3292 O O . VAL A 1 408 ? 8.710 -10.492 13.629 1.00 91.38 408 VAL A O 1
ATOM 3295 N N . ARG A 1 409 ? 10.580 -11.034 14.763 1.00 88.25 409 ARG A N 1
ATOM 3296 C CA . ARG A 1 409 ? 9.947 -11.894 15.776 1.00 88.25 409 ARG A CA 1
ATOM 3297 C C . ARG A 1 409 ? 10.093 -11.284 17.164 1.00 88.25 409 ARG A C 1
ATOM 3299 O O . ARG A 1 409 ? 11.116 -11.413 17.824 1.00 88.25 409 ARG A O 1
ATOM 3306 N N . MET A 1 410 ? 9.049 -10.585 17.601 1.00 86.50 410 MET A N 1
ATOM 3307 C CA . MET A 1 410 ? 9.062 -9.771 18.822 1.00 86.50 410 MET A CA 1
ATOM 3308 C C . MET A 1 410 ? 8.184 -10.387 19.919 1.00 86.50 410 MET A C 1
ATOM 3310 O O . MET A 1 410 ? 7.198 -11.049 19.595 1.00 86.50 410 MET A O 1
ATOM 3314 N N . PRO A 1 411 ? 8.437 -10.122 21.213 1.00 84.44 411 PRO A N 1
ATOM 3315 C CA . PRO A 1 411 ? 7.484 -10.444 22.276 1.00 84.44 411 PRO A CA 1
ATOM 3316 C C . PRO A 1 411 ? 6.129 -9.760 22.029 1.00 84.44 411 PRO A C 1
ATOM 3318 O O . PRO A 1 411 ? 6.089 -8.561 21.754 1.00 84.44 411 PRO A O 1
ATOM 3321 N N . HIS A 1 412 ? 4.999 -10.457 22.198 1.00 75.56 412 HIS A N 1
ATOM 3322 C CA . HIS A 1 412 ? 3.655 -9.893 21.939 1.00 75.56 412 HIS A CA 1
ATOM 3323 C C . HIS A 1 412 ? 3.310 -8.679 22.822 1.00 75.56 412 HIS A C 1
ATOM 3325 O O . HIS A 1 412 ? 2.400 -7.905 22.522 1.00 75.56 412 HIS A O 1
ATOM 3331 N N . LYS A 1 413 ? 4.031 -8.527 23.939 1.00 77.31 413 LYS A N 1
ATOM 3332 C CA . LYS A 1 413 ? 3.915 -7.417 24.893 1.00 77.31 413 LYS A CA 1
ATOM 3333 C C . LYS A 1 413 ? 4.654 -6.153 24.409 1.00 77.31 413 LYS A C 1
ATOM 3335 O O . LYS A 1 413 ? 4.358 -5.065 24.893 1.00 77.31 413 LYS A O 1
ATOM 3340 N N . LYS A 1 414 ? 5.564 -6.289 23.432 1.00 81.88 414 LYS A N 1
ATOM 3341 C CA . LYS A 1 414 ? 6.394 -5.241 22.811 1.00 81.88 414 LYS A CA 1
ATOM 3342 C C . LYS A 1 414 ? 5.857 -4.890 21.409 1.00 81.88 414 LYS A C 1
ATOM 3344 O O . LYS A 1 414 ? 6.552 -5.042 20.410 1.00 81.88 414 LYS A O 1
ATOM 3349 N N . ILE A 1 415 ? 4.598 -4.446 21.324 1.00 78.38 415 ILE A N 1
ATOM 3350 C CA . ILE A 1 415 ? 4.111 -3.741 20.123 1.00 78.38 415 ILE A CA 1
ATOM 3351 C C . ILE A 1 415 ? 4.654 -2.316 20.170 1.00 78.38 415 ILE A C 1
ATOM 3353 O O . ILE A 1 415 ? 4.412 -1.608 21.147 1.00 78.38 415 ILE A O 1
ATOM 3357 N N . ILE A 1 416 ? 5.346 -1.922 19.104 1.00 83.44 416 ILE A N 1
ATOM 3358 C CA . ILE A 1 416 ? 5.784 -0.548 18.852 1.00 83.44 416 ILE A CA 1
ATOM 3359 C C . ILE A 1 416 ? 4.883 0.113 17.801 1.00 83.44 416 ILE A C 1
ATOM 3361 O O . ILE A 1 416 ? 4.136 -0.570 17.103 1.00 83.44 416 ILE A O 1
ATOM 3365 N N . ASN A 1 417 ? 4.942 1.434 17.679 1.00 83.44 417 ASN A N 1
ATOM 3366 C CA . ASN A 1 417 ? 4.364 2.195 16.567 1.00 83.44 417 ASN A CA 1
ATOM 3367 C C . ASN A 1 417 ? 5.436 2.633 15.550 1.00 83.44 417 ASN A C 1
ATOM 3369 O O . ASN A 1 417 ? 6.632 2.466 15.780 1.00 83.44 417 ASN A O 1
ATOM 3373 N N . ASP A 1 418 ? 5.009 3.219 14.429 1.00 82.00 418 ASP A N 1
ATOM 3374 C CA . ASP A 1 418 ? 5.911 3.646 13.350 1.00 82.00 418 ASP A CA 1
ATOM 3375 C C . ASP A 1 418 ? 6.913 4.713 13.805 1.00 82.00 418 ASP A C 1
ATOM 3377 O O . ASP A 1 418 ? 8.051 4.724 13.347 1.00 82.00 418 ASP A O 1
ATOM 3381 N N . ARG A 1 419 ? 6.534 5.595 14.739 1.00 82.25 419 ARG A N 1
ATOM 3382 C CA . ARG A 1 419 ? 7.460 6.572 15.321 1.00 82.25 419 ARG A CA 1
ATOM 3383 C C . ARG A 1 419 ? 8.514 5.890 16.199 1.00 82.25 419 ARG A C 1
ATOM 3385 O O . ARG A 1 419 ? 9.680 6.244 16.091 1.00 82.25 419 ARG A O 1
ATOM 3392 N N . GLU A 1 420 ? 8.138 4.920 17.028 1.00 86.94 420 GLU A N 1
ATOM 3393 C CA . GLU A 1 420 ? 9.099 4.121 17.808 1.00 86.94 420 GLU A CA 1
ATOM 3394 C C . GLU A 1 420 ? 10.035 3.319 16.880 1.00 86.94 420 GLU A C 1
ATOM 3396 O O . GLU A 1 420 ? 11.225 3.200 17.159 1.00 86.94 420 GLU A O 1
ATOM 3401 N N . LEU A 1 421 ? 9.538 2.837 15.731 1.00 89.00 421 LEU A N 1
ATOM 3402 C CA . LEU A 1 421 ? 10.375 2.229 14.691 1.00 89.00 421 LEU A CA 1
ATOM 3403 C C . LEU A 1 421 ? 11.325 3.254 14.042 1.00 89.00 421 LEU A C 1
ATOM 3405 O O . LEU A 1 421 ? 12.496 2.941 13.855 1.00 89.00 421 LEU A O 1
ATOM 3409 N N . ARG A 1 422 ? 10.863 4.477 13.741 1.00 86.12 422 ARG A N 1
ATOM 3410 C CA . ARG A 1 422 ? 11.709 5.577 13.228 1.00 86.12 422 ARG A CA 1
ATOM 3411 C C . ARG A 1 422 ? 12.800 5.969 14.211 1.00 86.12 422 ARG A C 1
ATOM 3413 O O . ARG A 1 422 ? 13.928 6.160 13.785 1.00 86.12 422 ARG A O 1
ATOM 3420 N N . GLU A 1 423 ? 12.480 6.055 15.500 1.00 89.06 423 GLU A N 1
ATOM 3421 C CA . GLU A 1 423 ? 13.454 6.337 16.559 1.00 89.06 423 GLU A CA 1
ATOM 3422 C C . GLU A 1 423 ? 14.517 5.216 16.627 1.00 89.06 423 GLU A C 1
ATOM 3424 O O . GLU A 1 423 ? 15.706 5.518 16.664 1.00 89.06 423 GLU A O 1
ATOM 3429 N N . ILE A 1 424 ? 14.130 3.938 16.491 1.00 90.88 424 ILE A N 1
ATOM 3430 C CA . ILE A 1 424 ? 15.079 2.809 16.376 1.00 90.88 424 ILE A CA 1
ATOM 3431 C C . ILE A 1 424 ? 15.926 2.880 15.091 1.00 90.88 424 ILE A C 1
ATOM 3433 O O . ILE A 1 424 ? 17.116 2.574 15.136 1.00 90.88 424 ILE A O 1
ATOM 3437 N N . ILE A 1 425 ? 15.348 3.257 13.948 1.00 87.75 425 ILE A N 1
ATOM 3438 C CA . ILE A 1 425 ? 16.084 3.388 12.678 1.00 87.75 425 ILE A CA 1
ATOM 3439 C C . ILE A 1 425 ? 17.104 4.527 12.780 1.00 87.75 425 ILE A C 1
ATOM 3441 O O . ILE A 1 425 ? 18.286 4.282 12.564 1.00 87.75 425 ILE A O 1
ATOM 3445 N N . ASP A 1 426 ? 16.682 5.720 13.211 1.00 87.88 426 ASP A N 1
ATOM 3446 C CA . ASP A 1 426 ? 17.543 6.896 13.406 1.00 87.88 426 ASP A CA 1
ATOM 3447 C C . ASP A 1 426 ? 18.705 6.647 14.388 1.00 87.88 426 ASP A C 1
ATOM 3449 O O . ASP A 1 426 ? 19.767 7.250 14.241 1.00 87.88 426 ASP A O 1
ATOM 3453 N N . GLU A 1 427 ? 18.530 5.765 15.380 1.00 90.06 427 GLU A N 1
ATOM 3454 C CA . GLU A 1 427 ? 19.601 5.343 16.297 1.00 90.06 427 GLU A CA 1
ATOM 3455 C C . GLU A 1 427 ? 20.601 4.347 15.676 1.00 90.06 427 GLU A C 1
ATOM 3457 O O . GLU A 1 427 ? 21.714 4.207 16.189 1.00 90.06 427 GLU A O 1
ATOM 3462 N N . ASN A 1 428 ? 20.229 3.644 14.599 1.00 87.88 428 ASN A N 1
ATOM 3463 C CA . ASN A 1 428 ? 21.012 2.544 14.019 1.00 87.88 428 ASN A CA 1
ATOM 3464 C C . ASN A 1 428 ? 21.543 2.810 12.597 1.00 87.88 428 ASN A C 1
ATOM 3466 O O . ASN A 1 428 ? 22.475 2.119 12.186 1.00 87.88 428 ASN A O 1
ATOM 3470 N N . THR A 1 429 ? 21.009 3.788 11.858 1.00 84.56 429 THR A N 1
ATOM 3471 C CA . THR A 1 429 ? 21.480 4.174 10.513 1.00 84.56 429 THR A CA 1
ATOM 3472 C C . THR A 1 429 ? 22.456 5.348 10.543 1.00 84.56 429 THR A C 1
ATOM 3474 O O . THR A 1 429 ? 22.227 6.323 11.259 1.00 84.56 429 THR A O 1
ATOM 3477 N N . GLN A 1 430 ? 23.508 5.309 9.722 1.00 77.44 430 GLN A N 1
ATOM 3478 C CA . GLN A 1 430 ? 24.440 6.440 9.571 1.00 77.44 430 GLN A CA 1
ATOM 3479 C C . GLN A 1 430 ? 23.987 7.470 8.529 1.00 77.44 430 GLN A C 1
ATOM 3481 O O . GLN A 1 430 ? 24.358 8.639 8.643 1.00 77.44 430 GLN A O 1
ATOM 3486 N N . ASP A 1 431 ? 23.189 7.052 7.544 1.00 72.00 431 ASP A N 1
ATOM 3487 C CA . ASP A 1 431 ? 22.624 7.918 6.507 1.00 72.00 431 ASP A CA 1
ATOM 3488 C C . ASP A 1 431 ? 21.087 7.873 6.534 1.00 72.00 431 ASP A C 1
ATOM 3490 O O . ASP A 1 431 ? 20.475 6.832 6.776 1.00 72.00 431 ASP A O 1
ATOM 3494 N N . LYS A 1 432 ? 20.444 9.020 6.307 1.00 66.50 432 LYS A N 1
ATOM 3495 C CA . LYS A 1 432 ? 18.998 9.209 6.490 1.00 66.50 432 LYS A CA 1
ATOM 3496 C C . LYS A 1 432 ? 18.235 8.974 5.186 1.00 66.50 432 LYS A C 1
ATOM 3498 O O . LYS A 1 432 ? 17.668 9.902 4.619 1.00 66.50 432 LYS A O 1
ATOM 3503 N N . GLY A 1 433 ? 18.197 7.717 4.741 1.00 63.41 433 GLY A N 1
ATOM 3504 C CA . GLY A 1 433 ? 17.298 7.274 3.662 1.00 63.41 433 GLY A CA 1
ATOM 3505 C C . GLY A 1 433 ? 17.654 5.924 3.037 1.00 63.41 433 GLY A C 1
ATOM 3506 O O . GLY A 1 433 ? 16.759 5.142 2.715 1.00 63.41 433 GLY A O 1
ATOM 3507 N N . ILE A 1 434 ? 18.952 5.624 2.913 1.00 75.19 434 ILE A N 1
ATOM 3508 C CA . ILE A 1 434 ? 19.464 4.379 2.321 1.00 75.19 434 ILE A CA 1
ATOM 3509 C C . ILE A 1 434 ? 19.900 3.426 3.435 1.00 75.19 434 ILE A C 1
ATOM 3511 O O . ILE A 1 434 ? 20.839 3.720 4.166 1.00 75.19 434 ILE A O 1
ATOM 3515 N N . ILE A 1 435 ? 19.252 2.263 3.534 1.00 80.44 435 ILE A N 1
ATOM 3516 C CA . ILE A 1 435 ? 19.547 1.266 4.571 1.00 80.44 435 ILE A CA 1
ATOM 3517 C C . ILE A 1 435 ? 20.426 0.142 4.022 1.00 80.44 435 ILE A C 1
ATOM 3519 O O . ILE A 1 435 ? 20.045 -0.596 3.107 1.00 80.44 435 ILE A O 1
ATOM 3523 N N . THR A 1 436 ? 21.603 -0.037 4.625 1.00 86.56 436 THR A N 1
ATOM 3524 C CA . THR A 1 436 ? 22.474 -1.182 4.342 1.00 86.56 436 THR A CA 1
ATOM 3525 C C . THR A 1 436 ? 21.966 -2.461 5.013 1.00 86.56 436 THR A C 1
ATOM 3527 O O . THR A 1 436 ? 21.259 -2.443 6.023 1.00 86.56 436 THR A O 1
ATOM 3530 N N . THR A 1 437 ? 22.393 -3.619 4.497 1.00 86.38 437 THR A N 1
ATOM 3531 C CA . THR A 1 437 ? 22.083 -4.929 5.097 1.00 86.38 437 THR A CA 1
ATOM 3532 C C . THR A 1 437 ? 22.519 -5.024 6.566 1.00 86.38 437 THR A C 1
ATOM 3534 O O . THR A 1 437 ? 21.841 -5.672 7.356 1.00 86.38 437 THR A O 1
ATOM 3537 N N . GLN A 1 438 ? 23.626 -4.373 6.944 1.00 88.88 438 GLN A N 1
ATOM 3538 C CA . GLN A 1 438 ? 24.151 -4.414 8.312 1.00 88.88 438 GLN A CA 1
ATOM 3539 C C . GLN A 1 438 ? 23.300 -3.584 9.285 1.00 88.88 438 GLN A C 1
ATOM 3541 O O . GLN A 1 438 ? 23.040 -4.037 10.398 1.00 88.88 438 GLN A O 1
ATOM 3546 N N . GLU A 1 439 ? 22.848 -2.398 8.873 1.00 90.56 439 GLU A N 1
ATOM 3547 C CA . GLU A 1 439 ? 21.961 -1.555 9.687 1.00 90.56 439 GLU A CA 1
ATOM 3548 C C . GLU A 1 439 ? 20.604 -2.245 9.875 1.00 90.56 439 GLU A C 1
ATOM 3550 O O . GLU A 1 439 ? 20.116 -2.348 11.000 1.00 90.56 439 GLU A O 1
ATOM 3555 N N . LEU A 1 440 ? 20.054 -2.842 8.807 1.00 90.00 440 LEU A N 1
ATOM 3556 C CA . LEU A 1 440 ? 18.841 -3.661 8.887 1.00 90.00 440 LEU A CA 1
ATOM 3557 C C . LEU A 1 440 ? 18.991 -4.822 9.886 1.00 90.00 440 LEU A C 1
ATOM 3559 O O . LEU A 1 440 ? 18.061 -5.109 10.636 1.00 90.00 440 LEU A O 1
ATOM 3563 N N . GLU A 1 441 ? 20.149 -5.487 9.929 1.00 91.94 441 GLU A N 1
ATOM 3564 C CA . GLU A 1 441 ? 20.399 -6.579 10.876 1.00 91.94 441 GLU A CA 1
ATOM 3565 C C . GLU A 1 441 ? 20.481 -6.124 12.344 1.00 91.94 441 GLU A C 1
ATOM 3567 O O . GLU A 1 441 ? 20.034 -6.879 13.208 1.00 91.94 441 GLU A O 1
ATOM 3572 N N . GLU A 1 442 ? 20.980 -4.922 12.664 1.00 91.94 442 GLU A N 1
ATOM 3573 C CA . GLU A 1 442 ? 20.937 -4.411 14.050 1.00 91.94 442 GLU A CA 1
ATOM 3574 C C . GLU A 1 442 ? 19.567 -3.815 14.419 1.00 91.94 442 GLU A C 1
ATOM 3576 O O . GLU A 1 442 ? 19.134 -3.982 15.560 1.00 91.94 442 GLU A O 1
ATOM 3581 N N . ILE A 1 443 ? 18.828 -3.233 13.463 1.00 91.81 443 ILE A N 1
ATOM 3582 C CA . ILE A 1 443 ? 17.417 -2.844 13.652 1.00 91.81 443 ILE A CA 1
ATOM 3583 C C . ILE A 1 443 ? 16.593 -4.077 14.051 1.00 91.81 443 ILE A C 1
ATOM 3585 O O . ILE A 1 443 ? 15.948 -4.073 15.100 1.00 91.81 443 ILE A O 1
ATOM 3589 N N . VAL A 1 444 ? 16.687 -5.177 13.290 1.00 92.38 444 VAL A N 1
ATOM 3590 C CA . VAL A 1 444 ? 16.065 -6.472 13.637 1.00 92.38 444 VAL A CA 1
ATOM 3591 C C . VAL A 1 444 ? 16.507 -6.923 15.025 1.00 92.38 444 VAL A C 1
ATOM 3593 O O . VAL A 1 444 ? 15.674 -7.156 15.898 1.00 92.38 444 VAL A O 1
ATOM 3596 N N . ARG A 1 445 ? 17.820 -6.962 15.277 1.00 93.12 445 ARG A N 1
ATOM 3597 C CA . ARG A 1 445 ? 18.384 -7.382 16.566 1.00 93.12 445 ARG A CA 1
ATOM 3598 C C . ARG A 1 445 ? 17.934 -6.498 17.734 1.00 93.12 445 ARG A C 1
ATOM 3600 O O . ARG A 1 445 ? 18.002 -6.937 18.873 1.00 93.12 445 ARG A O 1
ATOM 3607 N N . THR A 1 446 ? 17.502 -5.265 17.498 1.00 92.31 446 THR A N 1
ATOM 3608 C CA . THR A 1 446 ? 16.978 -4.338 18.518 1.00 92.31 446 THR A CA 1
ATOM 3609 C C . THR A 1 446 ? 15.466 -4.484 18.717 1.00 92.31 446 THR A C 1
ATOM 3611 O O . THR A 1 446 ? 14.957 -4.317 19.831 1.00 92.31 446 THR A O 1
ATOM 3614 N N . LEU A 1 447 ? 14.742 -4.900 17.678 1.00 89.88 447 LEU A N 1
ATOM 3615 C CA . LEU A 1 447 ? 13.330 -5.268 17.754 1.00 89.88 447 LEU A CA 1
ATOM 3616 C C . LEU A 1 447 ? 13.121 -6.607 18.482 1.00 89.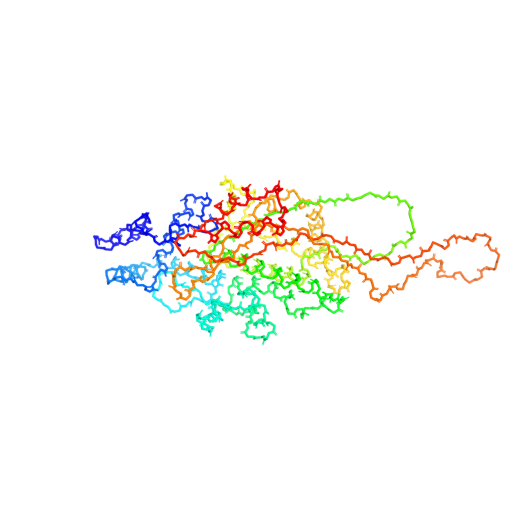88 447 LEU A C 1
ATOM 3618 O O . LEU A 1 447 ? 12.238 -6.689 19.335 1.00 89.88 447 LEU A O 1
ATOM 3622 N N . GLU A 1 448 ? 13.957 -7.613 18.219 1.00 90.56 448 GLU A N 1
ATOM 3623 C CA . GLU A 1 448 ? 13.809 -8.982 18.751 1.00 90.56 448 GLU A CA 1
ATOM 3624 C C . GLU A 1 448 ? 14.342 -9.183 20.193 1.00 90.56 448 GLU A C 1
ATOM 3626 O O . GLU A 1 448 ? 14.011 -10.186 20.822 1.00 90.56 448 GLU A O 1
ATOM 3631 N N . LYS A 1 449 ? 15.125 -8.232 20.736 1.00 87.56 449 LYS A N 1
ATOM 3632 C CA . LYS A 1 449 ? 15.566 -8.177 22.156 1.00 87.56 449 LYS A CA 1
ATOM 3633 C C . LYS A 1 449 ? 14.432 -7.804 23.122 1.00 87.56 449 LYS A C 1
ATOM 3635 O O . LYS A 1 449 ? 14.390 -8.392 24.220 1.00 87.56 449 LYS A O 1
#

Sequence (449 aa):
KGLVGVLRDEGNDYVKRALNPGEIEEPSIRVPQGFYDWNNNLRKAYKQVKILSRSPDLSDSEQITKKRIMKAVESDDKLKELYRNIMRIYSGMTNTLKSGEGLFPSAKIPDQEFFKELSDETQSDIPGGLGRALVQAIKEGRINFTPNEGSGLYTRQMHEITPLVLRNAEEYAKYLLGERYMKQLDDEFISQWAGTRHTHVGHSDFDDVLIGCSTIEQSPIIITPEITVEPFSTSYSRMRESLLFLEKLLTHEMPEVLEKHRVMNDESSGSKVIGEELTEMQLLLKGLEMISKESLHMTYDYQNKDEEAIRKAKRWIEEAGNDPDMNRNMATFVPIIRTTDGEGQIAYINAGFRDVEVEISYEQKPHVKTGKNQEDKAEEDSWFAGSWREIEFSTETLRFPVLVHKEVRMPHKKIINDRELREIIDENTQDKGIITTQELEEIVRTLEK

Foldseek 3Di:
DQLVVQDPDLLVPLVCCLQVVPPDLQVPLVAAAAPCHLDPVSVSVSNSQVSQQDDPPDDPSRLVSLVSSVVSCVVDVVSVLLLVLVQLLQCQAAFPFDPDSGSNGHHDDQLLVVLVVQDLVCQQDPDPHSLVVVLVCLCVVVGDLPDDPRDHLLSLLLVLLSCLRNVPDPLSVQDDDDPVVNVLSSVLSSLSNLQSLQPPPHHHFAAADADDDDDDDDDFQEDEQDQPDDDALSSLVSVLVSLVSVCVSCVPRPVVQQVAFDQDSNRDGHPHGNVVVSVLSSLLSLLRSVSRCVSSVHDDDDDPSNVSSVVSNVVCSVCVNVDVRNVTFRFGKRFDAAHPVNFKTKIKTFQAWAKDKDKGFDPPDDDDDDDDDPPDDDDDDDPCPPDPGDYHGDIDIDIDIGIRMDIAMAGSSDDDYSVVLVVLLVVQDPDDGHDDPVSVVVSRVVRHD